Protein AF-A0A353GJB9-F1 (afdb_monomer_lite)

Secondary structure (DSSP, 8-state):
-PPPTT------------EEEEE-TTS-EEEEEEEE-----BT--SHHHHHHHHHHHHHHHHHHHHTT-EEEEE--TT-EEEE--SS--EEE-TTEEEEEBTT-EEEESSSS-SEEE-----S-EE--EEEEEEETTEEEEEEE-TT----TT-EEEEE--TTSTT-EEEEEEEEETTEEEEEEE--S---PPPPTT-EEEE-EES-EEESB-EEE----S---SSS-GGG-SEEEEEEES-EEEEEEEE--SSEEEEEEEEES-EEEEEEEE-SSEEEEEEEEEEEEEEEEEEEE-SSEEEEEES--TTS-GGGTTTS--EEEEEEEEEEE--SS-EEEEE--TT-EEEEEEEEEEEEEEE-S-SEEEE-TT-SSPEEEEEEEEEEEEEEE--SS---SEEE--SS-EEEEEEEEEEEEESS--SS-SEEE-TTEEEEEEEEEEEEEEEESS-SEEE-TT-EEEEEEEEEEEEEE-TTSSEEEEEEESSEEEEEEEEEEEEE--SSS-EEEEEE--TT-EEEEEEEEEEEESS-B----SS----EEEESEEESS-EEEE-SSS-------S-EEE-STT-EEEEE-SSEEE-----S-B-SS-EE-----S-EEEEEE-TT-PPPS-GGG-----S--------TT---------SS----EEE-

Foldseek 3Di:
DDDDDPPDDDPDPPFPFDFDWDQDPVGDTDRFGEGEQPDQDFPDLPPVNQDVNLVSQLVSQVVQVVVVAHEYEDDDALTEGEHACVPHAREHFANYEYAYAARYEYEYSDLFAHYEYPFCQDPKWWFPKWDWDDDPQKIKIKTFTAQDPDDQQFWKAKDDFPVLAPGFTFGWHDDDNGMTMGMDGDDDDDDDIGDGDIIMGTFGEQYHYYHQEEQEHPAPAADPDDADNGLEHYEYARYEEYEYENYEQYARNEESYEYERYEQYEAYQYEYHYQAEYYEYQDDYEQAEEYNYEYEYNAEPYEYEQDDPNDDVVSRSPHAEYENHEYEDYYYADQHYARYYEAEDAHEYERAEYYQYEYEAHAAAHYYYEHPQHAHEYEYAEHYAYAYEEAHNHPDQHENHEHYDNYAYEYEEAEAENAYHPEEHAHEPYEDEANYEYAYYEHEYEYPYAYLEEHYEYYANYEYAEYEYEPYEHEHDQPRAEYEPYEFQAEYNEYEYEQEEDDYDPHNHAYADYEYPDPGEYEEYEYENYEYCEEHEDYEDDYAYEYEYEAYEYQYAYEYEYADEEYEYEYDYEYHDPDLHHEYEYDYAAYEYEYEDERYPDPRHEYEYDDHAEYEYEYDYPPPDDADDPPPDDQDDDDDDDDPDDDDDRHHDYHDDYDYDHPDDDD

pLDDT: mean 76.73, std 20.89, range [24.72, 98.69]

Radius of gyration: 32.41 Å; chains: 1; bounding box: 98×50×97 Å

Sequence (667 aa):
MPYMKDGSPFLFDDATADIVGIKDSDGSEHSLFTQKVFGLVPDSTALGAAQRNYSAIQSALGVCVGMGGGRVVVDAPGQTITVDVSGSPLLIGSDTEFVVTRGTRLRPNSGNTLLSNVHNASTVHAVSGIVISVDGIVATLTATCVGHPFVVGNAVLVKHEASGVYNGVWRVFAVTSSSFSWRMPISAVSPTPAGDGVTAALADVNVAVTGGGSLDYDYPVNVPSSDLLPSMLTIFNKVGNLTMQNVRMLHAPKFACMYANCVSPRFKDIFLDTWSDGLHCDAPCWDVQIDGVTGMTGDDFLAITCNDAAIPSDAGASGDGVFGYSVRNLDIWSDKARLGCYLDNGRTISGVVYRDILLRNHETTAFHFDTGTTSTASAISDILIDGVKGRICNTSSQNLITVGGSGVMSIGSLVVRNIQPTNSVAGMLLLFSSGTTTNYAEVSYQYAVAATQSAIMIGSGSKVNRLSVRGFRHSADTTSGSLFGVLCSGTVGRIVFDDGVFLGTSGTGSIAGVYVPGAGSVGDVYFHNVEFGLRAHGVNNGVSVKVTFDNCTLNGGLAFVSSSIGLSATVIGGFVVSSVQGVLNLYGTSQTYAVRVSGMDANGATVMASYGTSSTYNWSNPDGQAPVDGSKITPMSGALFYNSNSSYASGVGLYCKGASTVTRLSA

Structure (mmCIF, N/CA/C/O backbone):
data_AF-A0A353GJB9-F1
#
_entry.id   AF-A0A353GJB9-F1
#
loop_
_atom_site.group_PDB
_atom_site.id
_atom_site.type_symbol
_atom_site.label_atom_id
_atom_site.label_alt_id
_atom_site.label_comp_id
_atom_site.label_asym_id
_atom_site.label_entity_id
_atom_site.label_seq_id
_atom_site.pdbx_PDB_ins_code
_atom_site.Cartn_x
_atom_site.Cartn_y
_atom_site.Cartn_z
_atom_site.occupancy
_atom_site.B_iso_or_equiv
_atom_site.auth_seq_id
_atom_site.auth_comp_id
_atom_site.auth_asym_id
_atom_site.auth_atom_id
_atom_site.pdbx_PDB_model_num
ATOM 1 N N . MET A 1 1 ? -52.949 -3.660 19.704 1.00 31.55 1 MET A N 1
ATOM 2 C CA . MET A 1 1 ? -51.923 -3.485 20.753 1.00 31.55 1 MET A CA 1
ATOM 3 C C . MET A 1 1 ? -52.368 -4.283 21.968 1.00 31.55 1 MET A C 1
ATOM 5 O O . MET A 1 1 ? -53.481 -4.020 22.416 1.00 31.55 1 MET A O 1
ATOM 9 N N . PRO A 1 2 ? -51.621 -5.284 22.460 1.00 33.31 2 PRO A N 1
ATOM 10 C CA . PRO A 1 2 ? -51.991 -5.949 23.699 1.00 33.31 2 PRO A CA 1
ATOM 11 C C . PRO A 1 2 ? -51.372 -5.208 24.896 1.00 33.31 2 PRO A C 1
ATOM 13 O O . PRO A 1 2 ? -50.179 -4.926 24.904 1.00 33.31 2 PRO A O 1
ATOM 16 N N . TYR A 1 3 ? -52.200 -4.897 25.892 1.00 27.25 3 TYR A N 1
ATOM 17 C CA . TYR A 1 3 ? -51.786 -4.498 27.240 1.00 27.25 3 TYR A CA 1
ATOM 18 C C . TYR A 1 3 ? -51.716 -5.748 28.133 1.00 27.25 3 TYR A C 1
ATOM 20 O O . TYR A 1 3 ? -52.533 -6.659 27.975 1.00 27.25 3 TYR A O 1
ATOM 28 N N . MET A 1 4 ? -50.789 -5.781 29.098 1.00 36.16 4 MET A N 1
ATOM 29 C CA . MET A 1 4 ? -50.894 -6.696 30.240 1.00 36.16 4 MET A CA 1
ATOM 30 C C . MET A 1 4 ? -51.937 -6.199 31.251 1.00 36.16 4 MET A C 1
ATOM 32 O O . MET A 1 4 ? -52.320 -5.032 31.283 1.00 36.16 4 MET A O 1
ATOM 36 N N . LYS A 1 5 ? -52.428 -7.146 32.051 1.00 34.59 5 LYS A N 1
ATOM 37 C CA . LYS A 1 5 ? -53.674 -7.095 32.828 1.00 34.59 5 LYS A CA 1
ATOM 38 C C . LYS A 1 5 ? -53.627 -6.216 34.093 1.00 34.59 5 LYS A C 1
ATOM 40 O O . LYS A 1 5 ? -54.640 -6.149 34.781 1.00 34.59 5 LYS A O 1
ATOM 45 N N . ASP A 1 6 ? -52.506 -5.569 34.420 1.00 53.25 6 ASP A N 1
ATOM 46 C CA . ASP A 1 6 ? -52.313 -4.892 35.717 1.00 53.25 6 ASP A CA 1
ATOM 47 C C . ASP A 1 6 ? -52.108 -3.367 35.667 1.00 53.25 6 ASP A C 1
ATOM 49 O O . ASP A 1 6 ? -52.017 -2.737 36.717 1.00 53.25 6 ASP A O 1
ATOM 53 N N . GLY A 1 7 ? -52.107 -2.744 34.485 1.00 39.28 7 GLY A N 1
ATOM 54 C CA . GLY A 1 7 ? -52.099 -1.280 34.369 1.00 39.28 7 GLY A CA 1
ATOM 55 C C . GLY A 1 7 ? -50.828 -0.587 34.875 1.00 39.28 7 GLY A C 1
ATOM 56 O O . GLY A 1 7 ? -50.844 0.630 35.067 1.00 39.28 7 GLY A O 1
ATOM 57 N N . SER A 1 8 ? -49.731 -1.320 35.077 1.00 38.00 8 SER A N 1
ATOM 58 C CA . SER A 1 8 ? -48.436 -0.714 35.385 1.00 38.00 8 SER A CA 1
ATOM 59 C C . SER A 1 8 ? -47.832 -0.034 34.136 1.00 38.00 8 SER A C 1
ATOM 61 O O . SER A 1 8 ? -47.869 -0.605 33.041 1.00 38.00 8 SER A O 1
ATOM 63 N N . PRO A 1 9 ? -47.319 1.210 34.240 1.00 27.50 9 PRO A N 1
ATOM 64 C CA . PRO A 1 9 ? -46.673 1.884 33.120 1.00 27.50 9 PRO A CA 1
ATOM 65 C C . PRO A 1 9 ? -45.346 1.197 32.784 1.00 27.50 9 PRO A C 1
ATOM 67 O O . PRO A 1 9 ? -44.486 1.015 33.644 1.00 27.50 9 PRO A O 1
ATOM 70 N N . PHE A 1 10 ? -45.187 0.843 31.510 1.00 30.47 10 PHE A N 1
ATOM 71 C CA . PHE A 1 10 ? -43.924 0.395 30.933 1.00 30.47 10 PHE A CA 1
ATOM 72 C C . PHE A 1 10 ? -42.913 1.550 31.040 1.00 30.47 10 PHE A C 1
ATOM 74 O O . PHE A 1 10 ? -43.048 2.563 30.352 1.00 30.47 10 PHE A O 1
ATOM 81 N N . LEU A 1 11 ? -41.926 1.428 31.928 1.00 27.70 11 LEU A N 1
ATOM 82 C CA . LEU A 1 11 ? -40.703 2.224 31.850 1.00 27.70 11 LEU A CA 1
ATOM 83 C C . LEU A 1 11 ? -39.914 1.682 30.655 1.00 27.70 11 LEU A C 1
ATOM 85 O O . LEU A 1 11 ? -39.324 0.609 30.737 1.00 27.70 11 LEU A O 1
ATOM 89 N N . PHE A 1 12 ? -39.977 2.386 29.526 1.00 27.31 12 PHE A N 1
ATOM 90 C CA . PHE A 1 12 ? -39.108 2.121 28.386 1.00 27.31 12 PHE A CA 1
ATOM 91 C C . PHE A 1 12 ? -37.679 2.540 28.750 1.00 27.31 12 PHE A C 1
ATOM 93 O O . PHE A 1 12 ? -37.399 3.726 28.910 1.00 27.31 12 PHE A O 1
ATOM 100 N N . ASP A 1 13 ? -36.801 1.552 28.899 1.00 32.06 13 ASP A N 1
ATOM 101 C CA . ASP A 1 13 ? -35.371 1.701 28.645 1.00 32.06 13 ASP A CA 1
ATOM 102 C C . ASP A 1 13 ? -35.197 1.523 27.126 1.00 32.06 13 ASP A C 1
ATOM 104 O O . ASP A 1 13 ? -35.449 0.447 26.580 1.00 32.06 13 ASP A O 1
ATOM 108 N N . ASP A 1 14 ? -34.942 2.622 26.418 1.00 33.47 14 ASP A N 1
ATOM 109 C CA . ASP A 1 14 ? -35.120 2.769 24.965 1.00 33.47 14 ASP A CA 1
ATOM 110 C C . ASP A 1 14 ? -33.906 2.227 24.174 1.00 33.47 14 ASP A C 1
ATOM 112 O O . ASP A 1 14 ? -33.304 2.905 23.342 1.00 33.47 14 ASP A O 1
ATOM 116 N N . ALA A 1 15 ? -33.516 0.981 24.458 1.00 36.28 15 ALA A N 1
ATOM 117 C CA . ALA A 1 15 ? -32.478 0.238 23.744 1.00 36.28 15 ALA A CA 1
ATOM 118 C C . ALA A 1 15 ? -33.088 -1.027 23.118 1.00 36.28 15 ALA A C 1
ATOM 120 O O . ALA A 1 15 ? -32.938 -2.145 23.611 1.00 36.28 15 ALA A O 1
ATOM 121 N N . THR A 1 16 ? -33.809 -0.875 22.004 1.00 38.84 16 THR A N 1
ATOM 122 C CA . THR A 1 16 ? -34.194 -2.030 21.181 1.00 38.84 16 THR A CA 1
ATOM 123 C C . THR A 1 16 ? -32.949 -2.562 20.472 1.00 38.84 16 THR A C 1
ATOM 125 O O . THR A 1 16 ? -32.523 -2.016 19.453 1.00 38.84 16 THR A O 1
ATOM 128 N N . ALA A 1 17 ? -32.337 -3.602 21.037 1.00 39.56 17 ALA A N 1
ATOM 129 C CA . ALA A 1 17 ? -31.286 -4.360 20.376 1.00 39.56 17 ALA A CA 1
ATOM 130 C C . ALA A 1 17 ? -31.914 -5.260 19.303 1.00 39.56 17 ALA A C 1
ATOM 132 O O . ALA A 1 17 ? -32.559 -6.258 19.622 1.00 39.56 17 ALA A O 1
ATOM 133 N N . ASP A 1 18 ? -31.728 -4.907 18.034 1.00 43.50 18 ASP A N 1
ATOM 134 C CA . ASP A 1 18 ? -32.043 -5.805 16.925 1.00 43.50 18 ASP A CA 1
ATOM 135 C C . ASP A 1 18 ? -30.896 -6.806 16.738 1.00 43.50 18 ASP A C 1
ATOM 137 O O . ASP A 1 18 ? -29.720 -6.438 16.656 1.00 43.50 18 ASP A O 1
ATOM 141 N N . ILE A 1 19 ? -31.243 -8.090 16.661 1.00 39.81 19 ILE A N 1
ATOM 142 C CA . ILE A 1 19 ? -30.302 -9.153 16.317 1.00 39.81 19 ILE A CA 1
ATOM 143 C C . ILE A 1 19 ? -30.257 -9.259 14.793 1.00 39.81 19 ILE A C 1
ATOM 145 O O . ILE A 1 19 ? -31.214 -9.720 14.170 1.00 39.81 19 ILE A O 1
ATOM 149 N N . VAL A 1 20 ? -29.141 -8.852 14.191 1.00 44.00 20 VAL A N 1
ATOM 150 C CA . VAL A 1 20 ? -28.886 -9.032 12.756 1.00 44.00 20 VAL A CA 1
ATOM 151 C C . VAL A 1 20 ? -27.754 -10.045 12.604 1.00 44.00 20 VAL A C 1
ATOM 153 O O . VAL A 1 20 ? -26.677 -9.860 13.166 1.00 44.00 20 VAL A O 1
ATOM 156 N N . GLY A 1 21 ? -28.006 -11.136 11.879 1.00 33.00 21 GLY A N 1
ATOM 157 C CA . GLY A 1 21 ? -26.986 -12.142 11.585 1.00 33.00 21 GLY A CA 1
ATOM 158 C C . GLY A 1 21 ? -25.992 -11.628 10.544 1.00 33.00 21 GLY A C 1
ATOM 159 O O . GLY A 1 21 ? -26.407 -11.194 9.467 1.00 33.00 21 GLY A O 1
ATOM 160 N N . ILE A 1 22 ? -24.696 -11.691 10.847 1.00 46.97 22 ILE A N 1
ATOM 161 C CA . ILE A 1 22 ? -23.623 -11.548 9.852 1.00 46.97 22 ILE A CA 1
ATOM 162 C C . ILE A 1 22 ? -22.957 -12.912 9.675 1.00 46.97 22 ILE A C 1
ATOM 164 O O . ILE A 1 22 ? -22.785 -13.650 10.644 1.00 46.97 22 ILE A O 1
ATOM 168 N N . LYS A 1 23 ? -22.624 -13.248 8.423 1.00 39.91 23 LYS A N 1
ATOM 169 C CA . LYS A 1 23 ? -21.821 -14.424 8.088 1.00 39.91 23 LYS A CA 1
ATOM 170 C C . LYS A 1 23 ? -20.344 -14.078 8.120 1.00 39.91 23 LYS A C 1
ATOM 172 O O . LYS A 1 23 ? -19.920 -13.184 7.385 1.00 39.91 23 LYS A O 1
ATOM 177 N N . ASP A 1 24 ? -19.578 -14.830 8.891 1.00 44.91 24 ASP A N 1
ATOM 178 C CA . ASP A 1 24 ? -18.125 -14.812 8.817 1.00 44.91 24 ASP A CA 1
ATOM 179 C C . ASP A 1 24 ? -17.639 -15.351 7.468 1.00 44.91 24 ASP A C 1
ATOM 181 O O . ASP A 1 24 ? -18.375 -15.971 6.692 1.00 44.91 24 ASP A O 1
ATOM 185 N N . SER A 1 25 ? -16.355 -15.132 7.179 1.00 37.34 25 SER A N 1
ATOM 186 C CA . SER A 1 25 ? -15.712 -15.634 5.957 1.00 37.34 25 SER A CA 1
ATOM 187 C C . SER A 1 25 ? -15.738 -17.164 5.816 1.00 37.34 25 SER A C 1
ATOM 189 O O . SER A 1 25 ? -15.553 -17.672 4.711 1.00 37.34 25 SER A O 1
ATOM 191 N N . ASP A 1 26 ? -15.986 -17.894 6.907 1.00 43.59 26 ASP A N 1
ATOM 192 C CA . ASP A 1 26 ? -16.172 -19.349 6.921 1.00 43.59 26 ASP A CA 1
ATOM 193 C C . ASP A 1 26 ? -17.648 -19.785 6.799 1.00 43.59 26 ASP A C 1
ATOM 195 O O . ASP A 1 26 ? -17.942 -20.979 6.715 1.00 43.59 26 ASP A O 1
ATOM 199 N N . GLY A 1 27 ? -18.578 -18.827 6.737 1.00 39.69 27 GLY A N 1
ATOM 200 C CA . GLY A 1 27 ? -20.013 -19.055 6.602 1.00 39.69 27 GLY A CA 1
ATOM 201 C C . GLY A 1 27 ? -20.781 -19.214 7.917 1.00 39.69 27 GLY A C 1
ATOM 202 O O . GLY A 1 27 ? -21.991 -19.448 7.846 1.00 39.69 27 GLY A O 1
ATOM 203 N N . SER A 1 28 ? -20.141 -19.085 9.082 1.00 48.72 28 SER A N 1
ATOM 204 C CA . SER A 1 28 ? -20.830 -19.110 10.379 1.00 48.72 28 SER A CA 1
ATOM 205 C C . SER A 1 28 ? -21.649 -17.828 10.609 1.00 48.72 28 SER A C 1
ATOM 207 O O . SER A 1 28 ? -21.194 -16.731 10.308 1.00 48.72 28 SER A O 1
ATOM 209 N N . GLU A 1 29 ? -22.901 -17.961 11.069 1.00 44.94 29 GLU A N 1
ATOM 210 C CA . GLU A 1 29 ? -23.774 -16.821 11.392 1.00 44.94 29 GLU A CA 1
ATOM 211 C C . GLU A 1 29 ? -23.645 -16.465 12.873 1.00 44.94 29 GLU A C 1
ATOM 213 O O . GLU A 1 29 ? -24.047 -17.241 13.743 1.00 44.94 29 GLU A O 1
ATOM 218 N N . HIS A 1 30 ? -23.141 -15.267 13.157 1.00 55.12 30 HIS A N 1
ATOM 219 C CA . HIS A 1 30 ? -23.147 -14.698 14.498 1.00 55.12 30 HIS A CA 1
ATOM 220 C C . HIS A 1 30 ? -24.267 -13.658 14.605 1.00 55.12 30 HIS A C 1
ATOM 222 O O . HIS A 1 30 ? -24.361 -12.718 13.813 1.00 55.12 30 HIS A O 1
ATOM 228 N N . SER A 1 31 ? -25.149 -13.833 15.592 1.00 55.38 31 SER A N 1
ATOM 229 C CA . SER A 1 31 ? -26.102 -12.808 16.015 1.00 55.38 31 SER A CA 1
ATOM 230 C C . SER A 1 31 ? -25.327 -11.667 16.667 1.00 55.38 31 SER A C 1
ATOM 232 O O . SER A 1 31 ? -24.970 -11.773 17.842 1.00 55.38 31 SER A O 1
ATOM 234 N N . LEU A 1 32 ? -25.049 -10.592 15.931 1.00 65.62 32 LEU A N 1
ATOM 235 C CA . LEU A 1 32 ? -24.442 -9.419 16.545 1.00 65.62 32 LEU A CA 1
ATOM 236 C C . LEU A 1 32 ? -25.514 -8.659 17.318 1.00 65.62 32 LEU A C 1
ATOM 238 O O . LEU A 1 32 ? -26.558 -8.272 16.789 1.00 65.62 32 LEU A O 1
ATOM 242 N N . PHE A 1 33 ? -25.233 -8.456 18.596 1.00 84.62 33 PHE A N 1
ATOM 243 C CA . PHE A 1 33 ? -25.948 -7.507 19.425 1.00 84.62 33 PHE A CA 1
ATOM 244 C C . PHE A 1 33 ? -25.792 -6.106 18.821 1.00 84.62 33 PHE A C 1
ATOM 246 O O . PHE A 1 33 ? -24.671 -5.618 18.696 1.00 84.62 33 PHE A O 1
ATOM 253 N N . THR A 1 34 ? -26.896 -5.467 18.420 1.00 90.38 34 THR A N 1
ATOM 254 C CA . THR A 1 34 ? -26.859 -4.117 17.836 1.00 90.38 34 THR A CA 1
ATOM 255 C C . THR A 1 34 ? -27.226 -3.058 18.871 1.00 90.38 34 THR A C 1
ATOM 257 O O . THR A 1 34 ? -28.242 -3.166 19.552 1.00 90.38 34 THR A O 1
ATOM 260 N N . GLN A 1 35 ? -26.430 -1.997 18.946 1.00 92.62 35 GLN A N 1
ATOM 261 C CA . GLN A 1 35 ? -26.653 -0.791 19.733 1.00 92.62 35 GLN A CA 1
ATOM 262 C C . GLN A 1 35 ? -26.815 0.408 18.809 1.00 92.62 35 GLN A C 1
ATOM 264 O O . GLN A 1 35 ? -25.850 0.909 18.230 1.00 92.62 35 GLN A O 1
ATOM 269 N N . LYS A 1 36 ? -28.048 0.894 18.673 1.00 93.69 36 LYS A N 1
ATOM 270 C CA . LYS A 1 36 ? -28.313 2.149 17.972 1.00 93.69 36 LYS A CA 1
ATOM 271 C C . LYS A 1 36 ? -28.099 3.321 18.928 1.00 93.69 36 LYS A C 1
ATOM 273 O O . LYS A 1 36 ? -28.632 3.323 20.033 1.00 93.69 36 LYS A O 1
ATOM 278 N N . VAL A 1 37 ? -27.323 4.317 18.507 1.00 93.06 37 VAL A N 1
ATOM 279 C CA . VAL A 1 37 ? -27.066 5.511 19.321 1.00 93.06 37 VAL A CA 1
ATOM 280 C C . VAL A 1 37 ? -28.182 6.529 19.091 1.00 93.06 37 VAL A C 1
ATOM 282 O O . VAL A 1 37 ? -28.332 7.059 17.990 1.00 93.06 37 VAL A O 1
ATOM 285 N N . PHE A 1 38 ? -28.961 6.815 20.132 1.00 89.94 38 PHE A N 1
ATOM 286 C CA . PHE A 1 38 ? -30.055 7.789 20.099 1.00 89.94 38 PHE A CA 1
ATOM 287 C C . PHE A 1 38 ? -29.670 9.114 20.769 1.00 89.94 38 PHE A C 1
ATOM 289 O O . PHE A 1 38 ? -28.671 9.210 21.478 1.00 89.94 38 PHE A O 1
ATOM 296 N N . GLY A 1 39 ? -30.481 10.155 20.548 1.00 89.62 39 GLY A N 1
ATOM 297 C CA . GLY A 1 39 ? -30.339 11.441 21.244 1.00 89.62 39 GLY A CA 1
ATOM 298 C C . GLY A 1 39 ? -29.133 12.289 20.821 1.00 89.62 39 GLY A C 1
ATOM 299 O O . GLY A 1 39 ? -28.766 13.220 21.538 1.00 89.62 39 GLY A O 1
ATOM 300 N N . LEU A 1 40 ? -28.521 11.986 19.671 1.00 93.69 40 LEU A N 1
ATOM 301 C CA . LEU A 1 40 ? -27.412 12.768 19.126 1.00 93.69 40 LEU A CA 1
ATOM 302 C C . LEU A 1 40 ? -27.867 14.187 18.772 1.00 93.69 40 LEU A C 1
ATOM 304 O O . LEU A 1 40 ? -28.934 14.385 18.191 1.00 93.69 40 LEU A O 1
ATOM 308 N N . VAL A 1 41 ? -27.039 15.175 19.105 1.00 94.56 41 VAL A N 1
ATOM 309 C CA . VAL A 1 41 ? -27.296 16.596 18.844 1.00 94.56 41 VAL A CA 1
ATOM 310 C C . VAL A 1 41 ? -26.516 17.031 17.598 1.00 94.56 41 VAL A C 1
ATOM 312 O O . VAL A 1 41 ? -25.281 17.061 17.655 1.00 94.56 41 VAL A O 1
ATOM 315 N N . PRO A 1 42 ? -27.193 17.379 16.488 1.00 92.50 42 PRO A N 1
ATOM 316 C CA . PRO A 1 42 ? -26.526 17.795 15.260 1.00 92.50 42 PRO A CA 1
ATOM 317 C C . PRO A 1 42 ? -25.861 19.170 15.335 1.00 92.50 42 PRO A C 1
ATOM 319 O O . PRO A 1 42 ? -26.322 20.048 16.062 1.00 92.50 42 PRO A O 1
ATOM 322 N N . ASP A 1 43 ? -24.800 19.329 14.542 1.00 78.56 43 ASP A N 1
ATOM 323 C CA . ASP A 1 43 ? -24.097 20.564 14.156 1.00 78.56 43 ASP A CA 1
ATOM 324 C C . ASP A 1 43 ? -23.871 21.581 15.282 1.00 78.56 43 ASP A C 1
ATOM 326 O O . ASP A 1 43 ? -23.855 22.798 15.104 1.00 78.56 43 ASP A O 1
ATOM 330 N N . SER A 1 44 ? -23.694 21.071 16.495 1.00 73.75 44 SER A N 1
ATOM 331 C CA . SER A 1 44 ? -23.424 21.907 17.643 1.00 73.75 44 SER A CA 1
ATOM 332 C C . SER A 1 44 ? -21.919 21.989 17.836 1.00 73.75 44 SER A C 1
ATOM 334 O O . SER A 1 44 ? -21.263 21.003 18.169 1.00 73.75 44 SER A O 1
ATOM 336 N N . THR A 1 45 ? -21.366 23.182 17.633 1.00 75.56 45 THR A N 1
ATOM 337 C CA . THR A 1 45 ? -20.008 23.524 18.079 1.00 75.56 45 THR A CA 1
ATOM 338 C C . THR A 1 45 ? -19.959 23.782 19.587 1.00 75.56 45 THR A C 1
ATOM 340 O O . THR A 1 45 ? -18.882 23.953 20.155 1.00 75.56 45 THR A O 1
ATOM 343 N N . ALA A 1 46 ? -21.114 23.788 20.269 1.00 86.94 46 ALA A N 1
ATOM 344 C CA . ALA A 1 46 ? -21.164 23.921 21.714 1.00 86.94 46 ALA A CA 1
ATOM 345 C C . ALA A 1 46 ? -20.566 22.670 22.370 1.00 86.94 46 ALA A C 1
ATOM 347 O O . ALA A 1 46 ? -21.079 21.560 22.209 1.00 86.94 46 ALA A O 1
ATOM 348 N N . LEU A 1 47 ? -19.519 22.874 23.172 1.00 88.44 47 LEU A N 1
ATOM 349 C CA . LEU A 1 47 ? -18.768 21.812 23.847 1.00 88.44 47 LEU A CA 1
ATOM 350 C C . LEU A 1 47 ? -19.677 20.797 24.561 1.00 88.44 47 LEU A C 1
ATOM 352 O O . LEU A 1 47 ? -19.514 19.594 24.395 1.00 88.44 47 LEU A O 1
ATOM 356 N N . GLY A 1 48 ? -20.702 21.273 25.277 1.00 92.25 48 GLY A N 1
ATOM 357 C CA . GLY A 1 48 ? -21.618 20.397 26.012 1.00 92.25 48 GLY A CA 1
ATOM 358 C C . GLY A 1 48 ? -22.446 19.451 25.130 1.00 92.25 48 GLY A C 1
ATOM 359 O O . GLY A 1 48 ? -22.836 18.383 25.591 1.00 92.25 48 GLY A O 1
ATOM 360 N N . ALA A 1 49 ? -22.731 19.803 23.874 1.00 93.88 49 ALA A N 1
ATOM 361 C CA . ALA A 1 49 ? -23.402 18.898 22.939 1.00 93.88 49 ALA A CA 1
ATOM 362 C C . ALA A 1 49 ? -22.430 17.853 22.375 1.00 93.88 49 ALA A C 1
ATOM 364 O O . ALA A 1 49 ? -22.765 16.670 22.345 1.00 93.88 49 ALA A O 1
ATOM 365 N N . ALA A 1 50 ? -21.214 18.273 22.016 1.00 93.75 50 ALA A N 1
ATOM 366 C CA . ALA A 1 50 ? -20.160 17.374 21.556 1.00 93.75 50 ALA A CA 1
ATOM 367 C C . ALA A 1 50 ? -19.777 16.331 22.627 1.00 93.75 50 ALA A C 1
ATOM 369 O O . ALA A 1 50 ? -19.619 15.152 22.311 1.00 93.75 50 ALA A O 1
ATOM 370 N N . GLN A 1 51 ? -19.725 16.740 23.899 1.00 95.50 51 GLN A N 1
ATOM 371 C CA . GLN A 1 51 ? -19.510 15.852 25.049 1.00 95.50 51 GLN A CA 1
ATOM 372 C C . GLN A 1 51 ? -20.622 14.819 25.204 1.00 95.50 51 GLN A C 1
ATOM 374 O O . GLN A 1 51 ? -20.340 13.638 25.379 1.00 95.50 51 GLN A O 1
ATOM 379 N N . ARG A 1 52 ? -21.890 15.235 25.085 1.00 95.88 52 ARG A N 1
ATOM 380 C CA . ARG A 1 52 ? -23.022 14.297 25.129 1.00 95.88 52 ARG A CA 1
ATOM 381 C C . ARG A 1 52 ? -22.966 13.279 23.994 1.00 95.88 52 ARG A C 1
ATOM 383 O O . ARG A 1 52 ? -23.165 12.096 24.250 1.00 95.88 52 ARG A O 1
ATOM 390 N N . ASN A 1 53 ? -22.666 13.722 22.772 1.00 96.94 53 ASN A N 1
ATOM 391 C CA . ASN A 1 53 ? -22.517 12.827 21.624 1.00 96.94 53 ASN A CA 1
ATOM 392 C C . ASN A 1 53 ? -21.379 11.820 21.854 1.00 96.94 53 ASN A C 1
ATOM 394 O O . ASN A 1 53 ? -21.585 10.625 21.654 1.00 96.94 53 ASN A O 1
ATOM 398 N N . TYR A 1 54 ? -20.215 12.284 22.328 1.00 96.81 54 TYR A N 1
ATOM 399 C CA . TYR A 1 54 ? -19.093 11.412 22.685 1.00 96.81 54 TYR A CA 1
ATOM 400 C C . TYR A 1 54 ? -19.508 10.371 23.730 1.00 96.81 54 TYR A C 1
ATOM 402 O O . TYR A 1 54 ? -19.360 9.177 23.490 1.00 96.81 54 TYR A O 1
ATOM 410 N N . SER A 1 55 ? -20.089 10.796 24.857 1.00 96.81 55 SER A N 1
ATOM 411 C CA . SER A 1 55 ? -20.498 9.879 25.926 1.00 96.81 55 SER A CA 1
ATOM 412 C C . SER A 1 55 ? -21.526 8.850 25.454 1.00 96.81 55 SER A C 1
ATOM 414 O O . SER A 1 55 ? -21.414 7.685 25.826 1.00 96.81 55 SER A O 1
ATOM 416 N N . ALA A 1 56 ? -22.497 9.246 24.626 1.00 96.94 56 ALA A N 1
ATOM 417 C CA . ALA A 1 56 ? -23.507 8.334 24.090 1.00 96.94 56 ALA A CA 1
ATOM 418 C C . ALA A 1 56 ? -22.884 7.267 23.176 1.00 96.94 56 ALA A C 1
ATOM 420 O O . ALA A 1 56 ? -23.124 6.074 23.363 1.00 96.94 56 ALA A O 1
ATOM 421 N N . ILE A 1 57 ? -22.035 7.682 22.230 1.00 98.00 57 ILE A N 1
ATOM 422 C CA . ILE A 1 57 ? -21.368 6.762 21.300 1.00 98.00 57 ILE A CA 1
ATOM 423 C C . ILE A 1 57 ? -20.379 5.859 22.050 1.00 98.00 57 ILE A C 1
ATOM 425 O O . ILE A 1 57 ? -20.398 4.642 21.869 1.00 98.00 57 ILE A O 1
ATOM 429 N N . GLN A 1 58 ? -19.551 6.426 22.931 1.00 97.69 58 GLN A N 1
ATOM 430 C CA . GLN A 1 58 ? -18.563 5.666 23.695 1.00 97.69 58 GLN A CA 1
ATOM 431 C C . GLN A 1 58 ? -19.215 4.663 24.652 1.00 97.69 58 GLN A C 1
ATOM 433 O O . GLN A 1 58 ? -18.680 3.572 24.843 1.00 97.69 58 GLN A O 1
ATOM 438 N N . SER A 1 59 ? -20.373 4.997 25.230 1.00 96.56 59 SER A N 1
ATOM 439 C CA . SER A 1 59 ? -21.125 4.056 26.067 1.00 96.56 59 SER A CA 1
ATOM 440 C C . SER A 1 59 ? -21.632 2.875 25.244 1.00 96.56 59 SER A C 1
ATOM 442 O O . SER A 1 59 ? -21.443 1.736 25.656 1.00 96.56 59 SER A O 1
ATOM 444 N N . ALA A 1 60 ? -22.194 3.117 24.055 1.00 96.56 60 ALA A N 1
ATOM 445 C CA . ALA A 1 60 ? -22.640 2.046 23.160 1.00 96.56 60 ALA A CA 1
ATOM 446 C C . ALA A 1 60 ? -21.483 1.121 22.732 1.00 96.56 60 ALA A C 1
ATOM 448 O O . ALA A 1 60 ? -21.633 -0.103 22.739 1.00 96.56 60 ALA A O 1
ATOM 449 N N . LEU A 1 61 ? -20.312 1.697 22.427 1.00 96.25 61 LEU A N 1
ATOM 450 C CA . LEU A 1 61 ? -19.083 0.937 22.167 1.00 96.25 61 LEU A CA 1
ATOM 451 C C . LEU A 1 61 ? -18.668 0.117 23.396 1.00 96.25 61 LEU A C 1
ATOM 453 O O . LEU A 1 61 ? -18.412 -1.077 23.275 1.00 96.25 61 LEU A O 1
ATOM 457 N N . GLY A 1 62 ? -18.672 0.724 24.585 1.00 94.12 62 GLY A N 1
ATOM 458 C CA . GLY A 1 62 ? -18.333 0.054 25.841 1.00 94.12 62 GLY A CA 1
ATOM 459 C C . GLY A 1 62 ? -19.247 -1.129 26.175 1.00 94.12 62 GLY A C 1
ATOM 460 O O . GLY A 1 62 ? -18.755 -2.150 26.650 1.00 94.12 62 GLY A O 1
ATOM 461 N N . VAL A 1 63 ? -20.550 -1.033 25.882 1.00 92.50 63 VAL A N 1
ATOM 462 C CA . VAL A 1 63 ? -21.489 -2.156 26.051 1.00 92.50 63 VAL A CA 1
ATOM 463 C C . VAL A 1 63 ? -21.126 -3.310 25.117 1.00 92.50 63 VAL A C 1
ATOM 465 O O . VAL A 1 63 ? -21.019 -4.439 25.588 1.00 92.50 63 VAL A O 1
ATOM 468 N N . CYS A 1 64 ? -20.881 -3.044 23.828 1.00 92.44 64 CYS A N 1
ATOM 469 C CA . CYS A 1 64 ? -20.483 -4.093 22.880 1.00 92.44 64 CYS A CA 1
ATOM 470 C C . CYS A 1 64 ? -19.186 -4.778 23.335 1.00 92.44 64 CYS A C 1
ATOM 472 O O . CYS A 1 64 ? -19.138 -6.000 23.435 1.00 92.44 64 CYS A O 1
ATOM 474 N N . VAL A 1 65 ? -18.170 -4.007 23.734 1.00 89.44 65 VAL A N 1
ATOM 475 C CA . VAL A 1 65 ? -16.910 -4.566 24.256 1.00 89.44 65 VAL A CA 1
ATOM 476 C C . VAL A 1 65 ? -17.140 -5.408 25.516 1.00 89.44 65 VAL A C 1
ATOM 478 O O . VAL A 1 65 ? -16.618 -6.515 25.620 1.00 89.44 65 VAL A O 1
ATOM 481 N N . GLY A 1 66 ? -17.958 -4.931 26.459 1.00 88.00 66 GLY A N 1
ATOM 482 C CA . GLY A 1 66 ? -18.290 -5.665 27.685 1.00 88.00 66 GLY A CA 1
ATOM 483 C C . GLY A 1 66 ? -19.081 -6.957 27.448 1.00 88.00 66 GLY A C 1
ATOM 484 O O . GLY A 1 66 ? -19.020 -7.869 28.271 1.00 88.00 66 GLY A O 1
ATOM 485 N N . MET A 1 67 ? -19.792 -7.053 26.323 1.00 89.00 67 MET A N 1
ATOM 486 C CA . MET A 1 67 ? -20.539 -8.243 25.904 1.00 89.00 67 MET A CA 1
ATOM 487 C C . MET A 1 67 ? -19.725 -9.203 25.024 1.00 89.00 67 MET A C 1
ATOM 489 O O . MET A 1 67 ? -20.247 -10.245 24.632 1.00 89.00 67 MET A O 1
ATOM 493 N N . GLY A 1 68 ? -18.456 -8.888 24.745 1.00 87.88 68 GLY A N 1
ATOM 494 C CA . GLY A 1 68 ? -17.599 -9.694 23.873 1.00 87.88 68 GLY A CA 1
ATOM 495 C C . GLY A 1 68 ? -17.843 -9.466 22.380 1.00 87.88 68 GLY A C 1
ATOM 496 O O . GLY A 1 68 ? -17.566 -10.358 21.587 1.00 87.88 68 GLY A O 1
ATOM 497 N N . GLY A 1 69 ? -18.391 -8.310 22.004 1.00 91.81 69 GLY A N 1
ATOM 498 C CA . GLY A 1 69 ? -18.615 -7.898 20.622 1.00 91.81 69 GLY A CA 1
ATOM 499 C C . GLY A 1 69 ? -20.000 -7.300 20.375 1.00 91.81 69 GLY A C 1
ATOM 500 O O . GLY A 1 69 ? -20.876 -7.281 21.244 1.00 91.81 69 GLY A O 1
ATOM 501 N N . GLY A 1 70 ? -20.214 -6.792 19.164 1.00 94.06 70 GLY A N 1
ATOM 502 C CA . GLY A 1 70 ? -21.496 -6.229 18.748 1.00 94.06 70 GLY A CA 1
ATOM 503 C C . GLY A 1 70 ? -21.384 -5.202 17.631 1.00 94.06 70 GLY A C 1
ATOM 504 O O . GLY A 1 70 ? -20.338 -4.999 17.024 1.00 94.06 70 GLY A O 1
ATOM 505 N N . ARG A 1 71 ? -22.494 -4.535 17.347 1.00 95.94 71 ARG A N 1
ATOM 506 C CA . ARG A 1 71 ? -22.607 -3.538 16.288 1.00 95.94 71 ARG A CA 1
ATOM 507 C C . ARG A 1 71 ? -23.103 -2.228 16.866 1.00 95.94 71 ARG A C 1
ATOM 509 O O . ARG A 1 71 ? -24.215 -2.176 17.373 1.00 95.94 71 ARG A O 1
ATOM 516 N N . VAL A 1 72 ? -22.342 -1.151 16.737 1.00 97.38 72 VAL A N 1
ATOM 517 C CA . VAL A 1 72 ? -22.775 0.195 17.137 1.00 97.38 72 VAL A CA 1
ATOM 518 C C . VAL A 1 72 ? -23.167 0.990 15.904 1.00 97.38 72 VAL A C 1
ATOM 520 O O . VAL A 1 72 ? -22.361 1.144 14.993 1.00 97.38 72 VAL A O 1
ATOM 523 N N . VAL A 1 73 ? -24.389 1.523 15.871 1.00 97.88 73 VAL A N 1
ATOM 524 C CA . VAL A 1 73 ? -24.923 2.265 14.722 1.00 97.88 73 VAL A CA 1
ATOM 525 C C . VAL A 1 73 ? -25.160 3.728 15.082 1.00 97.88 73 VAL A C 1
ATOM 527 O O . VAL A 1 73 ? -26.023 4.051 15.901 1.00 97.88 73 VAL A O 1
ATOM 530 N N . VAL A 1 74 ? -24.424 4.615 14.415 1.00 97.62 74 VAL A N 1
ATOM 531 C CA . VAL A 1 74 ? -24.614 6.068 14.423 1.00 97.62 74 VAL A CA 1
ATOM 532 C C . VAL A 1 74 ? -25.407 6.449 13.174 1.00 97.62 74 VAL A C 1
ATOM 534 O O . VAL A 1 74 ? -24.876 6.468 12.061 1.00 97.62 74 VAL A O 1
ATOM 537 N N . ASP A 1 75 ? -26.694 6.733 13.373 1.00 96.38 75 ASP A N 1
ATOM 538 C CA . ASP A 1 75 ? -27.670 6.982 12.309 1.00 96.38 75 ASP A CA 1
ATOM 539 C C . ASP A 1 75 ? -28.314 8.361 12.469 1.00 96.38 75 ASP A C 1
ATOM 541 O O . ASP A 1 75 ? -29.245 8.555 13.251 1.00 96.38 75 ASP A O 1
ATOM 545 N N . ALA A 1 76 ? -27.779 9.333 11.735 1.00 95.19 76 ALA A N 1
ATOM 546 C CA . ALA A 1 76 ? -28.304 10.692 11.648 1.00 95.19 76 ALA A CA 1
ATOM 547 C C . ALA A 1 76 ? -28.172 11.209 10.201 1.00 95.19 76 ALA A C 1
ATOM 549 O O . ALA A 1 76 ? -27.238 11.956 9.887 1.00 95.19 76 ALA A O 1
ATOM 550 N N . PRO A 1 77 ? -29.011 10.745 9.259 1.00 94.38 77 PRO A N 1
ATOM 551 C CA . PRO A 1 77 ? -28.847 11.056 7.843 1.00 94.38 77 PRO A CA 1
ATOM 552 C C . PRO A 1 77 ? -29.024 12.553 7.563 1.00 94.38 77 PRO A C 1
ATOM 554 O O . PRO A 1 77 ? -29.955 13.189 8.055 1.00 94.38 77 PRO A O 1
ATOM 557 N N . GLY A 1 78 ? -28.127 13.122 6.758 1.00 94.12 78 GLY A N 1
ATOM 558 C CA . GLY A 1 78 ? -28.106 14.548 6.427 1.00 94.12 78 GLY A CA 1
ATOM 559 C C . GLY A 1 78 ? -27.574 15.447 7.546 1.00 94.12 78 GLY A C 1
ATOM 560 O O . GLY A 1 78 ? -27.617 16.665 7.399 1.00 94.12 78 GLY A O 1
ATOM 561 N N . GLN A 1 79 ? -27.089 14.871 8.649 1.00 96.44 79 GLN A N 1
ATOM 562 C CA . GLN A 1 79 ? -26.605 15.608 9.813 1.00 96.44 79 GLN A CA 1
ATOM 563 C C . GLN A 1 79 ? -25.093 15.438 9.994 1.00 96.44 79 GLN A C 1
ATOM 565 O O . GLN A 1 79 ? -24.531 14.367 9.741 1.00 96.44 79 GLN A O 1
ATOM 570 N N . THR A 1 80 ? -24.458 16.490 10.513 1.00 96.44 80 THR A N 1
ATOM 571 C CA . THR A 1 80 ? -23.103 16.432 11.071 1.00 96.44 80 THR A CA 1
ATOM 572 C C . THR A 1 80 ? -23.201 16.263 12.579 1.00 96.44 80 THR A C 1
ATOM 574 O O . THR A 1 80 ? -23.817 17.078 13.258 1.00 96.44 80 THR A O 1
ATOM 577 N N . ILE A 1 81 ? -22.589 15.219 13.119 1.00 97.00 81 ILE A N 1
ATOM 578 C CA . ILE A 1 81 ? -22.497 14.940 14.547 1.00 97.00 81 ILE A CA 1
ATOM 579 C C . ILE A 1 81 ? -21.084 15.297 14.998 1.00 97.00 81 ILE A C 1
ATOM 581 O O . ILE A 1 81 ? -20.116 14.631 14.636 1.00 97.00 81 ILE A O 1
ATOM 585 N N . THR A 1 82 ? -20.968 16.363 15.786 1.00 96.06 82 THR A N 1
ATOM 586 C CA . THR A 1 82 ? -19.701 16.737 16.421 1.00 96.06 82 THR A CA 1
ATOM 587 C C . THR A 1 82 ? -19.511 15.919 17.705 1.00 96.06 82 THR A C 1
ATOM 589 O O . THR A 1 82 ? -20.453 15.823 18.494 1.00 96.06 82 THR A O 1
ATOM 592 N N . VAL A 1 83 ? -18.321 15.368 17.952 1.00 95.19 83 VAL A N 1
ATOM 593 C CA . VAL A 1 83 ? -17.962 14.623 19.176 1.00 95.19 83 VAL A CA 1
ATOM 594 C C . VAL A 1 83 ? -16.770 15.250 19.892 1.00 95.19 83 VAL A C 1
ATOM 596 O O . VAL A 1 83 ? -15.833 15.712 19.247 1.00 95.19 83 VAL A O 1
ATOM 599 N N . ASP A 1 84 ? -16.807 15.284 21.226 1.00 94.00 84 ASP A N 1
ATOM 600 C CA . ASP A 1 84 ? -15.698 15.798 22.037 1.00 94.00 84 ASP A CA 1
ATOM 601 C C . ASP A 1 84 ? -14.612 14.750 22.264 1.00 94.00 84 ASP A C 1
ATOM 603 O O . ASP A 1 84 ? -14.723 13.936 23.174 1.00 94.00 84 ASP A O 1
ATOM 607 N N . VAL A 1 85 ? -13.561 14.793 21.445 1.00 90.56 85 VAL A N 1
ATOM 608 C CA . VAL A 1 85 ? -12.396 13.892 21.539 1.00 90.56 85 VAL A CA 1
ATOM 609 C C . VAL A 1 85 ? -11.174 14.585 22.150 1.00 90.56 85 VAL A C 1
ATOM 611 O O . VAL A 1 85 ? -10.043 14.110 22.032 1.00 90.56 85 VAL A O 1
ATOM 614 N N . SER A 1 86 ? -11.375 15.721 22.827 1.00 88.50 86 SER A N 1
ATOM 615 C CA . SER A 1 86 ? -10.286 16.474 23.462 1.00 88.50 86 SER A CA 1
ATOM 616 C C . SER A 1 86 ? -9.536 15.664 24.532 1.00 88.50 86 SER A C 1
ATOM 618 O O . SER A 1 86 ? -8.335 15.861 24.713 1.00 88.50 86 SER A O 1
ATOM 620 N N . GLY A 1 87 ? -10.220 14.730 25.206 1.00 87.00 87 GLY A N 1
ATOM 621 C CA . GLY A 1 87 ? -9.632 13.845 26.218 1.00 87.00 87 GLY A CA 1
ATOM 622 C C . GLY A 1 87 ? -9.213 12.458 25.715 1.00 87.00 87 GLY A C 1
ATOM 623 O O . GLY A 1 87 ? -8.272 11.880 26.254 1.00 87.00 87 GLY A O 1
ATOM 624 N N . SER A 1 88 ? -9.908 11.900 24.720 1.00 90.75 88 SER A N 1
ATOM 625 C CA . SER A 1 88 ? -9.636 10.567 24.160 1.00 90.75 88 SER A CA 1
ATOM 626 C C . SER A 1 88 ? -10.387 10.383 22.832 1.00 90.75 88 SER A C 1
ATOM 628 O O . SER A 1 88 ? -11.484 10.935 22.702 1.00 90.75 88 SER A O 1
ATOM 630 N N . PRO A 1 89 ? -9.851 9.627 21.853 1.00 94.00 89 PRO A N 1
ATOM 631 C CA . PRO A 1 89 ? -10.637 9.193 20.698 1.00 94.00 89 PRO A CA 1
ATOM 632 C C . PRO A 1 89 ? -11.808 8.304 21.136 1.00 94.00 89 PRO A C 1
ATOM 634 O O . PRO A 1 89 ? -11.796 7.736 22.228 1.00 94.00 89 PRO A O 1
ATOM 637 N N . LEU A 1 90 ? -12.797 8.115 20.260 1.00 96.44 90 LEU A N 1
ATOM 638 C CA . LEU A 1 90 ? -13.748 7.017 20.434 1.00 96.44 90 LEU A CA 1
ATOM 639 C C . LEU A 1 90 ? -12.982 5.690 20.377 1.00 96.44 90 LEU A C 1
ATOM 641 O O . LEU A 1 90 ? -12.180 5.482 19.468 1.00 96.44 90 LEU A O 1
ATOM 645 N N . LEU A 1 91 ? -13.225 4.803 21.337 1.00 96.06 91 LEU A N 1
ATOM 646 C CA . LEU A 1 91 ? -12.521 3.534 21.478 1.00 96.06 91 LEU A CA 1
ATOM 647 C C . LEU A 1 91 ? -13.420 2.357 21.089 1.00 96.06 91 LEU A C 1
ATOM 649 O O . LEU A 1 91 ? -14.430 2.105 21.752 1.00 96.06 91 LEU A O 1
ATOM 653 N N . ILE A 1 92 ? -13.030 1.626 20.042 1.00 95.94 92 ILE A N 1
ATOM 654 C CA . ILE A 1 92 ? -13.679 0.393 19.565 1.00 95.94 92 ILE A CA 1
ATOM 655 C C . ILE A 1 92 ? -12.867 -0.844 19.976 1.00 95.94 92 ILE A C 1
ATOM 657 O O . ILE A 1 92 ? -11.657 -0.864 19.805 1.00 95.94 92 ILE A O 1
ATOM 661 N N . GLY A 1 93 ? -13.487 -1.872 20.550 1.00 93.88 93 GLY A N 1
ATOM 662 C CA . GLY A 1 93 ? -12.767 -3.090 20.948 1.00 93.88 93 GLY A CA 1
ATOM 663 C C . GLY A 1 93 ? -12.934 -4.240 19.961 1.00 93.88 93 GLY A C 1
ATOM 664 O O . GLY A 1 93 ? -13.516 -4.082 18.887 1.00 93.88 93 GLY A O 1
ATOM 665 N N . SER A 1 94 ? -12.432 -5.406 20.363 1.00 93.12 94 SER A N 1
ATOM 666 C CA . SER A 1 94 ? -12.584 -6.656 19.616 1.00 93.12 94 SER A CA 1
ATOM 667 C C . SER A 1 94 ? -14.045 -6.997 19.298 1.00 93.12 94 SER A C 1
ATOM 669 O O . SER A 1 94 ? -14.963 -6.598 20.022 1.00 93.12 94 SER A O 1
ATOM 671 N N . ASP A 1 95 ? -14.240 -7.724 18.198 1.00 93.31 95 ASP A N 1
ATOM 672 C CA . ASP A 1 95 ? -15.520 -8.261 17.722 1.00 93.31 95 ASP A CA 1
ATOM 673 C C . ASP A 1 95 ? -16.619 -7.193 17.592 1.00 93.31 95 ASP A C 1
ATOM 675 O O . ASP A 1 95 ? -17.813 -7.468 17.728 1.00 93.31 95 ASP A O 1
ATOM 679 N N . THR A 1 96 ? -16.210 -5.943 17.348 1.00 95.50 96 THR A N 1
ATOM 680 C CA . THR A 1 96 ? -17.102 -4.786 17.287 1.00 95.50 96 THR A CA 1
ATOM 681 C C . THR A 1 96 ? -17.087 -4.146 15.901 1.00 95.50 96 THR A C 1
ATOM 683 O O . THR A 1 96 ? -16.034 -3.800 15.363 1.00 95.50 96 THR A O 1
ATOM 686 N N . GLU A 1 97 ? -18.278 -3.917 15.348 1.00 97.75 97 GLU A N 1
ATOM 687 C CA . GLU A 1 97 ? -18.496 -3.123 14.138 1.00 97.75 97 GLU A CA 1
ATOM 688 C C . GLU A 1 97 ? -19.041 -1.735 14.506 1.00 97.75 97 GLU A C 1
ATOM 690 O O . GLU A 1 97 ? -20.108 -1.611 15.109 1.00 97.75 97 GLU A O 1
ATOM 695 N N . PHE A 1 98 ? -18.344 -0.675 14.103 1.00 98.25 98 PHE A N 1
ATOM 696 C CA . PHE A 1 98 ? -18.802 0.706 14.213 1.00 98.25 98 PHE A CA 1
ATOM 697 C C . PHE A 1 98 ? -19.350 1.205 12.875 1.00 98.25 98 PHE A C 1
ATOM 699 O O . PHE A 1 98 ? -18.632 1.336 11.884 1.00 98.25 98 PHE A O 1
ATOM 706 N N . VAL A 1 99 ? -20.644 1.499 12.845 1.00 98.38 99 VAL A N 1
ATOM 707 C CA . VAL A 1 99 ? -21.385 1.832 11.632 1.00 98.38 99 VAL A CA 1
ATOM 708 C C . VAL A 1 99 ? -21.786 3.295 11.655 1.00 98.38 99 VAL A C 1
ATOM 710 O O . VAL A 1 99 ? -22.627 3.701 12.454 1.00 98.38 99 VAL A O 1
ATOM 713 N N . VAL A 1 100 ? -21.247 4.079 10.725 1.00 98.12 100 VAL A N 1
ATOM 714 C CA . VAL A 1 100 ? -21.720 5.439 10.447 1.00 98.12 100 VAL A CA 1
ATOM 715 C C . VAL A 1 100 ? -22.550 5.380 9.177 1.00 98.12 100 VAL A C 1
ATOM 717 O O . VAL A 1 100 ? -22.028 5.111 8.094 1.00 98.12 100 VAL A O 1
ATOM 720 N N . THR A 1 101 ? -23.860 5.583 9.294 1.00 97.62 101 THR A N 1
ATOM 721 C CA . THR A 1 101 ? -24.770 5.362 8.164 1.00 97.62 101 THR A CA 1
ATOM 722 C C . THR A 1 101 ? -24.600 6.398 7.057 1.00 97.62 101 THR A C 1
ATOM 724 O O . THR A 1 101 ? -24.191 7.538 7.291 1.00 97.62 101 THR A O 1
ATOM 727 N N . ARG A 1 102 ? -24.969 6.026 5.828 1.00 96.38 102 ARG A N 1
ATOM 728 C CA . ARG A 1 102 ? -24.953 6.923 4.669 1.00 96.38 102 ARG A CA 1
ATOM 729 C C . ARG A 1 102 ? -25.675 8.240 4.956 1.00 96.38 102 ARG A C 1
ATOM 731 O O . ARG A 1 102 ? -26.829 8.267 5.365 1.00 96.38 102 ARG A O 1
ATOM 738 N N . GLY A 1 103 ? -24.993 9.340 4.646 1.00 96.06 103 GLY A N 1
ATOM 739 C CA . GLY A 1 103 ? -25.500 10.694 4.861 1.00 96.06 103 GLY A CA 1
ATOM 740 C C . GLY A 1 103 ? -25.233 11.240 6.263 1.00 96.06 103 GLY A C 1
ATOM 741 O O . GLY A 1 103 ? -25.412 12.436 6.459 1.00 96.06 103 GLY A O 1
ATOM 742 N N . THR A 1 104 ? -24.781 10.420 7.211 1.00 97.62 104 THR A N 1
ATOM 743 C CA . THR A 1 104 ? -24.269 10.885 8.504 1.00 97.62 104 THR A CA 1
ATOM 744 C C . THR A 1 104 ? -22.803 11.264 8.380 1.00 97.62 104 THR A C 1
ATOM 746 O O . THR A 1 104 ? -22.013 10.529 7.783 1.00 97.62 104 THR A O 1
ATOM 749 N N . ARG A 1 105 ? -22.434 12.406 8.959 1.00 97.50 105 ARG A N 1
ATOM 750 C CA . ARG A 1 105 ? -21.046 12.854 9.079 1.00 97.50 105 ARG A CA 1
ATOM 751 C C . ARG A 1 105 ? -20.661 12.920 10.549 1.00 97.50 105 ARG A C 1
ATOM 753 O O . ARG A 1 105 ? -21.338 13.593 11.312 1.00 97.50 105 ARG A O 1
ATOM 760 N N . LEU A 1 106 ? -19.585 12.252 10.940 1.00 97.00 106 LEU A N 1
ATOM 761 C CA . LEU A 1 106 ? -19.027 12.309 12.288 1.00 97.00 106 LEU A CA 1
ATOM 762 C C . LEU A 1 106 ? -17.754 13.159 12.271 1.00 97.00 106 LEU A C 1
ATOM 764 O O . LEU A 1 106 ? -16.889 12.928 11.426 1.00 97.00 106 LEU A O 1
ATOM 768 N N . ARG A 1 107 ? -17.653 14.128 13.185 1.00 94.62 107 ARG A N 1
ATOM 769 C CA . ARG A 1 107 ? -16.558 15.107 13.231 1.00 94.62 107 ARG A CA 1
ATOM 770 C C . ARG A 1 107 ? -16.024 15.306 14.653 1.00 94.62 107 ARG A C 1
ATOM 772 O O . ARG A 1 107 ? -16.842 15.453 15.562 1.00 94.62 107 ARG A O 1
ATOM 779 N N . PRO A 1 108 ? -14.703 15.380 14.880 1.00 92.88 108 PRO A N 1
ATOM 780 C CA . PRO A 1 108 ? -14.157 15.765 16.177 1.00 92.88 108 PRO A CA 1
ATOM 781 C C . PRO A 1 108 ? -14.343 17.276 16.435 1.00 92.88 108 PRO A C 1
ATOM 783 O O . PRO A 1 108 ? -14.241 18.094 15.529 1.00 92.88 108 PRO A O 1
ATOM 786 N N . ASN A 1 109 ? -14.629 17.688 17.672 1.00 88.88 109 ASN A N 1
ATOM 787 C CA . ASN A 1 109 ? -14.713 19.113 18.049 1.00 88.88 109 ASN A CA 1
ATOM 788 C C . ASN A 1 109 ? -13.337 19.786 18.227 1.00 88.88 109 ASN A C 1
ATOM 790 O O . ASN A 1 109 ? -13.266 20.998 18.432 1.00 88.88 109 ASN A O 1
ATOM 794 N N . SER A 1 110 ? -12.269 18.993 18.232 1.00 81.62 110 SER A N 1
ATOM 795 C CA . SER A 1 110 ? -10.893 19.389 18.497 1.00 81.62 110 SER A CA 1
ATOM 796 C C . SER A 1 110 ? -9.974 18.725 17.479 1.00 81.62 110 SER A C 1
ATOM 798 O O . SER A 1 110 ? -10.352 17.745 16.845 1.00 81.62 110 SER A O 1
ATOM 800 N N . GLY A 1 111 ? -8.740 19.214 17.356 1.00 79.94 111 GLY A N 1
ATOM 801 C CA . GLY A 1 111 ? -7.720 18.608 16.498 1.00 79.94 111 GLY A CA 1
ATOM 802 C C . GLY A 1 111 ? -7.132 17.313 17.068 1.00 79.94 111 GLY A C 1
ATOM 803 O O . GLY A 1 111 ? -5.913 17.222 17.161 1.00 79.94 111 GLY A O 1
ATOM 804 N N . ASN A 1 112 ? -7.988 16.371 17.470 1.00 87.94 112 ASN A N 1
ATOM 805 C CA . ASN A 1 112 ? -7.612 15.056 17.977 1.00 87.94 112 ASN A CA 1
ATOM 806 C C . ASN A 1 112 ? -8.212 13.933 17.121 1.00 87.94 112 ASN A C 1
ATOM 808 O O . ASN A 1 112 ? -9.199 14.130 16.409 1.00 87.94 112 ASN A O 1
ATOM 812 N N . THR A 1 113 ? -7.647 12.732 17.261 1.00 91.50 113 THR A N 1
ATOM 813 C CA . THR A 1 113 ? -8.116 11.528 16.579 1.00 91.50 113 THR A CA 1
ATOM 814 C C . THR A 1 113 ? -9.561 11.222 16.917 1.00 91.50 113 THR A C 1
ATOM 816 O O . THR A 1 113 ? -9.968 11.266 18.076 1.00 91.50 113 THR A O 1
ATOM 819 N N . LEU A 1 114 ? -10.338 10.888 15.887 1.00 95.06 114 LEU A N 1
ATOM 820 C CA . LEU A 1 114 ? -11.762 10.634 16.037 1.00 95.06 114 LEU A CA 1
ATOM 821 C C . LEU A 1 114 ? -12.031 9.234 16.594 1.00 95.06 114 LEU A C 1
ATOM 823 O O . LEU A 1 114 ? -12.842 9.082 17.505 1.00 95.06 114 LEU A O 1
ATOM 827 N N . LEU A 1 115 ? -11.369 8.219 16.035 1.00 96.25 115 LEU A N 1
ATOM 828 C CA . LEU A 1 115 ? -11.620 6.809 16.333 1.00 96.25 115 LEU A CA 1
ATOM 829 C C . LEU A 1 115 ? -10.306 6.031 16.442 1.00 96.25 115 LEU A C 1
ATOM 831 O O . LEU A 1 115 ? -9.432 6.157 15.583 1.00 96.25 115 LEU A O 1
ATOM 835 N N . SER A 1 116 ? -10.197 5.199 17.473 1.00 94.69 116 SER A N 1
ATOM 836 C CA . SER A 1 116 ? -9.094 4.264 17.673 1.00 94.69 116 SER A CA 1
ATOM 837 C C . SER A 1 116 ? -9.591 2.938 18.231 1.00 94.69 116 SER A C 1
ATOM 839 O O . SER A 1 116 ? -10.643 2.897 18.866 1.00 94.69 116 SER A O 1
ATOM 841 N N . ASN A 1 117 ? -8.847 1.845 18.051 1.00 93.88 117 ASN A N 1
ATOM 842 C CA . ASN A 1 117 ? -9.151 0.632 18.805 1.00 93.88 117 ASN A CA 1
ATOM 843 C C . ASN A 1 117 ? -8.729 0.747 20.281 1.00 93.88 117 ASN A C 1
ATOM 845 O O . ASN A 1 117 ? -7.790 1.473 20.623 1.00 93.88 117 ASN A O 1
ATOM 849 N N . VAL A 1 118 ? -9.424 0.013 21.151 1.00 83.44 118 VAL A N 1
ATOM 850 C CA . VAL A 1 118 ? -9.097 -0.194 22.565 1.00 83.44 118 VAL A CA 1
ATOM 851 C C . VAL A 1 118 ? -7.848 -1.067 22.601 1.00 83.44 118 VAL A C 1
ATOM 853 O O . VAL A 1 118 ? -7.995 -2.238 22.860 1.00 83.44 118 VAL A O 1
ATOM 856 N N . HIS A 1 119 ? -6.656 -0.537 22.298 1.00 72.94 119 HIS A N 1
ATOM 857 C CA . HIS A 1 119 ? -5.383 -1.265 22.134 1.00 72.94 119 HIS A CA 1
ATOM 858 C C . HIS A 1 119 ? -5.179 -2.442 23.107 1.00 72.94 119 HIS A C 1
ATOM 860 O O . HIS A 1 119 ? -4.430 -2.302 24.079 1.00 72.94 119 HIS A O 1
ATOM 866 N N . ASN A 1 120 ? -5.808 -3.594 22.863 1.00 60.34 120 ASN A N 1
ATOM 867 C CA . ASN A 1 120 ? -6.062 -4.567 23.922 1.00 60.34 120 ASN A CA 1
ATOM 868 C C . ASN A 1 120 ? -4.847 -5.464 24.117 1.00 60.34 120 ASN A C 1
ATOM 870 O O . ASN A 1 120 ? -4.929 -6.674 23.979 1.00 60.34 120 ASN A O 1
ATOM 874 N N . ALA A 1 121 ? -3.700 -4.870 24.439 1.00 57.91 121 ALA A N 1
ATOM 875 C CA . ALA A 1 121 ? -2.588 -5.572 25.037 1.00 57.91 121 ALA A CA 1
ATOM 876 C C . ALA A 1 121 ? -2.975 -5.825 26.495 1.00 57.91 121 ALA A C 1
ATOM 878 O O . ALA A 1 121 ? -2.664 -5.038 27.389 1.00 57.91 121 ALA A O 1
ATOM 879 N N . SER A 1 122 ? -3.731 -6.906 26.672 1.00 60.91 122 SER A N 1
ATOM 880 C CA . SER A 1 122 ? -4.122 -7.531 27.932 1.00 60.91 122 SER A CA 1
ATOM 881 C C . SER A 1 122 ? -2.929 -7.764 28.875 1.00 60.91 122 SER A C 1
ATOM 883 O O . SER A 1 122 ? -1.807 -7.317 28.644 1.00 60.91 122 SER A O 1
ATOM 885 N N . THR A 1 123 ? -3.139 -8.558 29.929 1.00 83.56 123 THR A N 1
ATOM 886 C CA . THR A 1 123 ? -2.049 -9.166 30.704 1.00 83.56 123 THR A CA 1
ATOM 887 C C . THR A 1 123 ? -0.912 -9.627 29.785 1.00 83.56 123 THR A C 1
ATOM 889 O O . THR A 1 123 ? -1.132 -10.384 28.839 1.00 83.56 123 THR A O 1
ATOM 892 N N . VAL A 1 124 ? 0.289 -9.108 30.044 1.00 89.81 124 VAL A N 1
ATOM 893 C CA . VAL A 1 124 ? 1.498 -9.399 29.274 1.00 89.81 124 VAL A CA 1
ATOM 894 C C . VAL A 1 124 ? 2.129 -10.670 29.829 1.00 89.81 124 VAL A C 1
ATOM 896 O O . VAL A 1 124 ? 2.373 -10.775 31.031 1.00 89.81 124 VAL A O 1
ATOM 899 N N . HIS A 1 125 ? 2.416 -11.627 28.953 1.00 92.31 125 HIS A N 1
ATOM 900 C CA . HIS A 1 125 ? 3.024 -12.905 29.298 1.00 92.31 125 HIS A CA 1
ATOM 901 C C . HIS A 1 125 ? 4.465 -12.968 28.798 1.00 92.31 125 HIS A C 1
ATOM 903 O O . HIS A 1 125 ? 4.760 -12.581 27.668 1.00 92.31 125 HIS A O 1
ATOM 909 N N . ALA A 1 126 ? 5.367 -13.479 29.633 1.00 92.44 126 ALA A N 1
ATOM 910 C CA . ALA A 1 126 ? 6.748 -13.710 29.232 1.00 92.44 126 ALA A CA 1
ATOM 911 C C . ALA A 1 126 ? 6.837 -14.894 28.258 1.00 92.44 126 ALA A C 1
ATOM 913 O O . ALA A 1 126 ? 6.212 -15.940 28.469 1.00 92.44 126 ALA A O 1
ATOM 914 N N . VAL A 1 127 ? 7.641 -14.734 27.212 1.00 91.12 127 VAL A N 1
ATOM 915 C CA . VAL A 1 127 ? 8.000 -15.791 26.265 1.00 91.12 127 VAL A CA 1
ATOM 916 C C . VAL A 1 127 ? 9.446 -16.190 26.542 1.00 91.12 127 VAL A C 1
ATOM 918 O O . VAL A 1 127 ? 10.346 -15.363 26.437 1.00 91.12 127 VAL A O 1
ATOM 921 N N . SER A 1 128 ? 9.678 -17.449 26.916 1.00 89.88 128 SER A N 1
ATOM 922 C CA . SER A 1 128 ? 11.011 -17.952 27.289 1.00 89.88 128 SER A CA 1
ATOM 923 C C . SER A 1 128 ? 11.801 -18.548 26.122 1.00 89.88 128 SER A C 1
ATOM 925 O O . SER A 1 128 ? 12.961 -18.914 26.283 1.00 89.88 128 SER A O 1
ATOM 927 N N . GLY A 1 129 ? 11.184 -18.674 24.948 1.00 87.00 129 GLY A N 1
ATOM 928 C CA . GLY A 1 129 ? 11.857 -19.130 23.739 1.00 87.00 129 GLY A CA 1
ATOM 929 C C . GLY A 1 129 ? 10.903 -19.240 22.560 1.00 87.00 129 GLY A C 1
ATOM 930 O O . GLY A 1 129 ? 9.705 -19.438 22.749 1.00 87.00 129 GLY A O 1
ATOM 931 N N . ILE A 1 130 ? 11.443 -19.134 21.347 1.00 88.06 130 ILE A N 1
ATOM 932 C CA . ILE A 1 130 ? 10.718 -19.359 20.094 1.00 88.06 130 ILE A CA 1
ATOM 933 C C . ILE A 1 130 ? 11.483 -20.414 19.296 1.00 88.06 130 ILE A C 1
ATOM 935 O O . ILE A 1 130 ? 12.662 -20.238 18.989 1.00 88.06 130 ILE A O 1
ATOM 939 N N . VAL A 1 131 ? 10.816 -21.522 18.979 1.00 88.50 131 VAL A N 1
ATOM 940 C CA . VAL A 1 131 ? 11.341 -22.589 18.118 1.00 88.50 131 VAL A CA 1
ATOM 941 C C . VAL A 1 131 ? 10.769 -22.420 16.719 1.00 88.50 131 VAL A C 1
ATOM 943 O O . VAL A 1 131 ? 9.574 -22.174 16.570 1.00 88.50 131 VAL A O 1
ATOM 946 N N . ILE A 1 132 ? 11.613 -22.581 15.699 1.00 85.81 132 ILE A N 1
ATOM 947 C CA . ILE A 1 132 ? 11.249 -22.356 14.298 1.00 85.81 132 ILE A CA 1
ATOM 948 C C . ILE A 1 132 ? 11.410 -23.649 13.508 1.00 85.81 132 ILE A C 1
ATOM 950 O O . ILE A 1 132 ? 12.441 -24.317 13.584 1.00 85.81 132 ILE A O 1
ATOM 954 N N . SER A 1 133 ? 10.394 -23.979 12.719 1.00 87.25 133 SER A N 1
ATOM 955 C CA . SER A 1 133 ? 10.426 -25.039 11.717 1.00 87.25 133 SER A CA 1
ATOM 956 C C . SER A 1 133 ? 10.044 -24.447 10.367 1.00 87.25 133 SER A C 1
ATOM 958 O O . SER A 1 133 ? 9.016 -23.786 10.249 1.00 87.25 133 SER A O 1
ATOM 960 N N . VAL A 1 134 ? 10.887 -24.650 9.359 1.00 84.50 134 VAL A N 1
ATOM 961 C CA . VAL A 1 134 ? 10.695 -24.100 8.014 1.00 84.50 134 VAL A CA 1
ATOM 962 C C . VAL A 1 134 ? 10.188 -25.190 7.080 1.00 84.50 134 VAL A C 1
ATOM 964 O O . VAL A 1 134 ? 10.824 -26.236 6.966 1.00 84.50 134 VAL A O 1
ATOM 967 N N . ASP A 1 135 ? 9.086 -24.916 6.385 1.00 80.12 135 ASP A N 1
ATOM 968 C CA . ASP A 1 135 ? 8.547 -25.749 5.310 1.00 80.12 135 ASP A CA 1
ATOM 969 C C . ASP A 1 135 ? 8.345 -24.897 4.046 1.00 80.12 135 ASP A C 1
ATOM 971 O O . ASP A 1 135 ? 7.423 -24.081 3.937 1.00 80.12 135 ASP A O 1
ATOM 975 N N . GLY A 1 136 ? 9.273 -25.032 3.097 1.00 80.88 136 GLY A N 1
ATOM 976 C CA . GLY A 1 136 ? 9.301 -24.216 1.885 1.00 80.88 136 GLY A CA 1
ATOM 977 C C . GLY A 1 136 ? 9.457 -22.722 2.191 1.00 80.88 136 GLY A C 1
ATOM 978 O O . GLY A 1 136 ? 10.492 -22.291 2.693 1.00 80.88 136 GLY A O 1
ATOM 979 N N . ILE A 1 137 ? 8.434 -21.932 1.852 1.00 74.50 137 ILE A N 1
ATOM 980 C CA . ILE A 1 137 ? 8.408 -20.465 2.022 1.00 74.50 137 ILE A CA 1
ATOM 981 C C . ILE A 1 137 ? 7.692 -20.010 3.303 1.00 74.50 137 ILE A C 1
ATOM 983 O O . ILE A 1 137 ? 7.530 -18.811 3.530 1.00 74.50 137 ILE A O 1
ATOM 987 N N . VAL A 1 138 ? 7.238 -20.950 4.136 1.00 80.88 138 VAL A N 1
ATOM 988 C CA . VAL A 1 138 ? 6.508 -20.667 5.375 1.00 80.88 138 VAL A CA 1
ATOM 989 C C . VAL A 1 138 ? 7.302 -21.210 6.556 1.00 80.88 138 VAL A C 1
ATOM 991 O O . VAL A 1 138 ? 7.693 -22.376 6.567 1.00 80.88 138 VAL A O 1
ATOM 994 N N . ALA A 1 139 ? 7.508 -20.389 7.584 1.00 84.94 139 ALA A N 1
ATOM 995 C CA . ALA A 1 139 ? 7.938 -20.878 8.885 1.00 84.94 139 ALA A CA 1
ATOM 996 C C . ALA A 1 139 ? 6.750 -21.054 9.821 1.00 84.94 139 ALA A C 1
ATOM 998 O O . ALA A 1 139 ? 5.845 -20.222 9.894 1.00 84.94 139 ALA A O 1
ATOM 999 N N . THR A 1 140 ? 6.798 -22.146 10.568 1.00 90.75 140 THR A N 1
ATOM 1000 C CA . THR A 1 140 ? 6.023 -22.365 11.779 1.00 90.75 140 THR A CA 1
ATOM 1001 C C . THR A 1 140 ? 6.881 -21.970 12.971 1.00 90.75 140 THR A C 1
ATOM 1003 O O . THR A 1 140 ? 7.988 -22.484 13.139 1.00 90.75 140 THR A O 1
ATOM 1006 N N . LEU A 1 141 ? 6.357 -21.077 13.803 1.00 91.00 141 LEU A N 1
ATOM 1007 C CA . LEU A 1 141 ? 6.997 -20.607 15.021 1.00 91.00 141 LEU A CA 1
ATOM 1008 C C . LEU A 1 141 ? 6.189 -21.104 16.207 1.00 91.00 141 LEU A C 1
ATOM 1010 O O . LEU A 1 141 ? 4.963 -21.044 16.176 1.00 91.00 141 LEU A O 1
ATOM 1014 N N . THR A 1 142 ? 6.873 -21.583 17.239 1.00 93.81 142 THR A N 1
ATOM 1015 C CA . THR A 1 142 ? 6.270 -22.043 18.492 1.00 93.81 142 THR A CA 1
ATOM 1016 C C . THR A 1 142 ? 6.942 -21.327 19.649 1.00 93.81 142 THR A C 1
ATOM 1018 O O . THR A 1 142 ? 8.114 -21.579 19.934 1.00 93.81 142 THR A O 1
ATOM 1021 N N . ALA A 1 143 ? 6.205 -20.444 20.315 1.00 93.00 143 ALA A N 1
ATOM 1022 C CA . ALA A 1 143 ? 6.665 -19.747 21.506 1.00 93.00 143 ALA A CA 1
ATOM 1023 C C . ALA A 1 143 ? 6.369 -20.568 22.762 1.00 93.00 143 ALA A C 1
ATOM 1025 O O . ALA A 1 143 ? 5.236 -21.005 22.964 1.00 93.00 143 ALA A O 1
ATOM 1026 N N . THR A 1 144 ? 7.359 -20.719 23.638 1.00 94.56 144 THR A N 1
ATOM 1027 C CA . THR A 1 144 ? 7.172 -21.214 25.005 1.00 94.56 144 THR A CA 1
ATOM 1028 C C . THR A 1 144 ? 6.714 -20.058 25.882 1.00 94.56 144 THR A C 1
ATOM 1030 O O . THR A 1 144 ? 7.446 -19.090 26.084 1.00 94.56 144 THR A O 1
ATOM 1033 N N . CYS A 1 145 ? 5.501 -20.148 26.409 1.00 94.00 145 CYS A N 1
ATOM 1034 C CA . CYS A 1 145 ? 4.867 -19.101 27.194 1.00 94.00 145 CYS A CA 1
ATOM 1035 C C . CYS A 1 145 ? 3.958 -19.766 28.241 1.00 94.00 145 CYS A C 1
ATOM 1037 O O . CYS A 1 145 ? 2.855 -20.221 27.958 1.00 94.00 145 CYS A O 1
ATOM 1039 N N . VAL A 1 146 ? 4.474 -19.942 29.457 1.00 94.31 146 VAL A N 1
ATOM 1040 C CA . VAL A 1 146 ? 3.800 -20.742 30.491 1.00 94.31 146 VAL A CA 1
ATOM 1041 C C . VAL A 1 146 ? 2.623 -19.971 31.087 1.00 94.31 146 VAL A C 1
ATOM 1043 O O . VAL A 1 146 ? 2.782 -18.829 31.511 1.00 94.31 146 VAL A O 1
ATOM 1046 N N . GLY A 1 147 ? 1.453 -20.616 31.169 1.00 92.69 147 GLY A N 1
ATOM 1047 C CA . GLY A 1 147 ? 0.281 -20.052 31.847 1.00 92.69 147 GLY A CA 1
ATOM 1048 C C . GLY A 1 147 ? -0.430 -18.940 31.072 1.00 92.69 147 GLY A C 1
ATOM 1049 O O . GLY A 1 147 ? -1.137 -18.137 31.679 1.00 92.69 147 GLY A O 1
ATOM 1050 N N . HIS A 1 148 ? -0.245 -18.864 29.751 1.00 94.44 148 HIS A N 1
ATOM 1051 C CA . HIS A 1 148 ? -1.014 -17.939 28.921 1.00 94.44 148 HIS A CA 1
ATOM 1052 C C . HIS A 1 148 ? -2.497 -18.358 28.819 1.00 94.44 148 HIS A C 1
ATOM 1054 O O . HIS A 1 148 ? -2.806 -19.552 28.859 1.00 94.44 148 HIS A O 1
ATOM 1060 N N . PRO A 1 149 ? -3.426 -17.413 28.588 1.00 93.31 149 PRO A N 1
ATOM 1061 C CA . PRO A 1 149 ? -4.841 -17.706 28.359 1.00 93.31 149 PRO A CA 1
ATOM 1062 C C . PRO A 1 149 ? -5.175 -17.978 26.884 1.00 93.31 149 PRO A C 1
ATOM 1064 O O . PRO A 1 149 ? -6.344 -18.139 26.549 1.00 93.31 149 PRO A O 1
ATOM 1067 N N . PHE A 1 150 ? -4.179 -17.967 25.991 1.00 94.94 150 PHE A N 1
ATOM 1068 C CA . PHE A 1 150 ? -4.409 -18.008 24.548 1.00 94.94 150 PHE A CA 1
ATOM 1069 C C . PHE A 1 150 ? -5.101 -19.296 24.102 1.00 94.94 150 PHE A C 1
ATOM 1071 O O . PHE A 1 150 ? -4.872 -20.367 24.663 1.00 94.94 150 PHE A O 1
ATOM 1078 N N . VAL A 1 151 ? -5.903 -19.188 23.046 1.00 94.38 151 VAL A N 1
ATOM 1079 C CA . VAL A 1 151 ? -6.565 -20.302 22.359 1.00 94.38 151 VAL A CA 1
ATOM 1080 C C . VAL A 1 151 ? -6.348 -20.207 20.846 1.00 94.38 151 VAL A C 1
ATOM 1082 O O . VAL A 1 151 ? -5.966 -19.162 20.314 1.00 94.38 151 VAL A O 1
ATOM 1085 N N . VAL A 1 152 ? -6.573 -21.314 20.133 1.00 94.31 152 VAL A N 1
ATOM 1086 C CA . VAL A 1 152 ? -6.513 -21.338 18.661 1.00 94.31 152 VAL A CA 1
ATOM 1087 C C . VAL A 1 152 ? -7.510 -20.328 18.087 1.00 94.31 152 VAL A C 1
ATOM 1089 O O . VAL A 1 152 ? -8.643 -20.244 18.550 1.00 94.31 152 VAL A O 1
ATOM 1092 N N . GLY A 1 153 ? -7.081 -19.564 17.082 1.00 88.06 153 GLY A N 1
ATOM 1093 C CA . GLY A 1 153 ? -7.867 -18.504 16.448 1.00 88.06 153 GLY A CA 1
ATOM 1094 C C . GLY A 1 153 ? -7.614 -17.106 17.015 1.00 88.06 153 GLY A C 1
ATOM 1095 O O . GLY A 1 153 ? -7.877 -16.130 16.313 1.00 88.06 153 GLY A O 1
ATOM 1096 N N . ASN A 1 154 ? -7.044 -16.984 18.223 1.00 90.56 154 ASN A N 1
ATOM 1097 C CA . ASN A 1 154 ? -6.648 -15.680 18.760 1.00 90.56 154 ASN A CA 1
ATOM 1098 C C . ASN A 1 154 ? -5.628 -14.979 17.852 1.00 90.56 154 ASN A C 1
ATOM 1100 O O . ASN A 1 154 ? -4.808 -15.622 17.189 1.00 90.56 154 ASN A O 1
ATOM 1104 N N . ALA A 1 155 ? -5.651 -13.647 17.887 1.00 91.69 155 ALA A N 1
ATOM 1105 C CA . ALA A 1 155 ? -4.533 -12.829 17.454 1.00 91.69 155 ALA A CA 1
ATOM 1106 C C . ALA A 1 155 ? -3.676 -12.475 18.678 1.00 91.69 155 ALA A C 1
ATOM 1108 O O . ALA A 1 155 ? -4.192 -11.997 19.689 1.00 91.69 155 ALA A O 1
ATOM 1109 N N . VAL A 1 156 ? -2.377 -12.744 18.597 1.00 92.25 156 VAL A N 1
ATOM 1110 C CA . VAL A 1 156 ? -1.413 -12.505 19.675 1.00 92.25 156 VAL A CA 1
ATOM 1111 C C . VAL A 1 156 ? -0.352 -11.540 19.177 1.00 92.25 156 VAL A C 1
ATOM 1113 O O . VAL A 1 156 ? 0.267 -11.764 18.138 1.00 92.25 156 VAL A O 1
ATOM 1116 N N . LEU A 1 157 ? -0.146 -10.469 19.931 1.00 91.25 157 LEU A N 1
ATOM 1117 C CA . LEU A 1 157 ? 0.947 -9.530 19.754 1.00 91.25 157 LEU A CA 1
ATOM 1118 C C . LEU A 1 157 ? 2.213 -10.101 20.395 1.00 91.25 157 LEU A C 1
ATOM 1120 O O . LEU A 1 157 ? 2.240 -10.287 21.610 1.00 91.25 157 LEU A O 1
ATOM 1124 N N . VAL A 1 158 ? 3.259 -10.318 19.603 1.00 89.50 158 VAL A N 1
ATOM 1125 C CA . VAL A 1 158 ? 4.611 -10.667 20.067 1.00 89.50 158 VAL A CA 1
ATOM 1126 C C . VAL A 1 158 ? 5.498 -9.424 19.984 1.00 89.50 158 VAL A C 1
ATOM 1128 O O . VAL A 1 158 ? 5.449 -8.694 18.991 1.00 89.50 158 VAL A O 1
ATOM 1131 N N . LYS A 1 159 ? 6.276 -9.144 21.036 1.00 85.75 159 LYS A N 1
ATOM 1132 C CA . LYS A 1 159 ? 7.111 -7.937 21.146 1.00 85.75 159 LYS A CA 1
ATOM 1133 C C . LYS A 1 159 ? 8.462 -8.189 21.804 1.00 85.75 159 LYS A C 1
ATOM 1135 O O . LYS A 1 159 ? 8.647 -9.164 22.530 1.00 85.75 159 LYS A O 1
ATOM 1140 N N . HIS A 1 160 ? 9.356 -7.218 21.599 1.00 81.50 160 HIS A N 1
ATOM 1141 C CA . HIS A 1 160 ? 10.707 -7.139 22.165 1.00 81.50 160 HIS A CA 1
ATOM 1142 C C . HIS A 1 160 ? 11.623 -8.288 21.763 1.00 81.50 160 HIS A C 1
ATOM 1144 O O . HIS A 1 160 ? 12.636 -8.531 22.417 1.00 81.50 160 HIS A O 1
ATOM 1150 N N . GLU A 1 161 ? 11.302 -8.982 20.676 1.00 80.31 161 GLU A N 1
ATOM 1151 C CA . GLU A 1 161 ? 12.283 -9.869 20.096 1.00 80.31 161 GLU A CA 1
ATOM 1152 C C . GLU A 1 161 ? 13.382 -9.046 19.418 1.00 80.31 161 GLU A C 1
ATOM 1154 O O . GLU A 1 161 ? 13.110 -8.091 18.686 1.00 80.31 161 GLU A O 1
ATOM 1159 N N . ALA A 1 162 ? 14.628 -9.379 19.763 1.00 74.50 162 ALA A N 1
ATOM 1160 C CA . ALA A 1 162 ? 15.799 -8.548 19.514 1.00 74.50 162 ALA A CA 1
ATOM 1161 C C . ALA A 1 162 ? 16.152 -8.425 18.029 1.00 74.50 162 ALA A C 1
ATOM 1163 O O . ALA A 1 162 ? 16.669 -7.388 17.616 1.00 74.50 162 ALA A O 1
ATOM 1164 N N . SER A 1 163 ? 15.885 -9.458 17.225 1.00 70.50 163 SER A N 1
ATOM 1165 C CA . SER A 1 163 ? 16.091 -9.383 15.778 1.00 70.50 163 SER A CA 1
ATOM 1166 C C . SER A 1 163 ? 15.044 -8.509 15.085 1.00 70.50 163 SER A C 1
ATOM 1168 O O . SER A 1 163 ? 15.267 -8.044 13.969 1.00 70.50 163 SER A O 1
ATOM 1170 N N . GLY A 1 164 ? 13.907 -8.276 15.739 1.00 74.38 164 GLY A N 1
ATOM 1171 C CA . GLY A 1 164 ? 12.748 -7.638 15.143 1.00 74.38 164 GLY A CA 1
ATOM 1172 C C . GLY A 1 164 ? 11.811 -8.643 14.485 1.00 74.38 164 GLY A C 1
ATOM 1173 O O . GLY A 1 164 ? 10.614 -8.419 14.603 1.00 74.38 164 GLY A O 1
ATOM 1174 N N . VAL A 1 165 ? 12.359 -9.738 13.922 1.00 73.81 165 VAL A N 1
ATOM 1175 C CA . VAL A 1 165 ? 11.794 -10.640 12.881 1.00 73.81 165 VAL A CA 1
ATOM 1176 C C . VAL A 1 165 ? 10.481 -11.335 13.261 1.00 73.81 165 VAL A C 1
ATOM 1178 O O . VAL A 1 165 ? 9.769 -11.867 12.404 1.00 73.81 165 VAL A O 1
ATOM 1181 N N . TYR A 1 166 ? 10.148 -11.362 14.547 1.00 79.00 166 TYR A N 1
ATOM 1182 C CA . TYR A 1 166 ? 8.929 -12.005 15.038 1.00 79.00 166 TYR A CA 1
ATOM 1183 C C . TYR A 1 166 ? 7.980 -11.027 15.729 1.00 79.00 166 TYR A C 1
ATOM 1185 O O . TYR A 1 166 ? 6.957 -11.449 16.276 1.00 79.00 166 TYR A O 1
ATOM 1193 N N . ASN A 1 167 ? 8.303 -9.734 15.730 1.00 82.12 167 ASN A N 1
ATOM 1194 C CA . ASN A 1 167 ? 7.467 -8.722 16.352 1.00 82.12 167 ASN A CA 1
ATOM 1195 C C . ASN A 1 167 ? 6.244 -8.441 15.470 1.00 82.12 167 ASN A C 1
ATOM 1197 O O . ASN A 1 167 ? 6.335 -8.359 14.248 1.00 82.12 167 ASN A O 1
ATOM 1201 N N . GLY A 1 168 ? 5.084 -8.285 16.100 1.00 85.88 168 GLY A N 1
ATOM 1202 C CA . GLY A 1 168 ? 3.827 -8.000 15.411 1.00 85.88 168 GLY A CA 1
ATOM 1203 C C . GLY A 1 168 ? 2.668 -8.846 15.917 1.00 85.88 168 GLY A C 1
ATOM 1204 O O . GLY A 1 168 ? 2.786 -9.566 16.909 1.00 85.88 168 GLY A O 1
ATOM 1205 N N . VAL A 1 169 ? 1.521 -8.722 15.250 1.00 90.06 169 VAL A N 1
ATOM 1206 C CA . VAL A 1 169 ? 0.318 -9.499 15.568 1.00 90.06 169 VAL A CA 1
ATOM 1207 C C . VAL A 1 169 ? 0.226 -10.724 14.674 1.00 90.06 169 VAL A C 1
ATOM 1209 O O . VAL A 1 169 ? 0.331 -10.632 13.453 1.00 90.06 169 VAL A O 1
ATOM 1212 N N . TRP A 1 170 ? -0.043 -11.867 15.295 1.00 90.69 170 TRP A N 1
ATOM 1213 C CA . TRP A 1 170 ? -0.034 -13.168 14.645 1.00 90.69 170 TRP A CA 1
ATOM 1214 C C . TRP A 1 170 ? -1.270 -13.978 14.983 1.00 90.69 170 TRP A C 1
ATOM 1216 O O . TRP A 1 170 ? -1.725 -13.992 16.125 1.00 90.69 170 TRP A O 1
ATOM 1226 N N . ARG A 1 171 ? -1.782 -14.720 14.001 1.00 91.31 171 ARG A N 1
ATOM 1227 C CA . ARG A 1 171 ? -2.866 -15.675 14.232 1.00 91.31 171 ARG A CA 1
ATOM 1228 C C . ARG A 1 171 ? -2.330 -16.983 14.791 1.00 91.31 171 ARG A C 1
ATOM 1230 O O . ARG A 1 171 ? -1.504 -17.649 14.162 1.00 91.31 171 ARG A O 1
ATOM 1237 N N . VAL A 1 172 ? -2.857 -17.369 15.945 1.00 93.69 172 VAL A N 1
ATOM 1238 C CA . VAL A 1 172 ? -2.514 -18.619 16.617 1.00 93.69 172 VAL A CA 1
ATOM 1239 C C . VAL A 1 172 ? -3.257 -19.781 15.966 1.00 93.69 172 VAL A C 1
ATOM 1241 O O . VAL A 1 172 ? -4.486 -19.770 15.891 1.00 93.69 172 VAL A O 1
ATOM 1244 N N . PHE A 1 173 ? -2.529 -20.810 15.526 1.00 95.62 173 PHE A N 1
ATOM 1245 C CA . PHE A 1 173 ? -3.125 -22.014 14.925 1.00 95.62 173 PHE A CA 1
ATOM 1246 C C . PHE A 1 173 ? -2.958 -23.280 15.779 1.00 95.62 173 PHE A C 1
ATOM 1248 O O . PHE A 1 173 ? -3.654 -24.265 15.543 1.00 95.62 173 PHE A O 1
ATOM 1255 N N . ALA A 1 174 ? -2.056 -23.276 16.764 1.00 97.12 174 ALA A N 1
ATOM 1256 C CA . ALA A 1 174 ? -1.878 -24.381 17.703 1.00 97.12 174 ALA A CA 1
ATOM 1257 C C . ALA A 1 174 ? -1.542 -23.853 19.100 1.00 97.12 174 ALA A C 1
ATOM 1259 O O . ALA A 1 174 ? -0.846 -22.846 19.229 1.00 97.12 174 ALA A O 1
ATOM 1260 N N . VAL A 1 175 ? -2.043 -24.532 20.135 1.00 97.69 175 VAL A N 1
ATOM 1261 C CA . VAL A 1 175 ? -1.889 -24.131 21.538 1.00 97.69 175 VAL A CA 1
ATOM 1262 C C . VAL A 1 175 ? -1.718 -25.352 22.441 1.00 97.69 175 VAL A C 1
ATOM 1264 O O . VAL A 1 175 ? -2.379 -26.372 22.254 1.00 97.69 175 VAL A O 1
ATOM 1267 N N . THR A 1 176 ? -0.862 -25.224 23.452 1.00 97.19 176 THR A N 1
ATOM 1268 C CA . THR A 1 176 ? -0.789 -26.090 24.635 1.00 97.19 176 THR A CA 1
ATOM 1269 C C . THR A 1 176 ? -0.905 -25.234 25.901 1.00 97.19 176 THR A C 1
ATOM 1271 O O . THR A 1 176 ? -0.990 -24.014 25.825 1.00 97.19 176 THR A O 1
ATOM 1274 N N . SER A 1 177 ? -0.862 -25.835 27.091 1.00 94.62 177 SER A N 1
ATOM 1275 C CA . SER A 1 177 ? -0.846 -25.079 28.355 1.00 94.62 177 SER A CA 1
ATOM 1276 C C . SER A 1 177 ? 0.395 -24.193 28.554 1.00 94.62 177 SER A C 1
ATOM 1278 O O . SER A 1 177 ? 0.434 -23.386 29.484 1.00 94.62 177 SER A O 1
ATOM 1280 N N . SER A 1 178 ? 1.443 -24.388 27.750 1.00 96.50 178 SER A N 1
ATOM 1281 C CA . SER A 1 178 ? 2.730 -23.703 27.901 1.00 96.50 178 SER A CA 1
ATOM 1282 C C . SER A 1 178 ? 3.305 -23.169 26.596 1.00 96.50 178 SER A C 1
ATOM 1284 O O . SER A 1 178 ? 4.471 -22.770 26.569 1.00 96.50 178 SER A O 1
ATOM 1286 N N . SER A 1 179 ? 2.553 -23.219 25.501 1.00 96.88 179 SER A N 1
ATOM 1287 C CA . SER A 1 179 ? 3.049 -22.774 24.207 1.00 96.88 179 SER A CA 1
ATOM 1288 C C . SER A 1 179 ? 1.931 -22.431 23.243 1.00 96.88 179 SER A C 1
ATOM 1290 O O . SER A 1 179 ? 0.871 -23.054 23.256 1.00 96.88 179 SER A O 1
ATOM 1292 N N . PHE A 1 180 ? 2.232 -21.547 22.303 1.00 97.25 180 PHE A N 1
ATOM 1293 C CA . PHE A 1 180 ? 1.372 -21.264 21.162 1.00 97.25 180 PHE A CA 1
ATOM 1294 C C . PHE A 1 180 ? 2.205 -21.188 19.884 1.00 97.25 180 PHE A C 1
ATOM 1296 O O . PHE A 1 180 ? 3.406 -20.912 19.934 1.00 97.25 180 PHE A O 1
ATOM 1303 N N . SER A 1 181 ? 1.565 -21.432 18.742 1.00 95.94 181 SER A N 1
ATOM 1304 C CA . SER A 1 181 ? 2.227 -21.425 17.440 1.00 95.94 181 SER A CA 1
ATOM 1305 C C . SER A 1 181 ? 1.498 -20.572 16.413 1.00 95.94 181 SER A C 1
ATOM 1307 O O . SER A 1 181 ? 0.265 -20.561 16.356 1.00 95.94 181 SER A O 1
ATOM 1309 N N . TRP A 1 182 ? 2.275 -19.915 15.556 1.00 92.75 182 TRP A N 1
ATOM 1310 C CA . TRP A 1 182 ? 1.806 -19.132 14.413 1.00 92.75 182 TRP A CA 1
ATOM 1311 C C . TRP A 1 182 ? 2.646 -19.429 13.167 1.00 92.75 182 TRP A C 1
ATOM 1313 O O . TRP A 1 182 ? 3.668 -20.120 13.226 1.00 92.75 182 TRP A O 1
ATOM 1323 N N . ARG A 1 183 ? 2.179 -18.942 12.016 1.00 87.75 183 ARG A N 1
ATOM 1324 C CA . ARG A 1 183 ? 2.888 -19.059 10.739 1.00 87.75 183 ARG A CA 1
ATOM 1325 C C . ARG A 1 183 ? 3.286 -17.686 10.229 1.00 87.75 183 ARG A C 1
ATOM 1327 O O . ARG A 1 183 ? 2.504 -16.746 10.346 1.00 87.75 183 ARG A O 1
ATOM 1334 N N . MET A 1 184 ? 4.454 -17.612 9.605 1.00 81.06 184 MET A N 1
ATOM 1335 C CA . MET A 1 184 ? 4.928 -16.425 8.898 1.00 81.06 184 MET A CA 1
ATOM 1336 C C . MET A 1 184 ? 5.541 -16.840 7.550 1.00 81.06 184 MET A C 1
ATOM 1338 O O . MET A 1 184 ? 6.275 -17.832 7.507 1.00 81.06 184 MET A O 1
ATOM 1342 N N . PRO A 1 185 ? 5.283 -16.140 6.431 1.00 73.19 185 PRO A N 1
ATOM 1343 C CA . PRO A 1 185 ? 6.194 -16.175 5.294 1.00 73.19 185 PRO A CA 1
ATOM 1344 C C . PRO A 1 185 ? 7.605 -15.768 5.730 1.00 73.19 185 PRO A C 1
ATOM 1346 O O . PRO A 1 185 ? 7.775 -14.771 6.428 1.00 73.19 185 PRO A O 1
ATOM 1349 N N . ILE A 1 186 ? 8.616 -16.543 5.333 1.00 67.50 186 ILE A N 1
ATOM 1350 C CA . ILE A 1 186 ? 10.011 -16.230 5.660 1.00 67.50 186 ILE A CA 1
ATOM 1351 C C . ILE A 1 186 ? 10.795 -15.743 4.449 1.00 67.50 186 ILE A C 1
ATOM 1353 O O . ILE A 1 186 ? 10.821 -16.371 3.393 1.00 67.50 186 ILE A O 1
ATOM 1357 N N . SER A 1 187 ? 11.530 -14.656 4.663 1.00 54.12 187 SER A N 1
ATOM 1358 C CA . SER A 1 187 ? 12.664 -14.245 3.842 1.00 54.12 187 SER A CA 1
ATOM 1359 C C . SER A 1 187 ? 13.950 -14.649 4.570 1.00 54.12 187 SER A C 1
ATOM 1361 O O . SER A 1 187 ? 14.497 -13.858 5.323 1.00 54.12 187 SER A O 1
ATOM 1363 N N . ALA A 1 188 ? 14.395 -15.896 4.387 1.00 41.28 188 ALA A N 1
ATOM 1364 C CA . ALA A 1 188 ? 15.760 -16.394 4.633 1.00 41.28 188 ALA A CA 1
ATOM 1365 C C . ALA A 1 188 ? 16.560 -15.836 5.843 1.00 41.28 188 ALA A C 1
ATOM 1367 O O . ALA A 1 188 ? 17.771 -15.643 5.727 1.00 41.28 188 ALA A O 1
ATOM 1368 N N . VAL A 1 189 ? 15.944 -15.612 7.010 1.00 50.38 189 VAL A N 1
ATOM 1369 C CA . VAL A 1 189 ? 16.695 -15.283 8.234 1.00 50.38 189 VAL A CA 1
ATOM 1370 C C . VAL A 1 189 ? 16.933 -16.565 9.023 1.00 50.38 189 VAL A C 1
ATOM 1372 O O . VAL A 1 189 ? 16.005 -17.334 9.274 1.00 50.38 189 VAL A O 1
ATOM 1375 N N . SER A 1 190 ? 18.191 -16.822 9.385 1.00 47.28 190 SER A N 1
ATOM 1376 C CA . SER A 1 190 ? 18.529 -17.932 10.275 1.00 47.28 190 SER A CA 1
ATOM 1377 C C . SER A 1 190 ? 17.837 -17.712 11.627 1.00 47.28 190 SER A C 1
ATOM 1379 O O . SER A 1 190 ? 17.951 -16.609 12.167 1.00 47.28 190 SER A O 1
ATOM 1381 N N . PRO A 1 191 ? 17.159 -18.725 12.200 1.00 51.56 191 PRO A N 1
ATOM 1382 C CA . PRO A 1 191 ? 16.544 -18.621 13.518 1.00 51.56 191 PRO A CA 1
ATOM 1383 C C . PRO A 1 191 ? 17.583 -18.168 14.542 1.00 51.56 191 PRO A C 1
ATOM 1385 O O . PRO A 1 191 ? 18.524 -18.908 14.831 1.00 51.56 191 PRO A O 1
ATOM 1388 N N . THR A 1 192 ? 17.436 -16.966 15.090 1.00 56.53 192 THR A N 1
ATOM 1389 C CA . THR A 1 192 ? 18.114 -16.622 16.343 1.00 56.53 192 THR A CA 1
ATOM 1390 C C . THR A 1 192 ? 17.124 -16.925 17.462 1.00 56.53 192 THR A C 1
ATOM 1392 O O . THR A 1 192 ? 15.987 -16.455 17.381 1.00 56.53 192 THR A O 1
ATOM 1395 N N . PRO A 1 193 ? 17.483 -17.751 18.462 1.00 56.25 193 PRO A N 1
ATOM 1396 C CA . PRO A 1 193 ? 16.636 -17.953 19.627 1.00 56.25 193 PRO A CA 1
ATOM 1397 C C . PRO A 1 193 ? 16.280 -16.598 20.236 1.00 56.25 193 PRO A C 1
ATOM 1399 O O . PRO A 1 193 ? 17.156 -15.744 20.377 1.00 56.25 193 PRO A O 1
ATOM 1402 N N . ALA A 1 194 ? 15.006 -16.414 20.584 1.00 58.34 194 ALA A N 1
ATOM 1403 C CA . ALA A 1 194 ? 14.554 -15.247 21.328 1.00 58.34 194 ALA A CA 1
ATOM 1404 C C . ALA A 1 194 ? 15.477 -15.011 22.537 1.00 58.34 194 ALA A C 1
ATOM 1406 O O . ALA A 1 194 ? 15.688 -15.921 23.340 1.00 58.34 194 ALA A O 1
ATOM 1407 N N . GLY A 1 195 ? 16.054 -13.811 22.632 1.00 58.91 195 GLY A N 1
ATOM 1408 C CA . GLY A 1 195 ? 16.765 -13.374 23.832 1.00 58.91 195 GLY A CA 1
ATOM 1409 C C . GLY A 1 195 ? 15.806 -13.163 25.006 1.00 58.91 195 GLY A C 1
ATOM 1410 O O . GLY A 1 195 ? 14.584 -13.210 24.848 1.00 58.91 195 GLY A O 1
ATOM 1411 N N . ASP A 1 196 ? 16.354 -12.905 26.191 1.00 65.19 196 ASP A N 1
ATOM 1412 C CA . ASP A 1 196 ? 15.551 -12.546 27.359 1.00 65.19 196 ASP A CA 1
ATOM 1413 C C . ASP A 1 196 ? 14.691 -11.298 27.069 1.00 65.19 196 ASP A C 1
ATOM 1415 O O . ASP A 1 196 ? 15.165 -10.330 26.476 1.00 65.19 196 ASP A O 1
ATOM 1419 N N . GLY A 1 197 ? 13.428 -11.303 27.512 1.00 80.62 197 GLY A N 1
ATOM 1420 C CA . GLY A 1 197 ? 12.550 -10.124 27.468 1.00 80.62 197 GLY A CA 1
ATOM 1421 C C . GLY A 1 197 ? 11.456 -10.120 26.397 1.00 80.62 197 GLY A C 1
ATOM 1422 O O . GLY A 1 197 ? 10.683 -9.161 26.352 1.00 80.62 197 GLY A O 1
ATOM 1423 N N . VAL A 1 198 ? 11.332 -11.179 25.586 1.00 88.06 198 VAL A N 1
ATOM 1424 C CA . VAL A 1 198 ? 10.208 -11.324 24.646 1.00 88.06 198 VAL A CA 1
ATOM 1425 C C . VAL A 1 198 ? 8.891 -11.465 25.401 1.00 88.06 198 VAL A C 1
ATOM 1427 O O . VAL A 1 198 ? 8.785 -12.196 26.393 1.00 88.06 198 VAL A O 1
ATOM 1430 N N . THR A 1 199 ? 7.865 -10.771 24.919 1.00 90.88 199 THR A N 1
ATOM 1431 C CA . THR A 1 199 ? 6.530 -10.802 25.511 1.00 90.88 199 THR A CA 1
ATOM 1432 C C . THR A 1 199 ? 5.451 -11.136 24.494 1.00 90.88 199 THR A C 1
ATOM 1434 O O . THR A 1 199 ? 5.603 -10.906 23.294 1.00 90.88 199 THR A O 1
ATOM 1437 N N . ALA A 1 200 ? 4.349 -11.683 25.000 1.00 91.81 200 ALA A N 1
ATOM 1438 C CA . ALA A 1 200 ? 3.135 -11.951 24.252 1.00 91.81 200 ALA A CA 1
ATOM 1439 C C . ALA A 1 200 ? 1.915 -11.389 24.995 1.00 91.81 200 ALA A C 1
ATOM 1441 O O . ALA A 1 200 ? 1.812 -11.515 26.216 1.00 91.81 200 ALA A O 1
ATOM 1442 N N . ALA A 1 201 ? 0.976 -10.796 24.269 1.00 92.19 201 ALA A N 1
ATOM 1443 C CA . ALA A 1 201 ? -0.319 -10.364 24.793 1.00 92.19 201 ALA A CA 1
ATOM 1444 C C . ALA A 1 201 ? -1.404 -10.608 23.742 1.00 92.19 201 ALA A C 1
ATOM 1446 O O . ALA A 1 201 ? -1.091 -10.749 22.558 1.00 92.19 201 ALA A O 1
ATOM 1447 N N . LEU A 1 202 ? -2.675 -10.648 24.148 1.00 92.38 202 LEU A N 1
ATOM 1448 C CA . LEU A 1 202 ? -3.752 -10.618 23.162 1.00 92.38 202 LEU A CA 1
ATOM 1449 C C . LEU A 1 202 ? -3.669 -9.317 22.349 1.00 92.38 202 LEU A C 1
ATOM 1451 O O . LEU A 1 202 ? -3.116 -8.313 22.797 1.00 92.38 202 LEU A O 1
ATOM 1455 N N . ALA A 1 203 ? -4.141 -9.388 21.115 1.00 92.25 203 ALA A N 1
ATOM 1456 C CA . ALA A 1 203 ? -4.381 -8.247 20.247 1.00 92.25 203 ALA A CA 1
ATOM 1457 C C . ALA A 1 203 ? -5.895 -8.098 20.056 1.00 92.25 203 ALA A C 1
ATOM 1459 O O . ALA A 1 203 ? -6.638 -9.057 20.289 1.00 92.25 203 ALA A O 1
ATOM 1460 N N . ASP A 1 204 ? -6.353 -6.931 19.602 1.00 92.50 204 ASP A N 1
ATOM 1461 C CA . ASP A 1 204 ? -7.754 -6.820 19.203 1.00 92.50 204 ASP A CA 1
ATOM 1462 C C . ASP A 1 204 ? -8.032 -7.677 17.971 1.00 92.50 204 ASP A C 1
ATOM 1464 O O . ASP A 1 204 ? -7.151 -7.866 17.131 1.00 92.50 204 ASP A O 1
ATOM 1468 N N . VAL A 1 205 ? -9.257 -8.184 17.839 1.00 92.62 205 VAL A N 1
ATOM 1469 C CA . VAL A 1 205 ? -9.678 -8.968 16.673 1.00 92.62 205 VAL A CA 1
ATOM 1470 C C . VAL A 1 205 ? -10.991 -8.478 16.087 1.00 92.62 205 VAL A C 1
ATOM 1472 O O . VAL A 1 205 ? -11.835 -7.976 16.814 1.00 92.62 205 VAL A O 1
ATOM 1475 N N . ASN A 1 206 ? -11.176 -8.640 14.776 1.00 93.69 206 ASN A N 1
ATOM 1476 C CA . ASN A 1 206 ? -12.453 -8.414 14.084 1.00 93.69 206 ASN A CA 1
ATOM 1477 C C . ASN A 1 206 ? -13.046 -7.013 14.328 1.00 93.69 206 ASN A C 1
ATOM 1479 O O . ASN A 1 206 ? -14.247 -6.849 14.537 1.00 93.69 206 ASN A O 1
ATOM 1483 N N . VAL A 1 207 ? -12.189 -5.993 14.313 1.00 96.31 207 VAL A N 1
ATOM 1484 C CA . VAL A 1 207 ? -12.595 -4.590 14.443 1.00 96.31 207 VAL A CA 1
ATOM 1485 C C . VAL A 1 207 ? -13.068 -4.098 13.080 1.00 96.31 207 VAL A C 1
ATOM 1487 O O . VAL A 1 207 ? -12.319 -4.191 12.104 1.00 96.31 207 VAL A O 1
ATOM 1490 N N . ALA A 1 208 ? -14.281 -3.555 12.997 1.00 98.06 208 ALA A N 1
ATOM 1491 C CA . ALA A 1 208 ? -14.850 -3.107 11.730 1.00 98.06 208 ALA A CA 1
ATOM 1492 C C . ALA A 1 208 ? -15.387 -1.668 11.771 1.00 98.06 208 ALA A C 1
ATOM 1494 O O . ALA A 1 208 ? -15.974 -1.244 12.762 1.00 98.06 208 ALA A O 1
ATOM 1495 N N . VAL A 1 209 ? -15.229 -0.926 10.670 1.00 98.38 209 VAL A N 1
ATOM 1496 C CA . VAL A 1 209 ? -15.823 0.405 10.462 1.00 98.38 209 VAL A CA 1
ATOM 1497 C C . VAL A 1 209 ? -16.542 0.454 9.116 1.00 98.38 209 VAL A C 1
ATOM 1499 O O . VAL A 1 209 ? -15.911 0.282 8.069 1.00 98.38 209 VAL A O 1
ATOM 1502 N N . THR A 1 210 ? -17.861 0.676 9.124 1.00 98.25 210 THR A N 1
ATOM 1503 C CA . THR A 1 210 ? -18.698 0.579 7.912 1.00 98.25 210 THR A CA 1
ATOM 1504 C C . THR A 1 210 ? -19.830 1.621 7.850 1.00 98.25 210 THR A C 1
ATOM 1506 O O . THR A 1 210 ? -19.940 2.496 8.707 1.00 98.25 210 THR A O 1
ATOM 1509 N N . GLY A 1 211 ? -20.694 1.543 6.826 1.00 94.56 211 GLY A N 1
ATOM 1510 C CA . GLY A 1 211 ? -22.047 2.130 6.864 1.00 94.56 211 GLY A CA 1
ATOM 1511 C C . GLY A 1 211 ? -22.388 3.174 5.794 1.00 94.56 211 GLY A C 1
ATOM 1512 O O . GLY A 1 211 ? -23.557 3.527 5.629 1.00 94.56 211 GLY A O 1
ATOM 1513 N N . GLY A 1 212 ? -21.420 3.628 5.002 1.00 94.81 212 GLY A N 1
ATOM 1514 C CA . GLY A 1 212 ? -21.597 4.594 3.909 1.00 94.81 212 GLY A CA 1
ATOM 1515 C C . GLY A 1 212 ? -21.517 6.061 4.330 1.00 94.81 212 GLY A C 1
ATOM 1516 O O . GLY A 1 212 ? -21.673 6.941 3.477 1.00 94.81 212 GLY A O 1
ATOM 1517 N N . GLY A 1 213 ? -21.351 6.334 5.623 1.00 97.69 213 GLY A N 1
ATOM 1518 C CA . GLY A 1 213 ? -21.206 7.669 6.190 1.00 97.69 213 GLY A CA 1
ATOM 1519 C C . GLY A 1 213 ? -19.800 8.248 6.045 1.00 97.69 213 GLY A C 1
ATOM 1520 O O . GLY A 1 213 ? -18.907 7.652 5.435 1.00 97.69 213 GLY A O 1
ATOM 1521 N N . SER A 1 214 ? -19.623 9.445 6.600 1.00 98.31 214 SER A N 1
ATOM 1522 C CA . SER A 1 214 ? -18.365 10.191 6.571 1.00 98.31 214 SER A CA 1
ATOM 1523 C C . SER A 1 214 ? -17.740 10.289 7.956 1.00 98.31 214 SER A C 1
ATOM 1525 O O . SER A 1 214 ? -18.403 10.708 8.903 1.00 98.31 214 SER A O 1
ATOM 1527 N N . LEU A 1 215 ? -16.451 9.986 8.041 1.00 98.00 215 LEU A N 1
ATOM 1528 C CA . LEU A 1 215 ? -15.558 10.439 9.098 1.00 98.00 215 LEU A CA 1
ATOM 1529 C C . LEU A 1 215 ? -14.854 11.687 8.561 1.00 98.00 215 LEU A C 1
ATOM 1531 O O . LEU A 1 215 ? -14.186 11.618 7.532 1.00 98.00 215 LEU A O 1
ATOM 1535 N N . ASP A 1 216 ? -15.066 12.834 9.189 1.00 95.56 216 ASP A N 1
ATOM 1536 C CA . ASP A 1 216 ? -14.595 14.125 8.691 1.00 95.56 216 ASP A CA 1
ATOM 1537 C C . ASP A 1 216 ? -13.828 14.833 9.794 1.00 95.56 216 ASP A C 1
ATOM 1539 O O . ASP A 1 216 ? -14.400 15.134 10.836 1.00 95.56 216 ASP A O 1
ATOM 1543 N N . TYR A 1 217 ? -12.542 15.087 9.586 1.00 91.75 217 TYR A N 1
ATOM 1544 C CA . TYR A 1 217 ? -11.759 15.835 10.565 1.00 91.75 217 TYR A CA 1
ATOM 1545 C C . TYR A 1 217 ? -12.092 17.339 10.516 1.00 91.75 217 TYR A C 1
ATOM 1547 O O . TYR A 1 217 ? -11.949 18.025 11.523 1.00 91.75 217 TYR A O 1
ATOM 1555 N N . ASP A 1 218 ? -12.572 17.840 9.368 1.00 86.44 218 ASP A N 1
ATOM 1556 C CA . ASP A 1 218 ? -12.876 19.256 9.102 1.00 86.44 218 ASP A CA 1
ATOM 1557 C C . ASP A 1 218 ? -11.666 20.191 9.285 1.00 86.44 218 ASP A C 1
ATOM 1559 O O . ASP A 1 218 ? -11.788 21.329 9.742 1.00 86.44 218 ASP A O 1
ATOM 1563 N N . TYR A 1 219 ? -10.463 19.710 8.948 1.00 78.06 219 TYR A N 1
ATOM 1564 C CA . TYR A 1 219 ? -9.271 20.553 8.953 1.00 78.06 219 TYR A CA 1
ATOM 1565 C C . TYR A 1 219 ? -9.022 21.149 7.562 1.00 78.06 219 TYR A C 1
ATOM 1567 O O . TYR A 1 219 ? -8.987 20.409 6.581 1.00 78.06 219 TYR A O 1
ATOM 1575 N N . PRO A 1 220 ? -8.806 22.468 7.430 1.00 67.06 220 PRO A N 1
ATOM 1576 C CA . PRO A 1 220 ? -8.734 23.106 6.117 1.00 67.06 220 PRO A CA 1
ATOM 1577 C C . PRO A 1 220 ? -7.358 23.024 5.431 1.00 67.06 220 PRO A C 1
ATOM 1579 O O . PRO A 1 220 ? -7.216 23.564 4.336 1.00 67.06 220 PRO A O 1
ATOM 1582 N N . VAL A 1 221 ? -6.332 22.424 6.052 1.00 66.62 221 VAL A N 1
ATOM 1583 C CA . VAL A 1 221 ? -4.949 22.411 5.525 1.00 66.62 221 VAL A CA 1
ATOM 1584 C C . VAL A 1 221 ? -4.165 21.139 5.891 1.00 66.62 221 VAL A C 1
ATOM 1586 O O . VAL A 1 221 ? -4.517 20.412 6.810 1.00 66.62 221 VAL A O 1
ATOM 1589 N N . ASN A 1 222 ? -3.057 20.875 5.198 1.00 62.62 222 ASN A N 1
ATOM 1590 C CA . ASN A 1 222 ? -2.083 19.859 5.614 1.00 62.62 222 ASN A CA 1
ATOM 1591 C C . ASN A 1 222 ? -1.273 20.371 6.823 1.00 62.62 222 ASN A C 1
ATOM 1593 O O . ASN A 1 222 ? -0.869 21.538 6.828 1.00 62.62 222 ASN A O 1
ATOM 1597 N N . VAL A 1 223 ? -1.010 19.522 7.822 1.00 64.75 223 VAL A N 1
ATOM 1598 C CA . VAL A 1 223 ? -0.130 19.851 8.957 1.00 64.75 223 VAL A CA 1
ATOM 1599 C C . VAL A 1 223 ? 1.209 19.105 8.822 1.00 64.75 223 VAL A C 1
ATOM 1601 O O . VAL A 1 223 ? 1.259 17.885 9.004 1.00 64.75 223 VAL A O 1
ATOM 1604 N N . PRO A 1 224 ? 2.325 19.809 8.537 1.00 56.12 224 PRO A N 1
ATOM 1605 C CA . PRO A 1 224 ? 3.637 19.178 8.427 1.00 56.12 224 PRO A CA 1
ATOM 1606 C C . PRO A 1 224 ? 4.217 18.772 9.798 1.00 56.12 224 PRO A C 1
ATOM 1608 O O . PRO A 1 224 ? 4.358 19.593 10.697 1.00 56.12 224 PRO A O 1
ATOM 1611 N N . SER A 1 225 ? 4.548 17.481 9.909 1.00 52.88 225 SER A N 1
ATOM 1612 C CA . SER A 1 225 ? 5.575 16.790 10.726 1.00 52.88 225 SER A CA 1
ATOM 1613 C C . SER A 1 225 ? 6.008 17.282 12.127 1.00 52.88 225 SER A C 1
ATOM 1615 O O . SER A 1 225 ? 7.097 16.906 12.554 1.00 52.88 225 SER A O 1
ATOM 1617 N N . SER A 1 226 ? 5.227 18.050 12.888 1.00 45.12 226 SER A N 1
ATOM 1618 C CA . SER A 1 226 ? 5.503 18.261 14.322 1.00 45.12 226 SER A CA 1
ATOM 1619 C C . SER A 1 226 ? 4.531 17.458 15.192 1.00 45.12 226 SER A C 1
ATOM 1621 O O . SER A 1 226 ? 3.385 17.871 15.361 1.00 45.12 226 SER A O 1
ATOM 1623 N N . ASP A 1 227 ? 5.002 16.305 15.678 1.00 51.62 227 ASP A N 1
ATOM 1624 C CA . ASP A 1 227 ? 4.463 15.428 16.733 1.00 51.62 227 ASP A CA 1
ATOM 1625 C C . ASP A 1 227 ? 3.058 15.734 17.246 1.00 51.62 227 ASP A C 1
ATOM 1627 O O . ASP A 1 227 ? 2.919 16.420 18.252 1.00 51.62 227 ASP A O 1
ATOM 1631 N N . LEU A 1 228 ? 2.027 15.130 16.651 1.00 61.81 228 LEU A N 1
ATOM 1632 C CA . LEU A 1 228 ? 0.769 14.870 17.345 1.00 61.81 228 LEU A CA 1
ATOM 1633 C C . LEU A 1 228 ? 0.090 13.654 16.698 1.00 61.81 228 LEU A C 1
ATOM 1635 O O . LEU A 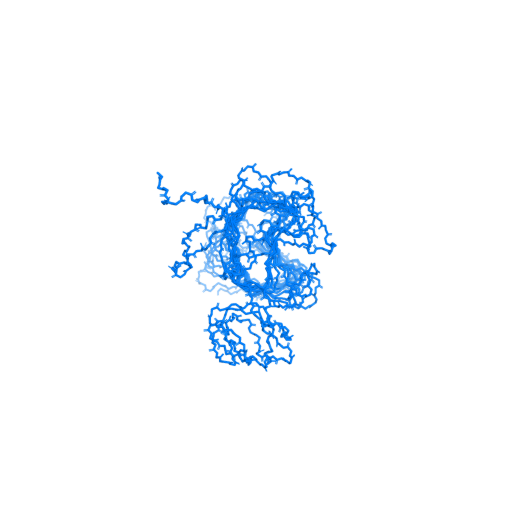1 228 ? -0.627 13.808 15.712 1.00 61.81 228 LEU A O 1
ATOM 1639 N N . LEU A 1 229 ? 0.242 12.460 17.289 1.00 62.41 229 LEU A N 1
ATOM 1640 C CA . LEU A 1 229 ? -0.746 11.368 17.187 1.00 62.41 229 LEU A CA 1
ATOM 1641 C C . LEU A 1 229 ? -2.196 11.877 17.013 1.00 62.41 229 LEU A C 1
ATOM 1643 O O . LEU A 1 229 ? -2.894 11.365 16.140 1.00 62.41 229 LEU A O 1
ATOM 1647 N N . PRO A 1 230 ? -2.650 12.904 17.773 1.00 70.88 230 PRO A N 1
ATOM 1648 C CA . PRO A 1 230 ? -3.993 13.445 17.603 1.00 70.88 230 PRO A CA 1
ATOM 1649 C C . PRO A 1 230 ? -4.344 13.998 16.206 1.00 70.88 230 PRO A C 1
ATOM 1651 O O . PRO A 1 230 ? -5.513 14.224 15.935 1.00 70.88 230 PRO A O 1
ATOM 1654 N N . SER A 1 231 ? -3.395 14.173 15.286 1.00 80.31 231 SER A N 1
ATOM 1655 C CA . SER A 1 231 ? -3.658 14.675 13.925 1.00 80.31 231 SER A CA 1
ATOM 1656 C C . SER A 1 231 ? -4.155 13.618 12.923 1.00 80.31 231 SER A C 1
ATOM 1658 O O . SER A 1 231 ? -4.471 13.940 11.775 1.00 80.31 231 SER A O 1
ATOM 1660 N N . MET A 1 232 ? -4.232 12.348 13.321 1.00 87.94 232 MET A N 1
ATOM 1661 C CA . MET A 1 232 ? -4.766 11.273 12.477 1.00 87.94 232 MET A CA 1
ATOM 1662 C C . MET A 1 232 ? -6.284 11.202 12.625 1.00 87.94 232 MET A C 1
ATOM 1664 O O . MET A 1 232 ? -6.783 11.308 13.741 1.00 87.94 232 MET A O 1
ATOM 1668 N N . LEU A 1 233 ? -7.031 10.973 11.543 1.00 93.81 233 LEU A N 1
ATOM 1669 C CA . LEU A 1 233 ? -8.488 10.831 11.632 1.00 93.81 233 LEU A CA 1
ATOM 1670 C C . LEU A 1 233 ? -8.878 9.511 12.317 1.00 93.81 233 LEU A C 1
ATOM 1672 O O . LEU A 1 233 ? -9.673 9.538 13.260 1.00 93.81 233 LEU A O 1
ATOM 1676 N N . THR A 1 234 ? -8.280 8.384 11.920 1.00 95.69 234 THR A N 1
ATOM 1677 C CA . THR A 1 234 ? -8.413 7.104 12.638 1.00 95.69 234 THR A CA 1
ATOM 1678 C C . THR A 1 234 ? -7.076 6.405 12.854 1.00 95.69 234 THR A C 1
ATOM 1680 O O . THR A 1 234 ? -6.193 6.482 11.997 1.00 95.69 234 THR A O 1
ATOM 1683 N N . ILE A 1 235 ? -6.959 5.667 13.961 1.00 93.19 235 ILE A N 1
ATOM 1684 C CA . ILE A 1 235 ? -5.765 4.891 14.326 1.00 93.19 235 ILE A CA 1
ATOM 1685 C C . ILE A 1 235 ? -6.159 3.456 14.670 1.00 93.19 235 ILE A C 1
ATOM 1687 O O . ILE A 1 235 ? -6.978 3.228 15.551 1.00 93.19 235 ILE A O 1
ATOM 1691 N N . PHE A 1 236 ? -5.532 2.472 14.037 1.00 93.81 236 PHE A N 1
ATOM 1692 C CA . PHE A 1 236 ? -5.721 1.067 14.390 1.00 93.81 236 PHE A CA 1
ATOM 1693 C C . PHE A 1 236 ? -4.380 0.400 14.636 1.00 93.81 236 PHE A C 1
ATOM 1695 O O . PHE A 1 236 ? -3.564 0.268 13.735 1.00 93.81 236 PHE A O 1
ATOM 1702 N N . ASN A 1 237 ? -4.130 -0.038 15.861 1.00 90.56 237 ASN A N 1
ATOM 1703 C CA . ASN A 1 237 ? -2.869 -0.674 16.202 1.00 90.56 237 ASN A CA 1
ATOM 1704 C C . ASN A 1 237 ? -3.083 -1.949 17.006 1.00 90.56 237 ASN A C 1
ATOM 1706 O O . ASN A 1 237 ? -3.849 -1.941 17.972 1.00 90.56 237 ASN A O 1
ATOM 1710 N N . LYS A 1 238 ? -2.335 -3.001 16.656 1.00 90.75 238 LYS A N 1
ATOM 1711 C CA . LYS A 1 238 ? -2.399 -4.332 17.278 1.00 90.75 238 LYS A CA 1
ATOM 1712 C C . LYS A 1 238 ? -3.759 -4.988 17.028 1.00 90.75 238 LYS A C 1
ATOM 1714 O O . LYS A 1 238 ? -4.464 -5.332 17.975 1.00 90.75 238 LYS A O 1
ATOM 1719 N N . VAL A 1 239 ? -4.132 -5.122 15.755 1.00 92.31 239 VAL A N 1
ATOM 1720 C CA . VAL A 1 239 ? -5.443 -5.645 15.342 1.00 92.31 239 VAL A CA 1
ATOM 1721 C C . VAL A 1 239 ? -5.282 -6.819 14.374 1.00 92.31 239 VAL A C 1
ATOM 1723 O O . VAL A 1 239 ? -4.680 -6.693 13.309 1.00 92.31 239 VAL A O 1
ATOM 1726 N N . GLY A 1 240 ? -5.857 -7.970 14.705 1.00 92.31 240 GLY A N 1
ATOM 1727 C CA . GLY A 1 240 ? -6.153 -9.020 13.736 1.00 92.31 240 GLY A CA 1
ATOM 1728 C C . GLY A 1 240 ? -7.499 -8.764 13.068 1.00 92.31 240 GLY A C 1
ATOM 1729 O O . GLY A 1 240 ? -8.479 -8.507 13.751 1.00 92.31 240 GLY A O 1
ATOM 1730 N N . ASN A 1 241 ? -7.589 -8.855 11.743 1.00 93.69 241 ASN A N 1
ATOM 1731 C CA . ASN A 1 241 ? -8.824 -8.593 10.993 1.00 93.69 241 ASN A CA 1
ATOM 1732 C C . ASN A 1 241 ? -9.417 -7.191 11.200 1.00 93.69 241 ASN A C 1
ATOM 1734 O O . ASN A 1 241 ? -10.581 -7.046 11.574 1.00 93.69 241 ASN A O 1
ATOM 1738 N N . LEU A 1 242 ? -8.648 -6.145 10.910 1.00 96.88 242 LEU A N 1
ATOM 1739 C CA . LEU A 1 242 ? -9.240 -4.821 10.726 1.00 96.88 242 LEU A CA 1
ATOM 1740 C C . LEU A 1 242 ? -10.044 -4.795 9.420 1.00 96.88 242 LEU A C 1
ATOM 1742 O O . LEU A 1 242 ? -9.495 -5.101 8.365 1.00 96.88 242 LEU A O 1
ATOM 1746 N N . THR A 1 243 ? -11.308 -4.386 9.462 1.00 98.44 243 THR A N 1
ATOM 1747 C CA . THR A 1 243 ? -12.115 -4.146 8.259 1.00 98.44 243 THR A CA 1
ATOM 1748 C C . THR A 1 243 ? -12.574 -2.699 8.208 1.00 98.44 243 THR A C 1
ATOM 1750 O O . THR A 1 243 ? -13.197 -2.195 9.135 1.00 98.44 243 THR A O 1
ATOM 1753 N N . MET A 1 244 ? -12.335 -2.025 7.093 1.00 98.44 244 MET A N 1
ATOM 1754 C CA . MET A 1 244 ? -12.932 -0.729 6.810 1.00 98.44 244 MET A CA 1
ATOM 1755 C C . MET A 1 244 ? -13.618 -0.814 5.455 1.00 98.44 244 MET A C 1
ATOM 1757 O O . MET A 1 244 ? -12.971 -1.134 4.456 1.00 98.44 244 MET A O 1
ATOM 1761 N N . GLN A 1 245 ? -14.929 -0.581 5.413 1.00 98.38 245 GLN A N 1
ATOM 1762 C CA . GLN A 1 245 ? -15.692 -0.788 4.187 1.00 98.38 245 GLN A CA 1
ATOM 1763 C C . GLN A 1 245 ? -16.780 0.252 3.965 1.00 98.38 245 GLN A C 1
ATOM 1765 O O . GLN A 1 245 ? -17.609 0.471 4.845 1.00 98.38 245 GLN A O 1
ATOM 1770 N N . ASN A 1 246 ? -16.871 0.786 2.741 1.00 98.00 246 ASN A N 1
ATOM 1771 C CA . ASN A 1 246 ? -17.930 1.718 2.351 1.00 98.00 246 ASN A CA 1
ATOM 1772 C C . ASN A 1 246 ? -17.970 2.900 3.328 1.00 98.00 246 ASN A C 1
ATOM 1774 O O . ASN A 1 246 ? -18.972 3.135 3.993 1.00 98.00 246 ASN A O 1
ATOM 1778 N N . VAL A 1 247 ? -16.855 3.613 3.467 1.00 97.75 247 VAL A N 1
ATOM 1779 C CA . VAL A 1 247 ? -16.761 4.813 4.310 1.00 97.75 247 VAL A CA 1
ATOM 1780 C C . VAL A 1 247 ? -16.055 5.928 3.562 1.00 97.75 247 VAL A C 1
ATOM 1782 O O . VAL A 1 247 ? -15.270 5.696 2.641 1.00 97.75 247 VAL A O 1
ATOM 1785 N N . ARG A 1 248 ? -16.356 7.162 3.956 1.00 98.56 248 ARG A N 1
ATOM 1786 C CA . ARG A 1 248 ? -15.727 8.362 3.408 1.00 98.56 248 ARG A CA 1
ATOM 1787 C C . ARG A 1 248 ? -14.848 8.980 4.483 1.00 98.56 248 ARG A C 1
ATOM 1789 O O . ARG A 1 248 ? -15.339 9.222 5.580 1.00 98.56 248 ARG A O 1
ATOM 1796 N N . MET A 1 249 ? -13.594 9.255 4.166 1.00 98.12 249 MET A N 1
ATOM 1797 C CA . MET A 1 249 ? -12.633 9.857 5.084 1.00 98.12 249 MET A CA 1
ATOM 1798 C C . MET A 1 249 ? -12.228 11.218 4.534 1.00 98.12 249 MET A C 1
ATOM 1800 O O . MET A 1 249 ? -11.652 11.301 3.449 1.00 98.12 249 MET A O 1
ATOM 1804 N N . LEU A 1 250 ? -12.602 12.275 5.246 1.00 96.25 250 LEU A N 1
ATOM 1805 C CA . LEU A 1 250 ? -12.562 13.642 4.744 1.00 96.25 250 LEU A CA 1
ATOM 1806 C C . LEU A 1 250 ? -11.667 14.525 5.617 1.00 96.25 250 LEU A C 1
ATOM 1808 O O . LEU A 1 250 ? -11.634 14.392 6.842 1.00 96.25 250 LEU A O 1
ATOM 1812 N N . HIS A 1 251 ? -10.966 15.436 4.954 1.00 93.31 251 HIS A N 1
ATOM 1813 C CA . HIS A 1 251 ? -10.202 16.555 5.493 1.00 93.31 251 HIS A CA 1
ATOM 1814 C C . HIS A 1 251 ? -9.222 16.196 6.614 1.00 93.31 251 HIS A C 1
ATOM 1816 O O . HIS A 1 251 ? -8.942 17.026 7.478 1.00 93.31 251 HIS A O 1
ATOM 1822 N N . ALA A 1 252 ? -8.688 14.971 6.613 1.00 91.25 252 ALA A N 1
ATOM 1823 C CA . ALA A 1 252 ? -7.668 14.578 7.576 1.00 91.25 252 ALA A CA 1
ATOM 1824 C C . ALA A 1 252 ? -6.406 15.445 7.378 1.00 91.25 252 ALA A C 1
ATOM 1826 O O . ALA A 1 252 ? -5.929 15.560 6.240 1.00 91.25 252 ALA A O 1
ATOM 1827 N N . PRO A 1 253 ? -5.859 16.053 8.448 1.00 86.44 253 PRO A N 1
ATOM 1828 C CA . PRO A 1 253 ? -4.692 16.925 8.335 1.00 86.44 253 PRO A CA 1
ATOM 1829 C C . PRO A 1 253 ? -3.379 16.154 8.186 1.00 86.44 253 PRO A C 1
ATOM 1831 O O . PRO A 1 253 ? -2.416 16.722 7.676 1.00 86.44 253 PRO A O 1
ATOM 1834 N N . LYS A 1 254 ? -3.346 14.886 8.626 1.00 87.25 254 LYS A N 1
ATOM 1835 C CA . LYS A 1 254 ? -2.200 13.979 8.502 1.00 87.25 254 LYS A CA 1
ATOM 1836 C C . LYS A 1 254 ? -2.593 12.670 7.812 1.00 87.25 254 LYS A C 1
ATOM 1838 O O . LYS A 1 254 ? -2.524 12.578 6.598 1.00 87.25 254 LYS A O 1
ATOM 1843 N N . PHE A 1 255 ? -3.064 11.666 8.545 1.00 92.06 255 PHE A N 1
ATOM 1844 C CA . PHE A 1 255 ? -3.459 10.384 7.950 1.00 92.06 255 PHE A CA 1
ATOM 1845 C C . PHE A 1 255 ? -4.969 10.204 8.043 1.00 92.06 255 PHE A C 1
ATOM 1847 O O . PHE A 1 255 ? -5.548 10.410 9.115 1.00 92.06 255 PHE A O 1
ATOM 1854 N N . ALA A 1 256 ? -5.613 9.806 6.944 1.00 95.62 256 ALA A N 1
ATOM 1855 C CA . ALA A 1 256 ? -7.021 9.417 6.98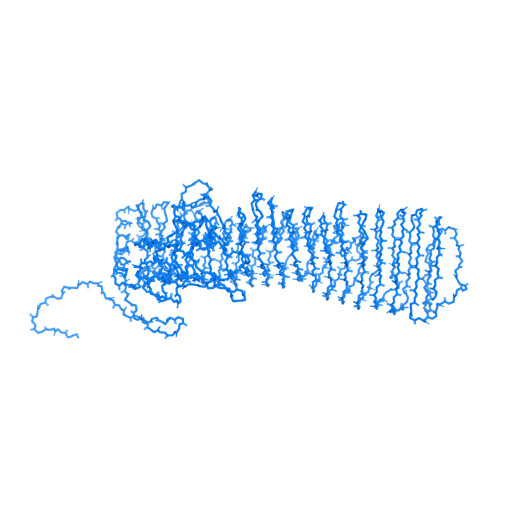2 1.00 95.62 256 ALA A CA 1
ATOM 1856 C C . ALA A 1 256 ? -7.185 8.196 7.896 1.00 95.62 256 ALA A C 1
ATOM 1858 O O . ALA A 1 256 ? -7.921 8.239 8.880 1.00 95.62 256 ALA A O 1
ATOM 1859 N N . CYS A 1 257 ? -6.423 7.140 7.617 1.00 96.25 257 CYS A N 1
ATOM 1860 C CA . CYS A 1 257 ? -6.342 5.957 8.459 1.00 96.25 257 CYS A CA 1
ATOM 1861 C C . CYS A 1 257 ? -4.889 5.547 8.629 1.00 96.25 257 CYS A C 1
ATOM 1863 O O . CYS A 1 257 ? -4.251 5.143 7.660 1.00 96.25 257 CYS A O 1
ATOM 1865 N N . MET A 1 258 ? -4.402 5.564 9.862 1.00 93.75 258 MET A N 1
ATOM 1866 C CA . MET A 1 258 ? -3.148 4.922 10.226 1.00 93.75 258 MET A CA 1
ATOM 1867 C C . MET A 1 258 ? -3.434 3.527 10.769 1.00 93.75 258 MET A C 1
ATOM 1869 O O . MET A 1 258 ? -4.323 3.361 11.609 1.00 93.75 258 MET A O 1
ATOM 1873 N N . TYR A 1 259 ? -2.704 2.525 10.291 1.00 93.62 259 TYR A N 1
ATOM 1874 C CA . TYR A 1 259 ? -2.765 1.184 10.851 1.00 93.62 259 TYR A CA 1
ATOM 1875 C C . TYR A 1 259 ? -1.379 0.572 11.021 1.00 93.62 259 TYR A C 1
ATOM 1877 O O . TYR A 1 259 ? -0.531 0.699 10.142 1.00 93.62 259 TYR A O 1
ATOM 1885 N N . ALA A 1 260 ? -1.170 -0.092 12.157 1.00 89.81 260 ALA A N 1
ATOM 1886 C CA . ALA A 1 260 ? 0.108 -0.684 12.538 1.00 89.81 260 ALA A CA 1
ATOM 1887 C C . ALA A 1 260 ? -0.072 -2.005 13.289 1.00 89.81 260 ALA A C 1
ATOM 1889 O O . ALA A 1 260 ? -1.113 -2.242 13.906 1.00 89.81 260 ALA A O 1
ATOM 1890 N N . ASN A 1 261 ? 0.934 -2.883 13.257 1.00 88.38 261 ASN A N 1
ATOM 1891 C CA . ASN A 1 261 ? 0.873 -4.209 13.894 1.00 88.38 261 ASN A CA 1
ATOM 1892 C C . ASN A 1 261 ? -0.428 -4.950 13.553 1.00 88.38 261 ASN A C 1
ATOM 1894 O O . ASN A 1 261 ? -1.119 -5.453 14.441 1.00 88.38 261 ASN A O 1
ATOM 1898 N N . CYS A 1 262 ? -0.810 -4.943 12.278 1.00 91.56 262 CYS A N 1
ATOM 1899 C CA . CYS A 1 262 ? -2.066 -5.531 11.831 1.00 91.56 262 CYS A CA 1
ATOM 1900 C C . CYS A 1 262 ? -1.829 -6.820 11.044 1.00 91.56 262 CYS A C 1
ATOM 1902 O O . CYS A 1 262 ? -0.930 -6.894 10.206 1.00 91.56 262 CYS A O 1
ATOM 1904 N N . VAL A 1 263 ? -2.682 -7.822 11.261 1.00 91.06 263 VAL A N 1
ATOM 1905 C CA . VAL A 1 263 ? -2.729 -9.035 10.429 1.00 91.06 263 VAL A CA 1
ATOM 1906 C C . VAL A 1 263 ? -4.076 -9.137 9.736 1.00 91.06 263 VAL A C 1
ATOM 1908 O O . VAL A 1 263 ? -5.128 -9.000 10.358 1.00 91.06 263 VAL A O 1
ATOM 1911 N N . SER A 1 264 ? -4.033 -9.380 8.433 1.00 93.31 264 SER A N 1
ATOM 1912 C CA . SER A 1 264 ? -5.189 -9.459 7.553 1.00 93.31 264 SER A CA 1
ATOM 1913 C C . SER A 1 264 ? -6.100 -8.213 7.553 1.00 93.31 264 SER A C 1
ATOM 1915 O O . SER A 1 264 ? -7.322 -8.378 7.573 1.00 93.31 264 SER A O 1
ATOM 1917 N N . PRO A 1 265 ? -5.586 -6.962 7.511 1.00 96.88 265 PRO A N 1
ATOM 1918 C CA . PRO A 1 265 ? -6.460 -5.806 7.349 1.00 96.88 265 PRO A CA 1
ATOM 1919 C C . PRO A 1 265 ? -7.096 -5.783 5.944 1.00 96.88 265 PRO A C 1
ATOM 1921 O O . PRO A 1 265 ? -6.489 -6.206 4.950 1.00 96.88 265 PRO A O 1
ATOM 1924 N N . ARG A 1 266 ? -8.344 -5.314 5.864 1.00 98.19 266 ARG A N 1
ATOM 1925 C CA . ARG A 1 266 ? -9.178 -5.248 4.658 1.00 98.19 266 ARG A CA 1
ATOM 1926 C C . ARG A 1 266 ? -9.775 -3.855 4.512 1.00 98.19 266 ARG A C 1
ATOM 1928 O O . ARG A 1 266 ? -10.570 -3.431 5.347 1.00 98.19 266 ARG A O 1
ATOM 1935 N N . PHE A 1 267 ? -9.445 -3.174 3.423 1.00 98.62 267 PHE A N 1
ATOM 1936 C CA . PHE A 1 267 ? -10.014 -1.874 3.075 1.00 98.62 267 PHE A CA 1
ATOM 1937 C C . PHE A 1 267 ? -10.785 -2.001 1.771 1.00 98.62 267 PHE A C 1
ATOM 1939 O O . PHE A 1 267 ? -10.223 -2.453 0.770 1.00 98.62 267 PHE A O 1
ATOM 1946 N N . LYS A 1 268 ? -12.065 -1.627 1.776 1.00 98.50 268 LYS A N 1
ATOM 1947 C CA . LYS A 1 268 ? -12.922 -1.801 0.607 1.00 98.50 268 LYS A CA 1
ATOM 1948 C C . LYS A 1 268 ? -13.874 -0.635 0.362 1.00 98.50 268 LYS A C 1
ATOM 1950 O O . LYS A 1 268 ? -14.542 -0.184 1.283 1.00 98.50 268 LYS A O 1
ATOM 1955 N N . ASP A 1 269 ? -14.010 -0.198 -0.887 1.00 98.19 269 ASP A N 1
ATOM 1956 C CA . ASP A 1 269 ? -14.984 0.833 -1.279 1.00 98.19 269 ASP A CA 1
ATOM 1957 C C . ASP A 1 269 ? -14.833 2.121 -0.436 1.00 98.19 269 ASP A C 1
ATOM 1959 O O . ASP A 1 269 ? -15.795 2.630 0.143 1.00 98.19 269 ASP A O 1
ATOM 1963 N N . ILE A 1 270 ? -13.600 2.617 -0.300 1.00 98.62 270 ILE A N 1
ATOM 1964 C CA . ILE A 1 270 ? -13.274 3.796 0.517 1.00 98.62 270 ILE A CA 1
ATOM 1965 C C . ILE A 1 270 ? -13.203 5.037 -0.369 1.00 98.62 270 ILE A C 1
ATOM 1967 O O . ILE A 1 270 ? -12.630 5.008 -1.459 1.00 98.62 270 ILE A O 1
ATOM 1971 N N . PHE A 1 271 ? -13.749 6.148 0.117 1.00 98.62 271 PHE A N 1
ATOM 1972 C CA . PHE A 1 271 ? -13.548 7.459 -0.493 1.00 98.62 271 PHE A CA 1
ATOM 1973 C C . PHE A 1 271 ? -12.611 8.307 0.368 1.00 98.62 271 PHE A C 1
ATOM 1975 O O . PHE A 1 271 ? -12.881 8.490 1.556 1.00 98.62 271 PHE A O 1
ATOM 1982 N N . LEU A 1 272 ? -11.556 8.846 -0.234 1.00 98.19 272 LEU A N 1
ATOM 1983 C CA . LEU A 1 272 ? -10.568 9.711 0.406 1.00 98.19 272 LEU A CA 1
ATOM 1984 C C . LEU A 1 272 ? -10.670 11.137 -0.143 1.00 98.19 272 LEU A C 1
ATOM 1986 O O . LEU A 1 272 ? -10.750 11.342 -1.351 1.00 98.19 272 LEU A O 1
ATOM 1990 N N . ASP A 1 273 ? -10.650 12.122 0.742 1.00 96.19 273 ASP A N 1
ATOM 1991 C CA . ASP A 1 273 ? -10.507 13.536 0.389 1.00 96.19 273 ASP A CA 1
ATOM 1992 C C . ASP A 1 273 ? -9.720 14.216 1.503 1.00 96.19 273 ASP A C 1
ATOM 1994 O O . ASP A 1 273 ? -10.303 14.711 2.463 1.00 96.19 273 ASP A O 1
ATOM 1998 N N . THR A 1 274 ? -8.393 14.105 1.469 1.00 93.44 274 THR A N 1
ATOM 1999 C CA . THR A 1 274 ? -7.520 14.533 2.573 1.00 93.44 274 THR A CA 1
ATOM 2000 C C . THR A 1 274 ? -6.386 15.431 2.099 1.00 93.44 274 THR A C 1
ATOM 2002 O O . THR A 1 274 ? -6.029 15.458 0.923 1.00 93.44 274 THR A O 1
ATOM 2005 N N . TRP A 1 275 ? -5.795 16.185 3.029 1.00 88.69 275 TRP A N 1
ATOM 2006 C CA . TRP A 1 275 ? -4.722 17.133 2.713 1.00 88.69 275 TRP A CA 1
ATOM 2007 C C . TRP A 1 275 ? -3.313 16.543 2.831 1.00 88.69 275 TRP A C 1
ATOM 2009 O O . TRP A 1 275 ? -2.356 17.167 2.378 1.00 88.69 275 TRP A O 1
ATOM 2019 N N . SER A 1 276 ? -3.181 15.362 3.430 1.00 90.62 276 SER A N 1
ATOM 2020 C CA . SER A 1 276 ? -1.930 14.601 3.535 1.00 90.62 276 SER A CA 1
ATOM 2021 C C . SER A 1 276 ? -2.196 13.181 3.052 1.00 90.62 276 SER A C 1
ATOM 2023 O O . SER A 1 276 ? -2.634 13.056 1.910 1.00 90.62 276 SER A O 1
ATOM 2025 N N . ASP A 1 277 ? -1.959 12.144 3.852 1.00 92.75 277 ASP A N 1
ATOM 2026 C CA . ASP A 1 277 ? -1.998 10.771 3.364 1.00 92.75 277 ASP A CA 1
ATOM 2027 C C . ASP A 1 277 ? -3.403 10.180 3.494 1.00 92.75 277 ASP A C 1
ATOM 2029 O O . ASP A 1 277 ? -4.212 10.569 4.348 1.00 92.75 277 ASP A O 1
ATOM 2033 N N . GLY A 1 278 ? -3.693 9.203 2.645 1.00 96.62 278 GLY A N 1
ATOM 2034 C CA . GLY A 1 278 ? -4.893 8.385 2.725 1.00 96.62 278 GLY A CA 1
ATOM 2035 C C . GLY A 1 278 ? -4.759 7.278 3.766 1.00 96.62 278 GLY A C 1
ATOM 2036 O O . GLY A 1 278 ? -4.883 7.505 4.973 1.00 96.62 278 GLY A O 1
ATOM 2037 N N . LEU A 1 279 ? -4.537 6.056 3.279 1.00 97.62 279 LEU A N 1
ATOM 2038 C CA . LEU A 1 279 ? -4.284 4.897 4.135 1.00 97.62 279 LEU A CA 1
ATOM 2039 C C . LEU A 1 279 ? -2.775 4.756 4.358 1.00 97.62 279 LEU A C 1
ATOM 2041 O O . LEU A 1 279 ? -2.021 4.534 3.410 1.00 97.62 279 LEU A O 1
ATOM 2045 N N . HIS A 1 280 ? -2.353 4.852 5.612 1.00 94.88 280 HIS A N 1
ATOM 2046 C CA . HIS A 1 280 ? -0.957 4.813 6.020 1.00 94.88 280 HIS A CA 1
ATOM 2047 C C . HIS A 1 280 ? -0.694 3.534 6.826 1.00 94.88 280 HIS A C 1
ATOM 2049 O O . HIS A 1 280 ? -1.206 3.359 7.933 1.00 94.88 280 HIS A O 1
ATOM 2055 N N . CYS A 1 281 ? 0.073 2.623 6.235 1.00 93.56 281 CYS A N 1
ATOM 2056 C CA . CYS A 1 281 ? 0.524 1.380 6.844 1.00 93.56 281 CYS A CA 1
ATOM 2057 C C . CYS A 1 281 ? 1.866 1.615 7.521 1.00 93.56 281 CYS A C 1
ATOM 2059 O O . CYS A 1 281 ? 2.853 1.836 6.825 1.00 93.56 281 CYS A O 1
ATOM 2061 N N . ASP A 1 282 ? 1.920 1.469 8.835 1.00 88.38 282 ASP A N 1
ATOM 2062 C CA . ASP A 1 282 ? 3.179 1.435 9.568 1.00 88.38 282 ASP A CA 1
ATOM 2063 C C . ASP A 1 282 ? 3.489 -0.007 9.987 1.00 88.38 282 ASP A C 1
ATOM 2065 O O . ASP A 1 282 ? 2.642 -0.740 10.510 1.00 88.38 282 ASP A O 1
ATOM 2069 N N . ALA A 1 283 ? 4.684 -0.470 9.645 1.00 85.38 283 ALA A N 1
ATOM 2070 C CA . ALA A 1 283 ? 5.078 -1.854 9.851 1.00 85.38 283 ALA A CA 1
ATOM 2071 C C . ALA A 1 283 ? 5.159 -2.204 11.357 1.00 85.38 283 ALA A C 1
ATOM 2073 O O . ALA A 1 283 ? 5.358 -1.327 12.198 1.00 85.38 283 ALA A O 1
ATOM 2074 N N . PRO A 1 284 ? 4.976 -3.481 11.737 1.00 85.12 284 PRO A N 1
ATOM 2075 C CA . PRO A 1 284 ? 4.768 -4.646 10.882 1.00 85.12 284 PRO A CA 1
ATOM 2076 C C . PRO A 1 284 ? 3.302 -4.825 10.482 1.00 85.12 284 PRO A C 1
ATOM 2078 O O . PRO A 1 284 ? 2.398 -4.686 11.304 1.00 85.12 284 PRO A O 1
ATOM 2081 N N . CYS A 1 285 ? 3.051 -5.216 9.232 1.00 89.25 285 CYS A N 1
ATOM 2082 C CA . CYS A 1 285 ? 1.710 -5.569 8.755 1.00 89.25 285 CYS A CA 1
ATOM 2083 C C . CYS A 1 285 ? 1.741 -6.778 7.812 1.00 89.25 285 CYS A C 1
ATOM 2085 O O . CYS A 1 285 ? 2.678 -6.955 7.033 1.00 89.25 285 CYS A O 1
ATOM 2087 N N . TRP A 1 286 ? 0.706 -7.615 7.876 1.00 88.50 286 TRP A N 1
ATOM 2088 C CA . TRP A 1 286 ? 0.677 -8.915 7.199 1.00 88.50 286 TRP A CA 1
ATOM 2089 C C . TRP A 1 286 ? -0.644 -9.125 6.467 1.00 88.50 286 TRP A C 1
ATOM 2091 O O . TRP A 1 286 ? -1.700 -8.850 7.030 1.00 88.50 286 TRP A O 1
ATOM 2101 N N . ASP A 1 287 ? -0.589 -9.659 5.243 1.00 90.56 287 ASP A N 1
ATOM 2102 C CA . ASP A 1 287 ? -1.751 -9.967 4.398 1.00 90.56 287 ASP A CA 1
ATOM 2103 C C . ASP A 1 287 ? -2.695 -8.758 4.262 1.00 90.56 287 ASP A C 1
ATOM 2105 O O . ASP A 1 287 ? -3.881 -8.824 4.564 1.00 90.56 287 ASP A O 1
ATOM 2109 N N . VAL A 1 288 ? -2.165 -7.610 3.851 1.00 95.62 288 VAL A N 1
ATOM 2110 C CA . VAL A 1 288 ? -2.943 -6.384 3.645 1.00 95.62 288 VAL A CA 1
ATOM 2111 C C . VAL A 1 288 ? -3.684 -6.459 2.313 1.00 95.62 288 VAL A C 1
ATOM 2113 O O . VAL A 1 288 ? -3.071 -6.711 1.273 1.00 95.62 288 VAL A O 1
ATOM 2116 N N . GLN A 1 289 ? -4.996 -6.199 2.319 1.00 98.19 289 GLN A N 1
ATOM 2117 C CA . GLN A 1 289 ? -5.789 -6.122 1.087 1.00 98.19 289 GLN A CA 1
ATOM 2118 C C . GLN A 1 289 ? -6.573 -4.813 1.004 1.00 98.19 289 GLN A C 1
ATOM 2120 O O . GLN A 1 289 ? -7.319 -4.459 1.918 1.00 98.19 289 GLN A O 1
ATOM 2125 N N . ILE A 1 290 ? -6.420 -4.122 -0.123 1.00 98.69 290 ILE A N 1
ATOM 2126 C CA . ILE A 1 290 ? -7.055 -2.839 -0.424 1.00 98.69 290 ILE A CA 1
ATOM 2127 C C . ILE A 1 290 ? -7.743 -2.950 -1.788 1.00 98.69 290 ILE A C 1
ATOM 2129 O O . ILE A 1 290 ? -7.113 -3.337 -2.774 1.00 98.69 290 ILE A O 1
ATOM 2133 N N . ASP A 1 291 ? -9.034 -2.632 -1.848 1.00 98.56 291 ASP A N 1
ATOM 2134 C CA . ASP A 1 291 ? -9.869 -2.819 -3.038 1.00 98.56 291 ASP A CA 1
ATOM 2135 C C . ASP A 1 291 ? -10.885 -1.683 -3.210 1.00 98.56 291 ASP A C 1
ATOM 2137 O O . ASP A 1 291 ? -11.725 -1.463 -2.343 1.00 98.56 291 ASP A O 1
ATOM 2141 N N . GLY A 1 292 ? -10.860 -0.969 -4.333 1.00 98.06 292 GLY A N 1
ATOM 2142 C CA . GLY A 1 292 ? -11.903 0.022 -4.617 1.00 98.06 292 GLY A CA 1
ATOM 2143 C C . GLY A 1 292 ? -11.747 1.307 -3.804 1.00 98.06 292 GLY A C 1
ATOM 2144 O O . GLY A 1 292 ? -12.720 1.795 -3.234 1.00 98.06 292 GLY A O 1
ATOM 2145 N N . VAL A 1 293 ? -10.533 1.855 -3.708 1.00 98.56 293 VAL A N 1
ATOM 2146 C CA . VAL A 1 293 ? -10.305 3.149 -3.041 1.00 98.56 293 VAL A CA 1
ATOM 2147 C C . VAL A 1 293 ? -10.251 4.265 -4.078 1.00 98.56 293 VAL A C 1
ATOM 2149 O O . VAL A 1 293 ? -9.551 4.167 -5.086 1.00 98.56 293 VAL A O 1
ATOM 2152 N N . THR A 1 294 ? -11.008 5.329 -3.834 1.00 98.44 294 THR A N 1
ATOM 2153 C CA . THR A 1 294 ? -11.194 6.436 -4.780 1.00 98.44 294 THR A CA 1
ATOM 2154 C C . THR A 1 294 ? -11.038 7.788 -4.095 1.00 98.44 294 THR A C 1
ATOM 2156 O O . THR A 1 294 ? -11.265 7.892 -2.890 1.00 98.44 294 THR A O 1
ATOM 2159 N N . GLY A 1 295 ? -10.683 8.828 -4.849 1.00 97.25 295 GLY A N 1
ATOM 2160 C CA . GLY A 1 295 ? -10.686 10.213 -4.370 1.00 97.25 295 GLY A CA 1
ATOM 2161 C C . GLY A 1 295 ? -9.321 10.893 -4.450 1.00 97.25 295 GLY A C 1
ATOM 2162 O O . GLY A 1 295 ? -8.540 10.593 -5.350 1.00 97.25 295 GLY A O 1
ATOM 2163 N N . MET A 1 296 ? -9.031 11.833 -3.550 1.00 95.44 296 MET A N 1
ATOM 2164 C CA . MET A 1 296 ? -7.815 12.653 -3.577 1.00 95.44 296 MET A CA 1
ATOM 2165 C C . MET A 1 296 ? -7.136 12.755 -2.211 1.00 95.44 296 MET A C 1
ATOM 2167 O O . MET A 1 296 ? -7.785 12.768 -1.169 1.00 95.44 296 MET A O 1
ATOM 2171 N N . THR A 1 297 ? -5.811 12.836 -2.241 1.00 94.69 297 THR A N 1
ATOM 2172 C CA . THR A 1 297 ? -4.954 13.054 -1.074 1.00 94.69 297 THR A CA 1
ATOM 2173 C C . THR A 1 297 ? -3.906 14.111 -1.422 1.00 94.69 297 THR A C 1
ATOM 2175 O O . THR A 1 297 ? -3.600 14.320 -2.604 1.00 94.69 297 THR A O 1
ATOM 2178 N N . GLY A 1 298 ? -3.385 14.821 -0.425 1.00 91.56 298 GLY A N 1
ATOM 2179 C CA . GLY A 1 298 ? -2.427 15.907 -0.651 1.00 91.56 298 GLY A CA 1
ATOM 2180 C C . GLY A 1 298 ? -0.958 15.477 -0.656 1.00 91.56 298 GLY A C 1
ATOM 2181 O O . GLY A 1 298 ? -0.132 16.249 -1.146 1.00 91.56 298 GLY A O 1
ATOM 2182 N N . ASP A 1 299 ? -0.645 14.275 -0.156 1.00 90.38 299 ASP A N 1
ATOM 2183 C CA . ASP A 1 299 ? 0.698 13.672 -0.204 1.00 90.38 299 ASP A CA 1
ATOM 2184 C C . ASP A 1 299 ? 0.646 12.230 -0.733 1.00 90.38 299 ASP A C 1
ATOM 2186 O O . ASP A 1 299 ? 0.573 12.050 -1.945 1.00 90.38 299 ASP A O 1
ATOM 2190 N N . ASP A 1 300 ? 0.590 11.198 0.112 1.00 94.19 300 ASP A N 1
ATOM 2191 C CA . ASP A 1 300 ? 0.499 9.809 -0.355 1.00 94.19 300 ASP A CA 1
ATOM 2192 C C . ASP A 1 300 ? -0.952 9.302 -0.380 1.00 94.19 300 ASP A C 1
ATOM 2194 O O . ASP A 1 300 ? -1.715 9.438 0.571 1.00 94.19 300 ASP A O 1
ATOM 2198 N N . PHE A 1 301 ? -1.397 8.699 -1.482 1.00 97.31 301 PHE A N 1
ATOM 2199 C CA . PHE A 1 301 ? -2.703 8.028 -1.524 1.00 97.31 301 PHE A CA 1
ATOM 2200 C C . PHE A 1 301 ? -2.715 6.810 -0.605 1.00 97.31 301 PHE A C 1
ATOM 2202 O O . PHE A 1 301 ? -3.629 6.633 0.202 1.00 97.31 301 PHE A O 1
ATOM 2209 N N . LEU A 1 302 ? -1.666 5.997 -0.735 1.00 97.19 302 LEU A N 1
ATOM 2210 C CA . LEU A 1 302 ? -1.345 4.871 0.127 1.00 97.19 302 LEU A CA 1
ATOM 2211 C C . LEU A 1 302 ? 0.142 4.950 0.459 1.00 97.19 302 LEU A C 1
ATOM 2213 O O . LEU A 1 302 ? 0.958 5.070 -0.456 1.00 97.19 302 LEU A O 1
ATOM 2217 N N . ALA A 1 303 ? 0.481 4.824 1.735 1.00 94.31 303 ALA A N 1
ATOM 2218 C CA . ALA A 1 303 ? 1.862 4.783 2.195 1.00 94.31 303 ALA A CA 1
ATOM 2219 C C . ALA A 1 303 ? 2.129 3.485 2.958 1.00 94.31 303 ALA A C 1
ATOM 2221 O O . ALA A 1 303 ? 1.291 3.022 3.734 1.00 94.31 303 ALA A O 1
ATOM 2222 N N . ILE A 1 304 ? 3.307 2.908 2.734 1.00 92.81 304 ILE A N 1
ATOM 2223 C CA . ILE A 1 304 ? 3.898 1.877 3.581 1.00 92.81 304 ILE A CA 1
ATOM 2224 C C . ILE A 1 304 ? 5.169 2.454 4.182 1.00 92.81 304 ILE A C 1
ATOM 2226 O O . ILE A 1 304 ? 6.069 2.826 3.435 1.00 92.81 304 ILE A O 1
ATOM 2230 N N . THR A 1 305 ? 5.261 2.495 5.502 1.00 88.25 305 THR A N 1
ATOM 2231 C CA . THR A 1 305 ? 6.438 2.943 6.248 1.00 88.25 305 THR A CA 1
ATOM 2232 C C . THR A 1 305 ? 6.904 1.827 7.182 1.00 88.25 305 THR A C 1
ATOM 2234 O O . THR A 1 305 ? 6.113 0.991 7.617 1.00 88.25 305 THR A O 1
ATOM 2237 N N . CYS A 1 306 ? 8.214 1.737 7.432 1.00 77.50 306 CYS A N 1
ATOM 2238 C CA . CYS A 1 306 ? 8.786 0.723 8.335 1.00 77.50 306 CYS A CA 1
ATOM 2239 C C . CYS A 1 306 ? 9.472 1.314 9.578 1.00 77.50 306 CYS A C 1
ATOM 2241 O O . CYS A 1 306 ? 10.246 0.593 10.218 1.00 77.50 306 CYS A O 1
ATOM 2243 N N . ASN A 1 307 ? 9.262 2.614 9.844 1.00 68.75 307 ASN A N 1
ATOM 2244 C CA . ASN A 1 307 ? 9.733 3.368 11.014 1.00 68.75 307 ASN A CA 1
ATOM 2245 C C . ASN A 1 307 ? 9.354 4.869 10.895 1.00 68.75 307 ASN A C 1
ATOM 2247 O O . ASN A 1 307 ? 10.248 5.716 10.801 1.00 68.75 307 ASN A O 1
ATOM 2251 N N . ASP A 1 308 ? 8.068 5.233 10.855 1.00 70.62 308 ASP A N 1
ATOM 2252 C CA . ASP A 1 308 ? 7.707 6.664 10.842 1.00 70.62 308 ASP A CA 1
ATOM 2253 C C . ASP A 1 308 ? 7.911 7.286 12.241 1.00 70.62 308 ASP A C 1
ATOM 2255 O O . ASP A 1 308 ? 7.321 6.864 13.238 1.00 70.62 308 ASP A O 1
ATOM 2259 N N . ALA A 1 309 ? 8.769 8.310 12.318 1.00 59.38 309 ALA A N 1
ATOM 2260 C CA . ALA A 1 309 ? 9.111 9.009 13.557 1.00 59.38 309 ALA A CA 1
ATOM 2261 C C . ALA A 1 309 ? 7.906 9.690 14.233 1.00 59.38 309 ALA A C 1
ATOM 2263 O O . ALA A 1 309 ? 7.972 9.983 15.425 1.00 59.38 309 ALA A O 1
ATOM 2264 N N . ALA A 1 310 ? 6.807 9.918 13.506 1.00 59.91 310 ALA A N 1
ATOM 2265 C CA . ALA A 1 310 ? 5.577 10.497 14.044 1.00 59.91 310 ALA A CA 1
ATOM 2266 C C . ALA A 1 310 ? 4.764 9.528 14.933 1.00 59.91 310 ALA A C 1
ATOM 2268 O O . ALA A 1 310 ? 3.694 9.895 15.432 1.00 59.91 310 ALA A O 1
ATOM 2269 N N . ILE A 1 311 ? 5.234 8.290 15.120 1.00 62.19 311 ILE A N 1
ATOM 2270 C CA . ILE A 1 311 ? 4.496 7.209 15.776 1.00 62.19 311 ILE A CA 1
ATOM 2271 C C . ILE A 1 311 ? 5.137 6.895 17.140 1.00 62.19 311 ILE A C 1
ATOM 2273 O O . ILE A 1 311 ? 6.354 6.736 17.232 1.00 62.19 311 ILE A O 1
ATOM 2277 N N . PRO A 1 312 ? 4.355 6.782 18.235 1.00 55.56 312 PRO A N 1
ATOM 2278 C CA . PRO A 1 312 ? 4.904 6.506 19.557 1.00 55.56 312 PRO A CA 1
ATOM 2279 C C . PRO A 1 312 ? 5.688 5.202 19.585 1.00 55.56 312 PRO A C 1
ATOM 2281 O O . PRO A 1 312 ? 5.246 4.188 19.045 1.00 55.56 312 PRO A O 1
ATOM 2284 N N . SER A 1 313 ? 6.776 5.186 20.351 1.00 55.25 313 SER A N 1
ATOM 2285 C CA . SER A 1 313 ? 7.578 3.989 20.635 1.00 55.25 313 SER A CA 1
ATOM 2286 C C . SER A 1 313 ? 6.739 2.782 21.086 1.00 55.25 313 SER A C 1
ATOM 2288 O O . SER A 1 313 ? 7.031 1.641 20.727 1.00 55.25 313 SER A O 1
ATOM 2290 N N . ASP A 1 314 ? 5.648 3.026 21.818 1.00 49.47 314 ASP A N 1
ATOM 2291 C CA . ASP A 1 314 ? 4.748 1.993 22.355 1.00 49.47 314 ASP A CA 1
ATOM 2292 C C . ASP A 1 314 ? 3.841 1.360 21.293 1.00 49.47 314 ASP A C 1
ATOM 2294 O O . ASP A 1 314 ? 3.281 0.262 21.498 1.00 49.47 314 ASP A O 1
ATOM 2298 N N . ALA A 1 315 ? 3.723 2.011 20.130 1.00 48.72 315 ALA A N 1
ATOM 2299 C CA . ALA A 1 315 ? 3.072 1.419 18.982 1.00 48.72 315 ALA A CA 1
ATOM 2300 C C . ALA A 1 315 ? 3.814 0.161 18.531 1.00 48.72 315 ALA A C 1
ATOM 2302 O O . ALA A 1 315 ? 3.158 -0.744 18.041 1.00 48.72 315 ALA A O 1
ATOM 2303 N N . GLY A 1 316 ? 5.111 0.017 18.828 1.00 49.28 316 GLY A N 1
ATOM 2304 C CA . GLY A 1 316 ? 5.904 -1.131 18.388 1.00 49.28 316 GLY A CA 1
ATOM 2305 C C . GLY A 1 316 ? 6.297 -1.062 16.911 1.00 49.28 316 GLY A C 1
ATOM 2306 O O . GLY A 1 316 ? 6.694 -2.083 16.368 1.00 49.28 316 GLY A O 1
ATOM 2307 N N . ALA A 1 317 ? 6.221 0.130 16.303 1.00 48.59 317 ALA A N 1
ATOM 2308 C CA . ALA A 1 317 ? 6.628 0.458 14.928 1.00 48.59 317 ALA A CA 1
ATOM 2309 C C . ALA A 1 317 ? 8.104 0.136 14.606 1.00 48.59 317 ALA A C 1
ATOM 2311 O O . ALA A 1 317 ? 8.564 0.205 13.473 1.00 48.59 317 ALA A O 1
ATOM 2312 N N . SER A 1 318 ? 8.886 -0.229 15.624 1.00 46.47 318 SER A N 1
ATOM 2313 C CA . SER A 1 318 ? 10.289 -0.612 15.512 1.00 46.47 318 SER A CA 1
ATOM 2314 C C . SER A 1 318 ? 10.493 -2.108 15.226 1.00 46.47 318 SER A C 1
ATOM 2316 O O . SER A 1 318 ? 11.590 -2.630 15.450 1.00 46.47 318 SER A O 1
ATOM 2318 N N . GLY A 1 319 ? 9.483 -2.808 14.707 1.00 55.91 319 GLY A N 1
ATOM 2319 C CA . GLY A 1 319 ? 9.558 -4.219 14.333 1.00 55.91 319 GLY A CA 1
ATOM 2320 C C . GLY A 1 319 ? 9.129 -4.456 12.889 1.00 55.91 319 GLY A C 1
ATOM 2321 O O . GLY A 1 319 ? 8.008 -4.155 12.526 1.00 55.91 319 GLY A O 1
ATOM 2322 N N . ASP A 1 320 ? 10.017 -5.060 12.106 1.00 65.25 320 ASP A N 1
ATOM 2323 C CA . ASP A 1 320 ? 9.731 -5.757 10.851 1.00 65.25 320 ASP A CA 1
ATOM 2324 C C . ASP A 1 320 ? 9.088 -5.051 9.667 1.00 65.25 320 ASP A C 1
ATOM 2326 O O . ASP A 1 320 ? 8.869 -3.851 9.620 1.00 65.25 320 ASP A O 1
ATOM 2330 N N . GLY A 1 321 ? 8.984 -5.857 8.618 1.00 76.25 321 GLY A N 1
ATOM 2331 C CA . GLY A 1 321 ? 8.490 -5.532 7.308 1.00 76.25 321 GLY A CA 1
ATOM 2332 C C . GLY A 1 321 ? 6.987 -5.594 7.131 1.00 76.25 321 GLY A C 1
ATOM 2333 O O . GLY A 1 321 ? 6.228 -5.941 8.034 1.00 76.25 321 GLY A O 1
ATOM 2334 N N . VAL A 1 322 ? 6.572 -5.345 5.893 1.00 86.06 322 VAL A N 1
ATOM 2335 C CA . VAL A 1 322 ? 5.209 -5.611 5.430 1.00 86.06 322 VAL A CA 1
ATOM 2336 C C . VAL A 1 322 ? 5.212 -6.817 4.499 1.00 86.06 322 VAL A C 1
ATOM 2338 O O . VAL A 1 322 ? 6.006 -6.874 3.562 1.00 86.06 322 VAL A O 1
ATOM 2341 N N . PHE A 1 323 ? 4.329 -7.786 4.738 1.00 87.25 323 PHE A N 1
ATOM 2342 C CA . PHE A 1 323 ? 4.301 -9.053 4.001 1.00 87.25 323 PHE A CA 1
ATOM 2343 C C . PHE A 1 323 ? 2.927 -9.308 3.391 1.00 87.25 323 PHE A C 1
ATOM 2345 O O . PHE A 1 323 ? 1.931 -9.381 4.103 1.00 87.25 323 PHE A O 1
ATOM 2352 N N . GLY A 1 324 ? 2.875 -9.497 2.074 1.00 88.12 324 GLY A N 1
ATOM 2353 C CA . GLY A 1 324 ? 1.638 -9.702 1.327 1.00 88.12 324 GLY A CA 1
ATOM 2354 C C . GLY A 1 324 ? 0.792 -8.435 1.297 1.00 88.12 324 GLY A C 1
ATOM 2355 O O . GLY A 1 324 ? -0.203 -8.344 2.005 1.00 88.12 324 GLY A O 1
ATOM 2356 N N . TYR A 1 325 ? 1.187 -7.460 0.480 1.00 94.38 325 TYR A N 1
ATOM 2357 C CA . TYR A 1 325 ? 0.489 -6.185 0.337 1.00 94.38 325 TYR A CA 1
ATOM 2358 C C . TYR A 1 325 ? -0.177 -6.109 -1.036 1.00 94.38 325 TYR A C 1
ATOM 2360 O O . TYR A 1 325 ? 0.495 -5.926 -2.050 1.00 94.38 325 TYR A O 1
ATOM 2368 N N . SER A 1 326 ? -1.497 -6.279 -1.084 1.00 97.06 326 SER A N 1
ATOM 2369 C CA . SER A 1 326 ? -2.261 -6.327 -2.332 1.00 97.06 326 SER A CA 1
ATOM 2370 C C . SER A 1 326 ? -3.238 -5.165 -2.437 1.00 97.06 326 SER A C 1
ATOM 2372 O O . SER A 1 326 ? -4.170 -5.039 -1.648 1.00 97.06 326 SER A O 1
ATOM 2374 N N . VAL A 1 327 ? -3.089 -4.381 -3.493 1.00 98.25 327 VAL A N 1
ATOM 2375 C CA . VAL A 1 327 ? -3.902 -3.210 -3.806 1.00 98.25 327 VAL A CA 1
ATOM 2376 C C . VAL A 1 327 ? -4.516 -3.378 -5.184 1.00 98.25 327 VAL A C 1
ATOM 2378 O O . VAL A 1 327 ? -3.818 -3.726 -6.142 1.00 98.25 327 VAL A O 1
ATOM 2381 N N . ARG A 1 328 ? -5.817 -3.116 -5.311 1.00 98.38 328 ARG A N 1
ATOM 2382 C CA . ARG A 1 328 ? -6.491 -3.127 -6.608 1.00 98.38 328 ARG A CA 1
ATOM 2383 C C . ARG A 1 328 ? -7.622 -2.114 -6.736 1.00 98.38 328 ARG A C 1
ATOM 2385 O O . ARG A 1 328 ? -8.165 -1.660 -5.731 1.00 98.38 328 ARG A O 1
ATOM 2392 N N . ASN A 1 329 ? -8.010 -1.836 -7.980 1.00 98.31 329 ASN A N 1
ATOM 2393 C CA . ASN A 1 329 ? -9.167 -1.009 -8.325 1.00 98.31 329 ASN A CA 1
ATOM 2394 C C . ASN A 1 329 ? -9.082 0.393 -7.702 1.00 98.31 329 ASN A C 1
ATOM 2396 O O . ASN A 1 329 ? -9.985 0.812 -6.979 1.00 98.31 329 ASN A O 1
ATOM 2400 N N . LEU A 1 330 ? -7.979 1.103 -7.944 1.00 98.31 330 LEU A N 1
ATOM 2401 C CA . LEU A 1 330 ? -7.816 2.471 -7.446 1.00 98.31 330 LEU A CA 1
ATOM 2402 C C . LEU A 1 330 ? -8.247 3.504 -8.487 1.00 98.31 330 LEU A C 1
ATOM 2404 O O . LEU A 1 330 ? -7.963 3.341 -9.672 1.00 98.31 330 LEU A O 1
ATOM 2408 N N . ASP A 1 331 ? -8.861 4.597 -8.035 1.00 97.62 331 ASP A N 1
ATOM 2409 C CA . ASP A 1 331 ? -9.157 5.775 -8.860 1.00 97.62 331 ASP A CA 1
ATOM 2410 C C . ASP A 1 331 ? -8.678 7.053 -8.155 1.00 97.62 331 ASP A C 1
ATOM 2412 O O . ASP A 1 331 ? -9.343 7.574 -7.257 1.00 97.62 331 ASP A O 1
ATOM 2416 N N . ILE A 1 332 ? -7.494 7.528 -8.546 1.00 96.56 332 ILE A N 1
ATOM 2417 C CA . ILE A 1 332 ? -6.739 8.582 -7.859 1.00 96.56 332 ILE A CA 1
ATOM 2418 C C . ILE A 1 332 ? -6.929 9.914 -8.588 1.00 96.56 332 ILE A C 1
ATOM 2420 O O . ILE A 1 332 ? -6.600 10.040 -9.768 1.00 96.56 332 ILE A O 1
ATOM 2424 N N . TRP A 1 333 ? -7.452 10.918 -7.887 1.00 94.31 333 TRP A N 1
ATOM 2425 C CA . TRP A 1 333 ? -7.853 12.227 -8.423 1.00 94.31 333 TRP A CA 1
ATOM 2426 C C . TRP A 1 333 ? -6.920 13.367 -8.010 1.00 94.31 333 TRP A C 1
ATOM 2428 O O . TRP A 1 333 ? -7.346 14.517 -7.933 1.00 94.31 333 TRP A O 1
ATOM 2438 N N . SER A 1 334 ? -5.663 1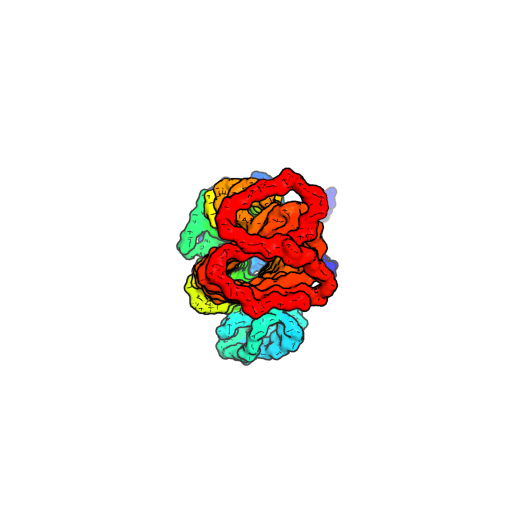3.053 -7.708 1.00 91.00 334 SER A N 1
ATOM 2439 C CA . SER A 1 334 ? -4.696 14.019 -7.193 1.00 91.00 334 SER A CA 1
ATOM 2440 C C . SER A 1 334 ? -3.435 14.071 -8.049 1.00 91.00 334 SER A C 1
ATOM 2442 O O . SER A 1 334 ? -2.931 13.058 -8.548 1.00 91.00 334 SER A O 1
ATOM 2444 N N . ASP A 1 335 ? -2.940 15.295 -8.202 1.00 88.50 335 ASP A N 1
ATOM 2445 C CA . ASP A 1 335 ? -1.692 15.632 -8.872 1.00 88.50 335 ASP A CA 1
ATOM 2446 C C . ASP A 1 335 ? -0.467 15.185 -8.066 1.00 88.50 335 ASP A C 1
ATOM 2448 O O . ASP A 1 335 ? 0.570 14.903 -8.663 1.00 88.50 335 ASP A O 1
ATOM 2452 N N . LYS A 1 336 ? -0.595 15.077 -6.738 1.00 88.12 336 LYS A N 1
ATOM 2453 C CA . LYS A 1 336 ? 0.500 14.795 -5.797 1.00 88.12 336 LYS A CA 1
ATOM 2454 C C . LYS A 1 336 ? 0.499 13.378 -5.231 1.00 88.12 336 LYS A C 1
ATOM 2456 O O . LYS A 1 336 ? 1.580 12.872 -4.939 1.00 88.12 336 LYS A O 1
ATOM 2461 N N . ALA A 1 337 ? -0.680 12.763 -5.158 1.00 92.12 337 ALA A N 1
ATOM 2462 C CA . ALA A 1 337 ? -0.976 11.469 -4.543 1.00 92.12 337 ALA A CA 1
ATOM 2463 C C . ALA A 1 337 ? -0.103 10.301 -5.023 1.00 92.12 337 ALA A C 1
ATOM 2465 O O . ALA A 1 337 ? -0.276 9.843 -6.151 1.00 92.12 337 ALA A O 1
ATOM 2466 N N . ARG A 1 338 ? 0.753 9.743 -4.161 1.00 94.88 338 ARG A N 1
ATOM 2467 C CA . ARG A 1 338 ? 1.590 8.576 -4.515 1.00 94.88 338 ARG A CA 1
ATOM 2468 C C . ARG A 1 338 ? 1.111 7.263 -3.904 1.00 94.88 338 ARG A C 1
ATOM 2470 O O . ARG A 1 338 ? 0.368 7.221 -2.929 1.00 94.88 338 ARG A O 1
ATOM 2477 N N . LEU A 1 339 ? 1.576 6.169 -4.487 1.00 96.75 339 LEU A N 1
ATOM 2478 C CA . LEU A 1 339 ? 1.592 4.833 -3.909 1.00 96.75 339 LEU A CA 1
ATOM 2479 C C . LEU A 1 339 ? 3.023 4.596 -3.419 1.00 96.75 339 LEU A C 1
ATOM 2481 O O . LEU A 1 339 ? 3.905 4.207 -4.192 1.00 96.75 339 LEU A O 1
ATOM 2485 N N . GLY A 1 340 ? 3.255 4.954 -2.158 1.00 94.31 340 GLY A N 1
ATOM 2486 C CA . GLY A 1 340 ? 4.573 5.034 -1.539 1.00 94.31 340 GLY A CA 1
ATOM 2487 C C . GLY A 1 340 ? 4.932 3.795 -0.722 1.00 94.31 340 GLY A C 1
ATOM 2488 O O . GLY A 1 340 ? 4.108 3.253 0.012 1.00 94.31 340 GLY A O 1
ATOM 2489 N N . CYS A 1 341 ? 6.182 3.360 -0.833 1.00 93.81 341 CYS A N 1
ATOM 2490 C CA . CYS A 1 341 ? 6.825 2.371 0.023 1.00 93.81 341 CYS A CA 1
ATOM 2491 C C . CYS A 1 341 ? 8.152 2.953 0.510 1.00 93.81 341 CYS A C 1
ATOM 2493 O O . CYS A 1 341 ? 9.102 3.050 -0.264 1.00 93.81 341 CYS A O 1
ATOM 2495 N N . TYR A 1 342 ? 8.214 3.309 1.784 1.00 90.88 342 TYR A N 1
ATOM 2496 C CA . TYR A 1 342 ? 9.346 3.952 2.431 1.00 90.88 342 TYR A CA 1
ATOM 2497 C C . TYR A 1 342 ? 9.921 2.998 3.477 1.00 90.88 342 TYR A C 1
ATOM 2499 O O . TYR A 1 342 ? 9.370 2.792 4.560 1.00 90.88 342 TYR A O 1
ATOM 2507 N N . LEU A 1 343 ? 11.016 2.344 3.110 1.00 86.31 343 LEU A N 1
ATOM 2508 C CA . LEU A 1 343 ? 11.760 1.466 3.998 1.00 86.31 343 LEU A CA 1
ATOM 2509 C C . LEU A 1 343 ? 12.819 2.288 4.727 1.00 86.31 343 LEU A C 1
ATOM 2511 O O . LEU A 1 343 ? 13.362 3.227 4.167 1.00 86.31 343 LEU A O 1
ATOM 2515 N N . ASP A 1 344 ? 13.174 1.883 5.937 1.00 78.81 344 ASP A N 1
ATOM 2516 C CA . ASP A 1 344 ? 14.305 2.451 6.667 1.00 78.81 344 ASP A CA 1
ATOM 2517 C C . ASP A 1 344 ? 15.060 1.333 7.385 1.00 78.81 344 ASP A C 1
ATOM 2519 O O . ASP A 1 344 ? 14.494 0.284 7.688 1.00 78.81 344 ASP A O 1
ATOM 2523 N N . ASN A 1 345 ? 16.337 1.561 7.702 1.00 75.75 345 ASN A N 1
ATOM 2524 C CA . ASN A 1 345 ? 17.097 0.775 8.683 1.00 75.75 345 ASN A CA 1
ATOM 2525 C C . ASN A 1 345 ? 17.164 -0.745 8.424 1.00 75.75 345 ASN A C 1
ATOM 2527 O O . ASN A 1 345 ? 17.196 -1.539 9.363 1.00 75.75 345 ASN A O 1
ATOM 2531 N N . GLY A 1 346 ? 17.237 -1.165 7.161 1.00 77.81 346 GLY A N 1
ATOM 2532 C CA . GLY A 1 346 ? 17.426 -2.575 6.805 1.00 77.81 346 GLY A CA 1
ATOM 2533 C C . GLY A 1 346 ? 16.167 -3.432 6.861 1.00 77.81 346 GLY A C 1
ATOM 2534 O O . GLY A 1 346 ? 16.247 -4.658 6.943 1.00 77.81 346 GLY A O 1
ATOM 2535 N N . ARG A 1 347 ? 14.996 -2.796 6.834 1.00 82.44 347 ARG A N 1
ATOM 2536 C CA . ARG A 1 347 ? 13.705 -3.484 6.829 1.00 82.44 347 ARG A CA 1
ATOM 2537 C C . ARG A 1 347 ? 13.438 -4.140 5.478 1.00 82.44 347 ARG A C 1
ATOM 2539 O O . ARG A 1 347 ? 14.039 -3.801 4.455 1.00 82.44 347 ARG A O 1
ATOM 2546 N N . THR A 1 348 ? 12.527 -5.108 5.486 1.00 83.31 348 THR A N 1
ATOM 2547 C CA . THR A 1 348 ? 12.153 -5.861 4.286 1.00 83.31 348 THR A CA 1
ATOM 2548 C C . THR A 1 348 ? 10.671 -5.693 3.987 1.00 83.31 348 THR A C 1
ATOM 2550 O O . THR A 1 348 ? 9.880 -5.549 4.898 1.00 83.31 348 THR A O 1
ATOM 2553 N N . ILE A 1 349 ? 10.262 -5.694 2.727 1.00 87.81 349 ILE A N 1
ATOM 2554 C CA . ILE A 1 349 ? 8.855 -5.792 2.328 1.00 87.81 349 ILE A CA 1
ATOM 2555 C C . ILE A 1 349 ? 8.735 -6.978 1.369 1.00 87.81 349 ILE A C 1
ATOM 2557 O O . ILE A 1 349 ? 9.648 -7.278 0.591 1.00 87.81 349 ILE A O 1
ATOM 2561 N N . SER A 1 350 ? 7.622 -7.701 1.418 1.00 87.94 350 SER A N 1
ATOM 2562 C CA . SER A 1 350 ? 7.390 -8.845 0.544 1.00 87.94 350 SER A CA 1
ATOM 2563 C C . SER A 1 350 ? 6.016 -8.853 -0.091 1.00 87.94 350 SER A C 1
ATOM 2565 O O . SER A 1 350 ? 5.019 -8.557 0.560 1.00 87.94 350 SER A O 1
ATOM 2567 N N . GLY A 1 351 ? 5.975 -9.234 -1.371 1.00 88.94 351 GLY A N 1
ATOM 2568 C CA . GLY A 1 351 ? 4.740 -9.439 -2.118 1.00 88.94 351 GLY A CA 1
ATOM 2569 C C . GLY A 1 351 ? 3.913 -8.168 -2.278 1.00 88.94 351 GLY A C 1
ATOM 2570 O O . GLY A 1 351 ? 2.741 -8.168 -1.905 1.00 88.94 351 GLY A O 1
ATOM 2571 N N . VAL A 1 352 ? 4.509 -7.101 -2.818 1.00 95.06 352 VAL A N 1
ATOM 2572 C CA . VAL A 1 352 ? 3.789 -5.860 -3.131 1.00 95.06 352 VAL A CA 1
ATOM 2573 C C . VAL A 1 352 ? 3.112 -5.998 -4.489 1.00 95.06 352 VAL A C 1
ATOM 2575 O O . VAL A 1 352 ? 3.761 -6.260 -5.501 1.00 95.06 352 VAL A O 1
ATOM 2578 N N . VAL A 1 353 ? 1.798 -5.815 -4.528 1.00 97.69 353 VAL A N 1
ATOM 2579 C CA . VAL A 1 353 ? 0.986 -5.966 -5.733 1.00 97.69 353 VAL A CA 1
ATOM 2580 C C . VAL A 1 353 ? 0.060 -4.766 -5.884 1.00 97.69 353 VAL A C 1
ATOM 2582 O O . VAL A 1 353 ? -0.779 -4.525 -5.025 1.00 97.69 353 VAL A O 1
ATOM 2585 N N . TYR A 1 354 ? 0.152 -4.075 -7.016 1.00 98.38 354 TYR A N 1
ATOM 2586 C CA . TYR A 1 354 ? -0.768 -3.026 -7.448 1.00 98.38 354 TYR A CA 1
ATOM 2587 C C . TYR A 1 354 ? -1.449 -3.448 -8.750 1.00 98.38 354 TYR A C 1
ATOM 2589 O O . TYR A 1 354 ? -0.766 -3.771 -9.726 1.00 98.38 354 TYR A O 1
ATOM 2597 N N . ARG A 1 355 ? -2.787 -3.447 -8.782 1.00 98.38 355 ARG A N 1
ATOM 2598 C CA . ARG A 1 355 ? -3.575 -3.779 -9.979 1.00 98.38 355 ARG A CA 1
ATOM 2599 C C . ARG A 1 355 ? -4.656 -2.758 -10.295 1.00 98.38 355 ARG A C 1
ATOM 2601 O O . ARG A 1 355 ? -5.265 -2.213 -9.385 1.00 98.38 355 ARG A O 1
ATOM 2608 N N . ASP A 1 356 ? -4.948 -2.567 -11.575 1.00 97.69 356 ASP A N 1
ATOM 2609 C CA . ASP A 1 356 ? -6.125 -1.817 -12.033 1.00 97.69 356 ASP A CA 1
ATOM 2610 C C . ASP A 1 356 ? -6.184 -0.404 -11.421 1.00 97.69 356 ASP A C 1
ATOM 2612 O O . ASP A 1 356 ? -7.097 -0.048 -10.673 1.00 97.69 356 ASP A O 1
ATOM 2616 N N . ILE A 1 357 ? -5.149 0.390 -11.708 1.00 97.62 357 ILE A N 1
ATOM 2617 C CA . ILE A 1 357 ? -4.948 1.735 -11.158 1.00 97.62 357 ILE A CA 1
ATOM 2618 C C . ILE A 1 357 ? -5.320 2.773 -12.214 1.00 97.62 357 ILE A C 1
ATOM 2620 O O . ILE A 1 357 ? -4.723 2.813 -13.293 1.00 97.62 357 ILE A O 1
ATOM 2624 N N . LEU A 1 358 ? -6.278 3.640 -11.900 1.00 96.38 358 LEU A N 1
ATOM 2625 C CA . LEU A 1 358 ? -6.653 4.789 -12.714 1.00 96.38 358 LEU A CA 1
ATOM 2626 C C . LEU A 1 358 ? -6.093 6.079 -12.102 1.00 96.38 358 LEU A C 1
ATOM 2628 O O . LEU A 1 358 ? -6.413 6.433 -10.972 1.00 96.38 358 LEU A O 1
ATOM 2632 N N . LEU A 1 359 ? -5.280 6.800 -12.873 1.00 94.25 359 LEU A N 1
ATOM 2633 C CA . LEU A 1 359 ? -4.691 8.088 -12.505 1.00 94.25 359 LEU A CA 1
ATOM 2634 C C . LEU A 1 359 ? -5.415 9.230 -13.234 1.00 94.25 359 LEU A C 1
ATOM 2636 O O . LEU A 1 359 ? -5.430 9.281 -14.470 1.00 94.25 359 LEU A O 1
ATOM 2640 N N . ARG A 1 360 ? -6.004 10.181 -12.504 1.00 92.00 360 ARG A N 1
ATOM 2641 C CA . ARG A 1 360 ? -6.677 11.355 -13.081 1.00 92.00 360 ARG A CA 1
ATOM 2642 C C . ARG A 1 360 ? -5.869 12.624 -12.826 1.00 92.00 360 ARG A C 1
ATOM 2644 O O . ARG A 1 360 ? -5.947 13.203 -11.753 1.00 92.00 360 ARG A O 1
ATOM 2651 N N . ASN A 1 361 ? -5.179 13.099 -13.864 1.00 84.44 361 ASN A N 1
ATOM 2652 C CA . ASN A 1 361 ? -4.355 14.316 -13.839 1.00 84.44 361 ASN A CA 1
ATOM 2653 C C . ASN A 1 361 ? -3.167 14.239 -12.865 1.00 84.44 361 ASN A C 1
ATOM 2655 O O . ASN A 1 361 ? -2.866 15.204 -12.177 1.00 84.44 361 ASN A O 1
ATOM 2659 N N . HIS A 1 362 ? -2.489 13.097 -12.816 1.00 85.31 362 HIS A N 1
ATOM 2660 C CA . HIS A 1 362 ? -1.388 12.886 -11.884 1.00 85.31 362 HIS A CA 1
ATOM 2661 C C . HIS A 1 362 ? -0.101 13.579 -12.364 1.00 85.31 362 HIS A C 1
ATOM 2663 O O . HIS A 1 362 ? 0.290 13.377 -13.515 1.00 85.31 362 HIS A O 1
ATOM 2669 N N . GLU A 1 363 ? 0.552 14.388 -11.528 1.00 85.69 363 GLU A N 1
ATOM 2670 C CA . GLU A 1 363 ? 1.715 15.207 -11.918 1.00 85.69 363 GLU A CA 1
ATOM 2671 C C . GLU A 1 363 ? 3.033 14.750 -11.276 1.00 85.69 363 GLU A C 1
ATOM 2673 O O . GLU A 1 363 ? 4.106 15.122 -11.755 1.00 85.69 363 GLU A O 1
ATOM 2678 N N . THR A 1 364 ? 2.973 13.942 -10.216 1.00 86.69 364 THR A N 1
ATOM 2679 C CA . THR A 1 364 ? 4.142 13.447 -9.480 1.00 86.69 364 THR A CA 1
ATOM 2680 C C . THR A 1 364 ? 4.492 11.999 -9.840 1.00 86.69 364 THR A C 1
ATOM 2682 O O . THR A 1 364 ? 4.030 11.440 -10.838 1.00 86.69 364 THR A O 1
ATOM 2685 N N . THR A 1 365 ? 5.409 11.412 -9.064 1.00 90.44 365 THR A N 1
ATOM 2686 C CA . THR A 1 365 ? 5.704 9.984 -9.141 1.00 90.44 365 THR A CA 1
ATOM 2687 C C . THR A 1 365 ? 4.559 9.183 -8.537 1.00 90.44 365 THR A C 1
ATOM 2689 O O . THR A 1 365 ? 4.315 9.289 -7.339 1.00 90.44 365 THR A O 1
ATOM 2692 N N . ALA A 1 366 ? 3.909 8.344 -9.349 1.00 93.31 366 ALA A N 1
ATOM 2693 C CA . ALA A 1 366 ? 2.756 7.564 -8.903 1.00 93.31 366 ALA A CA 1
ATOM 2694 C C . ALA A 1 366 ? 3.161 6.375 -8.033 1.00 93.31 366 ALA A C 1
ATOM 2696 O O . ALA A 1 366 ? 2.466 6.066 -7.076 1.00 93.31 366 ALA A O 1
ATOM 2697 N N . PHE A 1 367 ? 4.268 5.706 -8.358 1.00 96.31 367 PHE A N 1
ATOM 2698 C CA . PHE A 1 367 ? 4.790 4.578 -7.586 1.00 96.31 367 PHE A CA 1
ATOM 2699 C C . PHE A 1 367 ? 6.185 4.917 -7.092 1.00 96.31 367 PHE A C 1
ATOM 2701 O O . PHE A 1 367 ? 7.105 5.077 -7.901 1.00 96.31 367 PHE A O 1
ATOM 2708 N N . HIS A 1 368 ? 6.341 5.027 -5.778 1.00 95.75 368 HIS A N 1
ATOM 2709 C CA . HIS A 1 368 ? 7.593 5.458 -5.178 1.00 95.75 368 HIS A CA 1
ATOM 2710 C C . HIS A 1 368 ? 8.079 4.427 -4.168 1.00 95.75 368 HIS A C 1
ATOM 2712 O O . HIS A 1 368 ? 7.446 4.218 -3.141 1.00 95.75 368 HIS A O 1
ATOM 2718 N N . PHE A 1 369 ? 9.203 3.782 -4.467 1.00 95.31 369 PHE A N 1
ATOM 2719 C CA . PHE A 1 369 ? 9.856 2.841 -3.565 1.00 95.31 369 PHE A CA 1
ATOM 2720 C C . PHE A 1 369 ? 11.178 3.455 -3.117 1.00 95.31 369 PHE A C 1
ATOM 2722 O O . PHE A 1 369 ? 12.084 3.585 -3.935 1.00 95.31 369 PHE A O 1
ATOM 2729 N N . ASP A 1 370 ? 11.310 3.812 -1.845 1.00 92.00 370 ASP A N 1
ATOM 2730 C CA . ASP A 1 370 ? 12.475 4.505 -1.287 1.00 92.00 370 ASP A CA 1
ATOM 2731 C C . ASP A 1 370 ? 12.966 3.800 -0.007 1.00 92.00 370 ASP A C 1
ATOM 2733 O O . ASP A 1 370 ? 12.209 3.103 0.664 1.00 92.00 370 ASP A O 1
ATOM 2737 N N . THR A 1 371 ? 14.251 3.943 0.313 1.00 83.31 371 THR A N 1
ATOM 2738 C CA . THR A 1 371 ? 14.885 3.463 1.556 1.00 83.31 371 THR A CA 1
ATOM 2739 C C . THR A 1 371 ? 15.306 4.603 2.496 1.00 83.31 371 THR A C 1
ATOM 2741 O O . THR A 1 371 ? 16.136 4.401 3.390 1.00 83.31 371 THR A O 1
ATOM 2744 N N . GLY A 1 372 ? 14.876 5.832 2.196 1.00 78.44 372 GLY A N 1
ATOM 2745 C CA . GLY A 1 372 ? 15.299 7.027 2.911 1.00 78.44 372 GLY A CA 1
ATOM 2746 C C . GLY A 1 372 ? 16.805 7.284 2.783 1.00 78.44 372 GLY A C 1
ATOM 2747 O O . GLY A 1 372 ? 17.450 6.954 1.779 1.00 78.44 372 GLY A O 1
ATOM 2748 N N . THR A 1 373 ? 17.388 7.901 3.812 1.00 70.31 373 THR A N 1
ATOM 2749 C CA . THR A 1 373 ? 18.812 8.299 3.871 1.00 70.31 373 THR A CA 1
ATOM 2750 C C . THR A 1 373 ? 19.702 7.295 4.606 1.00 70.31 373 THR A C 1
ATOM 2752 O O . THR A 1 373 ? 20.878 7.568 4.857 1.00 70.31 373 THR A O 1
ATOM 2755 N N . THR A 1 374 ? 19.166 6.128 4.967 1.00 67.25 374 THR A N 1
ATOM 2756 C CA . THR A 1 374 ? 19.877 5.166 5.814 1.00 67.25 374 THR A CA 1
ATOM 2757 C C . THR A 1 374 ? 20.912 4.355 5.022 1.00 67.25 374 THR A C 1
ATOM 2759 O O . THR A 1 374 ? 20.722 4.015 3.853 1.00 67.25 374 THR A O 1
ATOM 2762 N N . SER A 1 375 ? 22.052 4.050 5.653 1.00 71.38 375 SER A N 1
ATOM 2763 C CA . SER A 1 375 ? 23.131 3.248 5.049 1.00 71.38 375 SER A CA 1
ATOM 2764 C C . SER A 1 375 ? 22.878 1.737 5.118 1.00 71.38 375 SER A C 1
ATOM 2766 O O . SER A 1 375 ? 23.579 0.966 4.459 1.00 71.38 375 SER A O 1
ATOM 2768 N N . THR A 1 376 ? 21.893 1.301 5.906 1.00 81.50 376 THR A N 1
ATOM 2769 C CA . THR A 1 376 ? 21.551 -0.113 6.068 1.00 81.50 376 THR A CA 1
ATOM 2770 C C . THR A 1 376 ? 20.686 -0.578 4.900 1.00 81.50 376 THR A C 1
ATOM 2772 O O . THR A 1 376 ? 19.628 -0.013 4.630 1.00 81.50 376 THR A O 1
ATOM 2775 N N . ALA A 1 377 ? 21.132 -1.633 4.217 1.00 82.44 377 ALA A N 1
ATOM 2776 C CA . ALA A 1 377 ? 20.465 -2.155 3.031 1.00 82.44 377 ALA A CA 1
ATOM 2777 C C . ALA A 1 377 ? 19.057 -2.677 3.343 1.00 82.44 377 ALA A C 1
ATOM 2779 O O . ALA A 1 377 ? 18.914 -3.644 4.088 1.00 82.44 377 ALA A O 1
ATOM 2780 N N . SER A 1 378 ? 18.040 -2.074 2.728 1.00 89.06 378 SER A N 1
ATOM 2781 C CA . SER A 1 378 ? 16.644 -2.521 2.819 1.00 89.06 378 SER A CA 1
ATOM 2782 C C . SER A 1 378 ? 16.262 -3.352 1.591 1.00 89.06 378 SER A C 1
ATOM 2784 O O . SER A 1 378 ? 16.941 -3.301 0.556 1.00 89.06 378 SER A O 1
ATOM 2786 N N . ALA A 1 379 ? 15.197 -4.150 1.681 1.00 90.38 379 ALA A N 1
ATOM 2787 C CA . ALA A 1 379 ? 14.832 -5.069 0.601 1.00 90.38 379 ALA A CA 1
ATOM 2788 C C . ALA A 1 379 ? 13.335 -5.101 0.292 1.00 90.38 379 ALA A C 1
ATOM 2790 O O . ALA A 1 379 ? 12.515 -5.113 1.200 1.00 90.38 379 ALA A O 1
ATOM 2791 N N . ILE A 1 380 ? 12.980 -5.225 -0.985 1.00 92.00 380 ILE A N 1
ATOM 2792 C CA . ILE A 1 380 ? 11.638 -5.624 -1.418 1.00 92.00 380 ILE A CA 1
ATOM 2793 C C . ILE A 1 380 ? 11.768 -6.906 -2.239 1.00 92.00 380 ILE A C 1
ATOM 2795 O O . ILE A 1 380 ? 12.417 -6.916 -3.279 1.00 92.00 380 ILE A O 1
ATOM 2799 N N . SER A 1 381 ? 11.190 -8.017 -1.786 1.00 91.06 381 SER A N 1
ATOM 2800 C CA . SER A 1 381 ? 11.356 -9.294 -2.510 1.00 91.06 381 SER A CA 1
ATOM 2801 C C . SER A 1 381 ? 10.698 -9.262 -3.885 1.00 91.06 381 SER A C 1
ATOM 2803 O O . SER A 1 381 ? 11.368 -9.540 -4.874 1.00 91.06 381 SER A O 1
ATOM 2805 N N . ASP A 1 382 ? 9.432 -8.855 -3.965 1.00 93.56 382 ASP A N 1
ATOM 2806 C CA . ASP A 1 382 ? 8.670 -8.861 -5.211 1.00 93.56 382 ASP A CA 1
ATOM 2807 C C . ASP A 1 382 ? 7.725 -7.661 -5.291 1.00 93.56 382 ASP A C 1
ATOM 2809 O O . ASP A 1 382 ? 7.013 -7.351 -4.331 1.00 93.56 382 ASP A O 1
ATOM 2813 N N . ILE A 1 383 ? 7.707 -7.023 -6.461 1.00 97.38 383 ILE A N 1
ATOM 2814 C CA . ILE A 1 383 ? 6.813 -5.928 -6.829 1.00 97.38 383 ILE A CA 1
ATOM 2815 C C . ILE A 1 383 ? 6.115 -6.299 -8.138 1.00 97.38 383 ILE A C 1
ATOM 2817 O O . ILE A 1 383 ? 6.769 -6.571 -9.146 1.00 97.38 383 ILE A O 1
ATOM 2821 N N . LEU A 1 384 ? 4.786 -6.254 -8.145 1.00 97.88 384 LEU A N 1
ATOM 2822 C CA . LEU A 1 384 ? 3.961 -6.340 -9.347 1.00 97.88 384 LEU A CA 1
ATOM 2823 C C . LEU A 1 384 ? 3.130 -5.065 -9.494 1.00 97.88 384 LEU A C 1
ATOM 2825 O O . LEU A 1 384 ? 2.335 -4.745 -8.618 1.00 97.88 384 LEU A O 1
ATOM 2829 N N . ILE A 1 385 ? 3.260 -4.388 -10.630 1.00 98.00 385 ILE A N 1
ATOM 2830 C CA . ILE A 1 385 ? 2.410 -3.273 -11.055 1.00 98.00 385 ILE A CA 1
ATOM 2831 C C . ILE A 1 385 ? 1.737 -3.687 -12.366 1.00 98.00 385 ILE A C 1
ATOM 2833 O O . ILE A 1 385 ? 2.412 -3.927 -13.368 1.00 98.00 385 ILE A O 1
ATOM 2837 N N . ASP A 1 386 ? 0.411 -3.801 -12.367 1.00 97.31 386 ASP A N 1
ATOM 2838 C CA . ASP A 1 386 ? -0.354 -4.351 -13.489 1.00 97.31 386 ASP A CA 1
ATOM 2839 C C . ASP A 1 386 ? -1.604 -3.519 -13.791 1.00 97.31 386 ASP A C 1
ATOM 2841 O O . ASP A 1 386 ? -2.465 -3.344 -12.939 1.00 97.31 386 ASP A O 1
ATOM 2845 N N . GLY A 1 387 ? -1.740 -3.021 -15.017 1.00 95.56 387 GLY A N 1
ATOM 2846 C CA . GLY A 1 387 ? -2.967 -2.344 -15.440 1.00 95.56 387 GLY A CA 1
ATOM 2847 C C . GLY A 1 387 ? -3.070 -0.921 -14.896 1.00 95.56 387 GLY A C 1
ATOM 2848 O O . GLY A 1 387 ? -4.026 -0.580 -14.206 1.00 95.56 387 GLY A O 1
ATOM 2849 N N . VAL A 1 388 ? -2.092 -0.076 -15.226 1.00 94.06 388 VAL A N 1
ATOM 2850 C CA . VA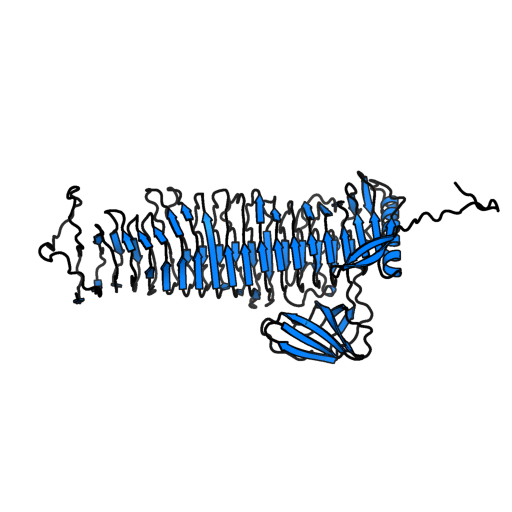L A 1 388 ? -2.115 1.355 -14.883 1.00 94.06 388 VAL A CA 1
ATOM 2851 C C . VAL A 1 388 ? -2.599 2.153 -16.085 1.00 94.06 388 VAL A C 1
ATOM 2853 O O . VAL A 1 388 ? -2.028 2.056 -17.174 1.00 94.06 388 VAL A O 1
ATOM 2856 N N . LYS A 1 389 ? -3.639 2.961 -15.893 1.00 92.44 389 LYS A N 1
ATOM 2857 C CA . LYS A 1 389 ? -4.254 3.792 -16.931 1.00 92.44 389 LYS A CA 1
ATOM 2858 C C . LYS A 1 389 ? -4.406 5.225 -16.454 1.00 92.44 389 LYS A C 1
ATOM 2860 O O . LYS A 1 389 ? -4.531 5.482 -15.262 1.00 92.44 389 LYS A O 1
ATOM 2865 N N . GLY A 1 390 ? -4.501 6.149 -17.401 1.00 85.81 390 GLY A N 1
ATOM 2866 C CA . GLY A 1 390 ? -4.987 7.501 -17.136 1.00 85.81 390 GLY A CA 1
ATOM 2867 C C . GLY A 1 390 ? -4.007 8.606 -17.498 1.00 85.81 390 GLY A C 1
ATOM 2868 O O . GLY A 1 390 ? -2.998 8.378 -18.169 1.00 85.81 390 GLY A O 1
ATOM 2869 N N . ARG A 1 391 ? -4.363 9.830 -17.108 1.00 81.50 391 ARG A N 1
ATOM 2870 C CA . ARG A 1 391 ? -3.662 11.044 -17.524 1.00 81.50 391 ARG A CA 1
ATOM 2871 C C . ARG A 1 391 ? -2.551 11.362 -16.533 1.00 81.50 391 ARG A C 1
ATOM 2873 O O . ARG A 1 391 ? -2.832 11.710 -15.389 1.00 81.50 391 ARG A O 1
ATOM 2880 N N . ILE A 1 392 ? -1.315 11.285 -17.006 1.00 74.25 392 ILE A N 1
ATOM 2881 C CA . ILE A 1 392 ? -0.104 11.664 -16.284 1.00 74.25 392 ILE A CA 1
ATOM 2882 C C . ILE A 1 392 ? 0.262 13.078 -16.745 1.00 74.25 392 ILE A C 1
ATOM 2884 O O . ILE A 1 392 ? 0.969 13.257 -17.736 1.00 74.25 392 ILE A O 1
ATOM 2888 N N . CYS A 1 393 ? -0.280 14.098 -16.084 1.00 63.53 393 CYS A N 1
ATOM 2889 C CA . CYS A 1 393 ? -0.036 15.522 -16.330 1.00 63.53 393 CYS A CA 1
ATOM 2890 C C . CYS A 1 393 ? 1.379 15.942 -15.901 1.00 63.53 393 CYS A C 1
ATOM 2892 O O . CYS A 1 393 ? 1.582 16.854 -15.115 1.00 63.53 393 CYS A O 1
ATOM 2894 N N . ASN A 1 394 ? 2.400 15.281 -16.415 1.00 58.78 394 ASN A N 1
ATOM 2895 C CA . ASN A 1 394 ? 3.758 15.584 -16.021 1.00 58.78 394 ASN A CA 1
ATOM 2896 C C . ASN A 1 394 ? 4.242 16.830 -16.768 1.00 58.78 394 ASN A C 1
ATOM 2898 O O . ASN A 1 394 ? 4.676 16.751 -17.913 1.00 58.78 394 ASN A O 1
ATOM 2902 N N . THR A 1 395 ? 4.128 17.992 -16.134 1.00 62.12 395 THR A N 1
ATOM 2903 C CA . THR A 1 395 ? 4.823 19.216 -16.561 1.00 62.12 395 THR A CA 1
ATOM 2904 C C . THR A 1 395 ? 6.239 19.299 -15.973 1.00 62.12 395 THR A C 1
ATOM 2906 O O . THR A 1 395 ? 6.988 20.218 -16.296 1.00 62.12 395 THR A O 1
ATOM 2909 N N . SER A 1 396 ? 6.630 18.339 -15.128 1.00 61.53 396 SER A N 1
ATOM 2910 C CA . SER A 1 396 ? 7.661 18.497 -14.103 1.00 61.53 396 SER A CA 1
ATOM 2911 C C . SER A 1 396 ? 8.716 17.377 -14.084 1.00 61.53 396 SER A C 1
ATOM 2913 O O . SER A 1 396 ? 9.214 17.040 -13.024 1.00 61.53 396 SER A O 1
ATOM 2915 N N . SER A 1 397 ? 9.122 16.789 -15.215 1.00 71.75 397 SER A N 1
ATOM 2916 C CA . SER A 1 397 ? 10.208 15.776 -15.279 1.00 71.75 397 SER A CA 1
ATOM 2917 C C . SER A 1 397 ? 10.090 14.571 -14.312 1.00 71.75 397 SER A C 1
ATOM 2919 O O . SER A 1 397 ? 11.075 13.861 -14.120 1.00 71.75 397 SER A O 1
ATOM 2921 N N . GLN A 1 398 ? 8.928 14.314 -13.699 1.00 83.25 398 GLN A N 1
ATOM 2922 C CA . GLN A 1 398 ? 8.748 13.241 -12.706 1.00 83.25 398 GLN A CA 1
ATOM 2923 C C . GLN A 1 398 ? 8.647 11.865 -13.377 1.00 83.25 398 GLN A C 1
ATOM 2925 O O . GLN A 1 398 ? 8.230 11.765 -14.524 1.00 83.25 398 GLN A O 1
ATOM 2930 N N . ASN A 1 399 ? 9.004 10.776 -12.707 1.00 88.00 399 ASN A N 1
ATOM 2931 C CA . ASN A 1 399 ? 8.870 9.441 -13.309 1.00 88.00 399 ASN A CA 1
ATOM 2932 C C . ASN A 1 399 ? 7.518 8.840 -12.947 1.00 88.00 399 ASN A C 1
ATOM 2934 O O . ASN A 1 399 ? 7.017 9.136 -11.876 1.00 88.00 399 ASN A O 1
ATOM 2938 N N . LEU A 1 400 ? 6.930 7.960 -13.762 1.00 90.69 400 LEU A N 1
ATOM 2939 C CA . LEU A 1 400 ? 5.735 7.236 -13.299 1.00 90.69 400 LEU A CA 1
ATOM 2940 C C . LEU A 1 400 ? 6.086 6.302 -12.129 1.00 90.69 400 LEU A C 1
ATOM 2942 O O . LEU A 1 400 ? 5.342 6.221 -11.152 1.00 90.69 400 LEU A O 1
ATOM 2946 N N . ILE A 1 401 ? 7.219 5.608 -12.248 1.00 94.62 401 ILE A N 1
ATOM 2947 C CA . ILE A 1 401 ? 7.732 4.668 -11.255 1.00 94.62 401 ILE A CA 1
ATOM 2948 C C . ILE A 1 401 ? 9.167 5.067 -10.909 1.00 94.62 401 ILE A C 1
ATOM 2950 O O . ILE A 1 401 ? 10.026 5.134 -11.793 1.00 94.62 401 ILE A O 1
ATOM 2954 N N . THR A 1 402 ? 9.433 5.282 -9.624 1.00 95.56 402 THR A N 1
ATOM 2955 C CA . THR A 1 402 ? 10.783 5.492 -9.092 1.00 95.56 402 THR A CA 1
ATOM 2956 C C . THR A 1 402 ? 11.104 4.398 -8.088 1.00 95.56 402 THR A C 1
ATOM 2958 O O . THR A 1 402 ? 10.319 4.110 -7.185 1.00 95.56 402 THR A O 1
ATOM 2961 N N . VAL A 1 403 ? 12.268 3.786 -8.272 1.00 95.88 403 VAL A N 1
ATOM 2962 C CA . VAL A 1 403 ? 12.741 2.651 -7.494 1.00 95.88 403 VAL A CA 1
ATOM 2963 C C . VAL A 1 403 ? 14.104 2.975 -6.899 1.00 95.88 403 VAL A C 1
ATOM 2965 O O . VAL A 1 403 ? 15.071 3.179 -7.632 1.00 95.88 403 VAL A O 1
ATOM 2968 N N . GLY A 1 404 ? 14.171 2.984 -5.575 1.00 90.12 404 GLY A N 1
ATOM 2969 C CA . GLY A 1 404 ? 15.309 3.417 -4.778 1.00 90.12 404 GLY A CA 1
ATOM 2970 C C . GLY A 1 404 ? 15.369 4.928 -4.557 1.00 90.12 404 GLY A C 1
ATOM 2971 O O . GLY A 1 404 ? 14.697 5.711 -5.230 1.00 90.12 404 GLY A O 1
ATOM 2972 N N . GLY A 1 405 ? 16.261 5.328 -3.654 1.00 86.31 405 GLY A N 1
ATOM 2973 C CA . GLY A 1 405 ? 16.516 6.722 -3.300 1.00 86.31 405 GLY A CA 1
ATOM 2974 C C . GLY A 1 405 ? 17.964 6.933 -2.874 1.00 86.31 405 GLY A C 1
ATOM 2975 O O . GLY A 1 405 ? 18.882 6.507 -3.571 1.00 86.31 405 GLY A O 1
ATOM 2976 N N . SER A 1 406 ? 18.195 7.627 -1.760 1.00 82.69 406 SER A N 1
ATOM 2977 C CA . SER A 1 406 ? 19.561 7.920 -1.295 1.00 82.69 406 SER A CA 1
ATOM 2978 C C . SER A 1 406 ? 20.258 6.754 -0.581 1.00 82.69 406 SER A C 1
ATOM 2980 O O . SER A 1 406 ? 21.485 6.767 -0.471 1.00 82.69 406 SER A O 1
ATOM 2982 N N . GLY A 1 407 ? 19.499 5.771 -0.093 1.00 86.56 407 GLY A N 1
ATOM 2983 C CA . GLY A 1 407 ? 20.018 4.591 0.599 1.00 86.56 407 GLY A CA 1
ATOM 2984 C C . GLY A 1 407 ? 20.288 3.394 -0.321 1.00 86.56 407 GLY A C 1
ATOM 2985 O O . GLY A 1 407 ? 20.220 3.480 -1.548 1.00 86.56 407 GLY A O 1
ATOM 2986 N N . VAL A 1 408 ? 20.629 2.254 0.288 1.00 89.62 408 VAL A N 1
ATOM 2987 C CA . VAL A 1 408 ? 20.866 0.991 -0.432 1.00 89.62 408 VAL A CA 1
ATOM 2988 C C . VAL A 1 408 ? 19.585 0.162 -0.442 1.00 89.62 408 VAL A C 1
ATOM 2990 O O . VAL A 1 408 ? 19.089 -0.241 0.610 1.00 89.62 408 VAL A O 1
ATOM 2993 N N . MET A 1 409 ? 19.089 -0.150 -1.640 1.00 93.00 409 MET A N 1
ATOM 2994 C CA . MET A 1 409 ? 17.886 -0.959 -1.839 1.00 93.00 409 MET A CA 1
ATOM 2995 C C . MET A 1 409 ? 18.209 -2.228 -2.623 1.00 93.00 409 MET A C 1
ATOM 2997 O O . MET A 1 409 ? 18.908 -2.181 -3.635 1.00 93.00 409 MET A O 1
ATOM 3001 N N . SER A 1 410 ? 17.650 -3.360 -2.206 1.00 94.50 410 SER A N 1
ATOM 3002 C CA . SER A 1 410 ? 17.639 -4.589 -3.000 1.00 94.50 410 SER A CA 1
ATOM 3003 C C . SER A 1 410 ? 16.221 -4.980 -3.403 1.00 94.50 410 SER A C 1
ATOM 3005 O O . SER A 1 410 ? 15.290 -4.891 -2.610 1.00 94.50 410 SER A O 1
ATOM 3007 N N . ILE A 1 411 ? 16.051 -5.407 -4.650 1.00 95.94 411 ILE A N 1
ATOM 3008 C CA . ILE A 1 411 ? 14.782 -5.881 -5.192 1.00 95.94 411 ILE A CA 1
ATOM 3009 C C . ILE A 1 411 ? 14.986 -7.256 -5.800 1.00 95.94 411 ILE A C 1
ATOM 3011 O O . ILE A 1 411 ? 15.874 -7.443 -6.637 1.00 95.94 411 ILE A O 1
ATOM 3015 N N . GLY A 1 412 ? 14.172 -8.227 -5.393 1.00 95.69 412 GLY A N 1
ATOM 3016 C CA . GLY A 1 412 ? 14.171 -9.541 -6.028 1.00 95.69 412 GLY A CA 1
ATOM 3017 C C . GLY A 1 412 ? 13.592 -9.443 -7.438 1.00 95.69 412 GLY A C 1
ATOM 3018 O O . GLY A 1 412 ? 14.334 -9.503 -8.420 1.00 95.69 412 GLY A O 1
ATOM 3019 N N . SER A 1 413 ? 12.285 -9.236 -7.544 1.00 96.88 413 SER A N 1
ATOM 3020 C CA . SER A 1 413 ? 11.565 -9.129 -8.812 1.00 96.88 413 SER A CA 1
ATOM 3021 C C . SER A 1 413 ? 10.765 -7.831 -8.900 1.00 96.88 413 SER A C 1
ATOM 3023 O O . SER A 1 413 ? 10.030 -7.489 -7.978 1.00 96.88 413 SER A O 1
ATOM 3025 N N . LEU A 1 414 ? 10.865 -7.128 -10.026 1.00 98.19 414 LEU A N 1
ATOM 3026 C CA . LEU A 1 414 ? 9.992 -6.014 -10.390 1.00 98.19 414 LEU A CA 1
ATOM 3027 C C . LEU A 1 414 ? 9.299 -6.333 -11.713 1.00 98.19 414 LEU A C 1
ATOM 3029 O O . LEU A 1 414 ? 9.950 -6.402 -12.750 1.00 98.19 414 LEU A O 1
ATOM 3033 N N . VAL A 1 415 ? 7.981 -6.489 -11.699 1.00 98.06 415 VAL A N 1
ATOM 3034 C CA . VAL A 1 415 ? 7.178 -6.716 -12.904 1.00 98.06 415 VAL A CA 1
ATOM 3035 C C . VAL A 1 415 ? 6.215 -5.554 -13.081 1.00 98.06 415 VAL A C 1
ATOM 3037 O O . VAL A 1 415 ? 5.337 -5.331 -12.257 1.00 98.06 415 VAL A O 1
ATOM 3040 N N . VAL A 1 416 ? 6.361 -4.828 -14.182 1.00 96.81 416 VAL A N 1
ATOM 3041 C CA . VAL A 1 416 ? 5.517 -3.700 -14.573 1.00 96.81 416 VAL A CA 1
ATOM 3042 C C . VAL A 1 416 ? 4.862 -4.058 -15.896 1.00 96.81 416 VAL A C 1
ATOM 3044 O O . VAL A 1 416 ? 5.566 -4.288 -16.874 1.00 96.81 416 VAL A O 1
ATOM 3047 N N . ARG A 1 417 ? 3.533 -4.127 -15.974 1.00 94.81 417 ARG A N 1
ATOM 3048 C CA . ARG A 1 417 ? 2.841 -4.499 -17.217 1.00 94.81 417 ARG A CA 1
ATOM 3049 C C . ARG A 1 417 ? 1.509 -3.785 -17.402 1.00 94.81 417 ARG A C 1
ATOM 3051 O O . ARG A 1 417 ? 0.931 -3.253 -16.459 1.00 94.81 417 ARG A O 1
ATOM 3058 N N . ASN A 1 418 ? 1.017 -3.796 -18.641 1.00 91.56 418 ASN A N 1
ATOM 3059 C CA . ASN A 1 418 ? -0.261 -3.189 -19.020 1.00 91.56 418 ASN A CA 1
ATOM 3060 C C . ASN A 1 418 ? -0.355 -1.698 -18.640 1.00 91.56 418 ASN A C 1
ATOM 3062 O O . ASN A 1 418 ? -1.395 -1.226 -18.185 1.00 91.56 418 ASN A O 1
ATOM 3066 N N . ILE A 1 419 ? 0.743 -0.957 -18.826 1.00 90.00 419 ILE A N 1
ATOM 3067 C CA . ILE A 1 419 ? 0.796 0.488 -18.574 1.00 90.00 419 ILE A CA 1
ATOM 3068 C C . ILE A 1 419 ? 0.342 1.251 -19.821 1.00 90.00 419 ILE A C 1
ATOM 3070 O O . ILE A 1 419 ? 0.910 1.067 -20.902 1.00 90.00 419 ILE A O 1
ATOM 3074 N N . GLN A 1 420 ? -0.679 2.096 -19.664 1.00 88.38 420 GLN A N 1
ATOM 3075 C CA . GLN A 1 420 ? -1.345 2.842 -20.737 1.00 88.38 420 GLN A CA 1
ATOM 3076 C C . GLN A 1 420 ? -1.611 4.299 -20.311 1.00 88.38 420 GLN A C 1
ATOM 3078 O O . GLN A 1 420 ? -2.736 4.650 -19.933 1.00 88.38 420 GLN A O 1
ATOM 3083 N N . PRO A 1 421 ? -0.593 5.174 -20.356 1.00 82.94 421 PRO A N 1
ATOM 3084 C CA . PRO A 1 421 ? -0.804 6.595 -20.128 1.00 82.94 421 PRO A CA 1
ATOM 3085 C C . PRO A 1 421 ? -1.624 7.197 -21.278 1.00 82.94 421 PRO A C 1
ATOM 3087 O O . PRO A 1 421 ? -1.393 6.891 -22.448 1.00 82.94 421 PRO A O 1
ATOM 3090 N N . THR A 1 422 ? -2.597 8.055 -20.966 1.00 83.00 422 THR A N 1
ATOM 3091 C CA . THR A 1 422 ? -3.503 8.652 -21.970 1.00 83.00 422 THR A CA 1
ATOM 3092 C C . THR A 1 422 ? -2.953 9.931 -22.605 1.00 83.00 422 THR A C 1
ATOM 3094 O O . THR A 1 422 ? -3.600 10.517 -23.468 1.00 83.00 422 THR A O 1
ATOM 3097 N N . ASN A 1 423 ? -1.789 10.405 -22.168 1.00 76.62 423 ASN A N 1
ATOM 3098 C CA . ASN A 1 423 ? -1.110 11.593 -22.680 1.00 76.62 423 ASN A CA 1
ATOM 3099 C C . ASN A 1 423 ? 0.415 11.416 -22.603 1.00 76.62 423 ASN A C 1
ATOM 3101 O O . ASN A 1 423 ? 0.909 10.466 -21.999 1.00 76.62 423 ASN A O 1
ATOM 3105 N N . SER A 1 424 ? 1.149 12.354 -23.202 1.00 72.06 424 SER A N 1
ATOM 3106 C CA . SER A 1 424 ? 2.606 12.435 -23.093 1.00 72.06 424 SER A CA 1
ATOM 3107 C C . SER A 1 424 ? 3.061 12.566 -21.641 1.00 72.06 424 SER A C 1
ATOM 3109 O O . SER A 1 424 ? 2.550 13.404 -20.899 1.00 72.06 424 SER A O 1
ATOM 3111 N N . VAL A 1 425 ? 4.053 11.765 -21.267 1.00 70.56 425 VAL A N 1
ATOM 3112 C CA . VAL A 1 425 ? 4.767 11.809 -19.986 1.00 70.56 425 VAL A CA 1
ATOM 3113 C C . VAL A 1 425 ? 6.063 12.576 -20.220 1.00 70.56 425 VAL A C 1
ATOM 3115 O O . VAL A 1 425 ? 6.848 12.196 -21.091 1.00 70.56 425 VAL A O 1
ATOM 3118 N N . ALA A 1 426 ? 6.276 13.661 -19.470 1.00 75.38 426 ALA A N 1
ATOM 3119 C CA . ALA A 1 426 ? 7.489 14.459 -19.616 1.00 75.38 426 ALA A CA 1
ATOM 3120 C C . ALA A 1 426 ? 8.743 13.769 -19.056 1.00 75.38 426 ALA A C 1
ATOM 3122 O O . ALA A 1 426 ? 9.830 13.953 -19.601 1.00 75.38 426 ALA A O 1
ATOM 3123 N N . GLY A 1 427 ? 8.604 13.002 -17.973 1.00 80.44 427 GLY A N 1
ATOM 3124 C CA . GLY A 1 427 ? 9.660 12.171 -17.396 1.00 80.44 427 GLY A CA 1
ATOM 3125 C C . GLY A 1 427 ? 9.644 10.728 -17.894 1.00 80.44 427 GLY A C 1
ATOM 3126 O O . GLY A 1 427 ? 9.070 10.415 -18.938 1.00 80.44 427 GLY A O 1
ATOM 3127 N N . MET A 1 428 ? 10.303 9.845 -17.150 1.00 84.88 428 MET A N 1
ATOM 3128 C CA . MET A 1 428 ? 10.508 8.454 -17.558 1.00 84.88 428 MET A CA 1
ATOM 3129 C C . MET A 1 428 ? 9.363 7.560 -17.079 1.00 84.88 428 MET A C 1
ATOM 3131 O O . MET A 1 428 ? 8.671 7.866 -16.107 1.00 84.88 428 MET A O 1
ATOM 3135 N N . LEU A 1 429 ? 9.162 6.420 -17.739 1.00 89.00 429 LEU A N 1
ATOM 3136 C CA . LEU A 1 429 ? 8.234 5.407 -17.234 1.00 89.00 429 LEU A CA 1
ATOM 3137 C C . LEU A 1 429 ? 8.784 4.785 -15.943 1.00 89.00 429 LEU A C 1
ATOM 3139 O O . LEU A 1 429 ? 8.050 4.655 -14.968 1.00 89.00 429 LEU A O 1
ATOM 3143 N N . LEU A 1 430 ? 10.064 4.410 -15.946 1.00 93.50 430 LEU A N 1
ATOM 3144 C CA . LEU A 1 430 ? 10.713 3.725 -14.831 1.00 93.50 430 LEU A CA 1
ATOM 3145 C C . LEU A 1 430 ? 12.131 4.251 -14.604 1.00 93.50 430 LEU A C 1
ATOM 3147 O O . LEU A 1 430 ? 12.960 4.218 -15.515 1.00 93.50 430 LEU A O 1
ATOM 3151 N N . LEU A 1 431 ? 12.422 4.654 -13.370 1.00 95.25 431 LEU A N 1
ATOM 3152 C CA . LEU A 1 431 ? 13.760 4.992 -12.896 1.00 95.25 431 LEU A CA 1
ATOM 3153 C C . LEU A 1 431 ? 14.217 4.008 -11.819 1.00 95.25 431 LEU A C 1
ATOM 3155 O O . LEU A 1 431 ? 13.551 3.860 -10.798 1.00 95.25 431 LEU A O 1
ATOM 3159 N N . PHE A 1 432 ? 15.398 3.422 -12.006 1.00 96.50 432 PHE A N 1
ATOM 3160 C CA . PHE A 1 432 ? 16.181 2.832 -10.922 1.00 96.50 432 PHE A CA 1
ATOM 3161 C C . PHE A 1 432 ? 17.179 3.876 -10.420 1.00 96.50 432 PHE A C 1
ATOM 3163 O O . PHE A 1 432 ? 18.143 4.197 -11.114 1.00 96.50 432 PHE A O 1
ATOM 3170 N N . SER A 1 433 ? 16.950 4.419 -9.232 1.00 95.00 433 SER A N 1
ATOM 3171 C CA . SER A 1 433 ? 17.816 5.395 -8.569 1.00 95.00 433 SER A CA 1
ATOM 3172 C C . SER A 1 433 ? 19.117 4.753 -8.078 1.00 95.00 433 SER A C 1
ATOM 3174 O O . SER A 1 433 ? 19.213 3.524 -7.953 1.00 95.00 433 SER A O 1
ATOM 3176 N N . SER A 1 434 ? 20.130 5.581 -7.804 1.00 92.06 434 SER A N 1
ATOM 3177 C CA . SER A 1 434 ? 21.436 5.151 -7.272 1.00 92.06 434 SER A CA 1
ATOM 3178 C C . SER A 1 434 ? 21.289 4.238 -6.049 1.00 92.06 434 SER A C 1
ATOM 3180 O O . SER A 1 434 ? 20.332 4.359 -5.301 1.00 92.06 434 SER A O 1
ATOM 3182 N N . GLY A 1 435 ? 22.226 3.305 -5.846 1.00 91.19 435 GLY A N 1
ATOM 3183 C CA . GLY A 1 435 ? 22.202 2.398 -4.687 1.00 91.19 435 GLY A CA 1
ATOM 3184 C C . GLY A 1 435 ? 21.194 1.245 -4.785 1.00 91.19 435 GLY A C 1
ATOM 3185 O O . GLY A 1 435 ? 21.135 0.406 -3.888 1.00 91.19 435 GLY A O 1
ATOM 3186 N N . THR A 1 436 ? 20.443 1.153 -5.886 1.00 94.69 436 THR A N 1
ATOM 3187 C CA . THR A 1 436 ? 19.459 0.085 -6.113 1.00 94.69 436 THR A CA 1
ATOM 3188 C C . THR A 1 436 ? 20.083 -1.123 -6.798 1.00 94.69 436 THR A C 1
ATOM 3190 O O . THR A 1 436 ? 20.671 -0.995 -7.870 1.00 94.69 436 THR A O 1
ATOM 3193 N N . THR A 1 437 ? 19.891 -2.317 -6.243 1.00 96.94 437 THR A N 1
ATOM 3194 C CA . THR A 1 437 ? 20.188 -3.596 -6.901 1.00 96.94 437 THR A CA 1
ATOM 3195 C C . THR A 1 437 ? 18.897 -4.357 -7.169 1.00 96.94 437 THR A C 1
ATOM 3197 O O . THR A 1 437 ? 18.151 -4.642 -6.246 1.00 96.94 437 THR A O 1
ATOM 3200 N N . THR A 1 438 ? 18.629 -4.735 -8.413 1.00 97.56 438 THR A N 1
ATOM 3201 C CA . THR A 1 438 ? 17.448 -5.512 -8.811 1.00 97.56 438 THR A CA 1
ATOM 3202 C C . THR A 1 438 ? 17.873 -6.816 -9.484 1.00 97.56 438 THR A C 1
ATOM 3204 O O . THR A 1 438 ? 18.649 -6.794 -10.444 1.00 97.56 438 THR A O 1
ATOM 3207 N N . ASN A 1 439 ? 17.384 -7.967 -9.012 1.00 97.44 439 ASN A N 1
ATOM 3208 C CA . ASN A 1 439 ? 17.738 -9.257 -9.616 1.00 97.44 439 ASN A CA 1
ATOM 3209 C C . ASN A 1 439 ? 17.019 -9.468 -10.952 1.00 97.44 439 ASN A C 1
ATOM 3211 O O . ASN A 1 439 ? 17.645 -9.865 -11.936 1.00 97.44 439 ASN A O 1
ATOM 3215 N N . TYR A 1 440 ? 15.725 -9.176 -11.008 1.00 97.81 440 TYR A N 1
ATOM 3216 C CA . TYR A 1 440 ? 14.928 -9.296 -12.221 1.00 97.81 440 TYR A CA 1
ATOM 3217 C C . TYR A 1 440 ? 13.976 -8.113 -12.363 1.00 97.81 440 TYR A C 1
ATOM 3219 O O . TYR A 1 440 ? 13.262 -7.777 -11.424 1.00 97.81 440 TYR A O 1
ATOM 3227 N N . ALA A 1 441 ? 13.958 -7.503 -13.545 1.00 97.75 441 ALA A N 1
ATOM 3228 C CA . ALA A 1 441 ? 12.973 -6.505 -13.923 1.00 97.75 441 ALA A CA 1
ATOM 3229 C C . ALA A 1 441 ? 12.305 -6.901 -15.245 1.00 97.75 441 ALA A C 1
ATOM 3231 O O . ALA A 1 441 ? 12.992 -7.215 -16.218 1.00 97.75 441 ALA A O 1
ATOM 3232 N N . GLU A 1 442 ? 10.980 -6.846 -15.301 1.00 97.06 442 GLU A N 1
ATOM 3233 C CA . GLU A 1 442 ? 10.182 -6.979 -16.516 1.00 97.06 442 GLU A CA 1
ATOM 3234 C C . GLU A 1 442 ? 9.307 -5.743 -16.682 1.00 97.06 442 GLU A C 1
ATOM 3236 O O . GLU A 1 442 ? 8.598 -5.355 -15.758 1.00 97.06 442 GLU A O 1
ATOM 3241 N N . VAL A 1 443 ? 9.348 -5.126 -17.860 1.00 94.38 443 VAL A N 1
ATOM 3242 C CA . VAL A 1 443 ? 8.578 -3.924 -18.169 1.00 94.38 443 VAL A CA 1
ATOM 3243 C C . VAL A 1 443 ? 7.832 -4.130 -19.477 1.00 94.38 443 VAL A C 1
ATOM 3245 O O . VAL A 1 443 ? 8.442 -4.313 -20.528 1.00 94.38 443 VAL A O 1
ATOM 3248 N N . SER A 1 444 ? 6.508 -4.059 -19.426 1.00 90.19 444 SER A N 1
ATOM 3249 C CA . SER A 1 444 ? 5.634 -4.054 -20.587 1.00 90.19 444 SER A CA 1
ATOM 3250 C C . SER A 1 444 ? 4.732 -2.832 -20.589 1.00 90.19 444 SER A C 1
ATOM 3252 O O . SER A 1 444 ? 3.958 -2.594 -19.661 1.00 90.19 444 SER A O 1
ATOM 3254 N N . TYR A 1 445 ? 4.834 -2.032 -21.644 1.00 82.25 445 TYR A N 1
ATOM 3255 C CA . TYR A 1 445 ? 4.103 -0.778 -21.750 1.00 82.25 445 TYR A CA 1
ATOM 3256 C C . TYR A 1 445 ? 3.670 -0.524 -23.187 1.00 82.25 445 TYR A C 1
ATOM 3258 O O . TYR A 1 445 ? 4.407 -0.799 -24.130 1.00 82.25 445 TYR A O 1
ATOM 3266 N N . GLN A 1 446 ? 2.479 0.036 -23.361 1.00 78.56 446 GLN A N 1
ATOM 3267 C CA . GLN A 1 446 ? 1.990 0.451 -24.671 1.00 78.56 446 GLN A CA 1
ATOM 3268 C C . GLN A 1 446 ? 1.861 1.964 -24.664 1.00 78.56 446 GLN A C 1
ATOM 3270 O O . GLN A 1 446 ? 0.994 2.524 -23.996 1.00 78.56 446 GLN A O 1
ATOM 3275 N N . TYR A 1 447 ? 2.747 2.629 -25.397 1.00 68.44 447 TYR A N 1
ATOM 3276 C CA . TYR A 1 447 ? 2.798 4.076 -25.446 1.00 68.44 447 TYR A CA 1
ATOM 3277 C C . TYR A 1 447 ? 2.166 4.550 -26.760 1.00 68.44 447 TYR A C 1
ATOM 3279 O O . TYR A 1 447 ? 2.715 4.353 -27.842 1.00 68.44 447 TYR A O 1
ATOM 3287 N N . ALA A 1 448 ? 0.968 5.133 -26.678 1.00 56.72 448 ALA A N 1
ATOM 3288 C CA . ALA A 1 448 ? 0.250 5.645 -27.850 1.00 56.72 448 ALA A CA 1
ATOM 3289 C C . ALA A 1 448 ? 0.591 7.111 -28.182 1.00 56.72 448 ALA A C 1
ATOM 3291 O O . ALA A 1 448 ? 0.125 7.633 -29.191 1.00 56.72 448 ALA A O 1
ATOM 3292 N N . VAL A 1 449 ? 1.363 7.790 -27.328 1.00 60.31 449 VAL A N 1
ATOM 3293 C CA . VAL A 1 449 ? 1.596 9.244 -27.394 1.00 60.31 449 VAL A CA 1
ATOM 3294 C C . VAL A 1 449 ? 3.102 9.523 -27.474 1.00 60.31 449 VAL A C 1
ATOM 3296 O O . VAL A 1 449 ? 3.900 8.605 -27.435 1.00 60.31 449 VAL A O 1
ATOM 3299 N N . ALA A 1 450 ? 3.554 10.755 -27.647 1.00 61.41 450 ALA A N 1
ATOM 3300 C CA . ALA A 1 450 ? 4.982 11.053 -27.634 1.00 61.41 450 ALA A CA 1
ATOM 3301 C C . ALA A 1 450 ? 5.562 11.089 -26.214 1.00 61.41 450 ALA A C 1
ATOM 3303 O O . ALA A 1 450 ? 4.979 11.745 -25.353 1.00 61.41 450 ALA A O 1
ATOM 3304 N N . ALA A 1 451 ? 6.705 10.449 -25.968 1.00 64.94 451 ALA A N 1
ATOM 3305 C CA . ALA A 1 451 ? 7.500 10.685 -24.758 1.00 64.94 451 ALA A CA 1
ATOM 3306 C C . ALA A 1 451 ? 8.597 11.719 -25.054 1.00 64.94 451 ALA A C 1
ATOM 3308 O O . ALA A 1 451 ? 9.123 11.741 -26.164 1.00 64.94 451 ALA A O 1
ATOM 3309 N N . THR A 1 452 ? 8.965 12.552 -24.077 1.00 69.56 452 THR A N 1
ATOM 3310 C CA . THR A 1 452 ? 10.092 13.504 -24.211 1.00 69.56 452 THR A CA 1
ATOM 3311 C C . THR A 1 452 ? 11.390 12.999 -23.581 1.00 69.56 452 THR A C 1
ATOM 3313 O O . THR A 1 452 ? 12.431 13.638 -23.718 1.00 69.56 452 THR A O 1
ATOM 3316 N N . GLN A 1 453 ? 11.339 11.866 -22.878 1.00 76.00 453 GLN A N 1
ATOM 3317 C CA . GLN A 1 453 ? 12.474 11.230 -22.212 1.00 76.00 453 GLN A CA 1
ATOM 3318 C C . GLN A 1 453 ? 12.522 9.726 -22.503 1.00 76.00 453 GLN A C 1
ATOM 3320 O O . GLN A 1 453 ? 11.620 9.153 -23.118 1.00 76.00 453 GLN A O 1
ATOM 3325 N N . SER A 1 454 ? 13.604 9.088 -22.055 1.00 78.44 454 SER A N 1
ATOM 3326 C CA . SER A 1 454 ? 13.777 7.638 -22.143 1.00 78.44 454 SER A CA 1
ATOM 3327 C C . SER A 1 454 ? 12.678 6.900 -21.380 1.00 78.44 454 SER A C 1
ATOM 3329 O O . SER A 1 454 ? 12.232 7.363 -20.333 1.00 78.44 454 SER A O 1
ATOM 3331 N N . ALA A 1 455 ? 12.262 5.726 -21.856 1.00 84.94 455 ALA A N 1
ATOM 3332 C CA . ALA A 1 455 ? 11.248 4.955 -21.137 1.00 84.94 455 ALA A CA 1
ATOM 3333 C C . ALA A 1 455 ? 11.801 4.417 -19.808 1.00 84.94 455 ALA A C 1
ATOM 3335 O O . ALA A 1 455 ? 11.181 4.588 -18.761 1.00 84.94 455 ALA A O 1
ATOM 3336 N N . ILE A 1 456 ? 12.981 3.796 -19.839 1.00 91.81 456 ILE A N 1
ATOM 3337 C CA . ILE A 1 456 ? 13.609 3.190 -18.662 1.00 91.81 456 ILE A CA 1
ATOM 3338 C C . ILE A 1 456 ? 14.969 3.841 -18.430 1.00 91.81 456 ILE A C 1
ATOM 3340 O O . ILE A 1 456 ? 15.761 3.944 -19.368 1.00 91.81 456 ILE A O 1
ATOM 3344 N N . MET A 1 457 ? 15.275 4.217 -17.188 1.00 93.75 457 MET A N 1
ATOM 3345 C CA . MET A 1 457 ? 16.612 4.647 -16.788 1.00 93.75 457 MET A CA 1
ATOM 3346 C C . MET A 1 457 ? 17.185 3.799 -15.664 1.00 93.75 457 MET A C 1
ATOM 3348 O O . MET A 1 457 ? 16.560 3.601 -14.626 1.00 93.75 457 MET A O 1
ATOM 3352 N N . ILE A 1 458 ? 18.422 3.353 -15.866 1.00 95.44 458 ILE A N 1
ATOM 3353 C CA . ILE A 1 458 ? 19.260 2.738 -14.842 1.00 95.44 458 ILE A CA 1
ATOM 3354 C C . ILE A 1 458 ? 20.233 3.808 -14.359 1.00 95.44 458 ILE A C 1
ATOM 3356 O O . ILE A 1 458 ? 21.166 4.169 -15.080 1.00 95.44 458 ILE A O 1
ATOM 3360 N N . GLY A 1 459 ? 19.988 4.358 -13.175 1.00 94.50 459 GLY A N 1
ATOM 3361 C CA . GLY A 1 459 ? 20.793 5.412 -12.571 1.00 94.50 459 GLY A CA 1
ATOM 3362 C C . GLY A 1 459 ? 22.233 4.983 -12.295 1.00 94.50 459 GLY A C 1
ATOM 3363 O O . GLY A 1 459 ? 22.563 3.799 -12.228 1.00 94.50 459 GLY A O 1
ATOM 3364 N N . SER A 1 460 ? 23.123 5.967 -12.152 1.00 93.50 460 SER A N 1
ATOM 3365 C CA . SER A 1 460 ? 24.511 5.705 -11.758 1.00 93.50 460 SER A CA 1
ATOM 3366 C C . SER A 1 460 ? 24.547 5.015 -10.395 1.00 93.50 460 SER A C 1
ATOM 3368 O O . SER A 1 460 ? 23.840 5.429 -9.485 1.00 93.50 460 SER A O 1
ATOM 3370 N N . GLY A 1 461 ? 25.370 3.975 -10.250 1.00 92.62 461 GLY A N 1
ATOM 3371 C CA . GLY A 1 461 ? 25.452 3.176 -9.021 1.00 92.62 461 GLY A CA 1
ATOM 3372 C C . GLY A 1 461 ? 24.341 2.132 -8.855 1.00 92.62 461 GLY A C 1
ATOM 3373 O O . GLY A 1 461 ? 24.429 1.311 -7.946 1.00 92.62 461 GLY A O 1
ATOM 3374 N N . SER A 1 462 ? 23.329 2.113 -9.727 1.00 95.69 462 SER A N 1
ATOM 3375 C CA . SER A 1 462 ? 22.293 1.077 -9.738 1.00 95.69 462 SER A CA 1
ATOM 3376 C C . SER A 1 462 ? 22.750 -0.157 -10.517 1.00 95.69 462 SER A C 1
ATOM 3378 O O . SER A 1 462 ? 23.536 -0.061 -11.466 1.00 95.69 462 SER A O 1
ATOM 3380 N N . LYS A 1 463 ? 22.219 -1.326 -10.159 1.00 96.94 463 LYS A N 1
ATOM 3381 C CA . LYS A 1 463 ? 22.486 -2.603 -10.821 1.00 96.94 463 LYS A CA 1
ATOM 3382 C C . LYS A 1 463 ? 21.186 -3.344 -11.112 1.00 96.94 463 LYS A C 1
ATOM 3384 O O . LYS A 1 463 ? 20.417 -3.605 -10.198 1.00 96.94 463 LYS A O 1
ATOM 3389 N N . VAL A 1 464 ? 20.980 -3.775 -12.352 1.00 97.62 464 VAL A N 1
ATOM 3390 C CA . VAL A 1 464 ? 19.881 -4.673 -12.739 1.00 97.62 464 VAL A CA 1
ATOM 3391 C C . VAL A 1 464 ? 20.473 -5.933 -13.365 1.00 97.62 464 VAL A C 1
ATOM 3393 O O . VAL A 1 464 ? 21.069 -5.873 -14.436 1.00 97.62 464 VAL A O 1
ATOM 3396 N N . ASN A 1 465 ? 20.357 -7.099 -12.725 1.00 97.75 465 ASN A N 1
ATOM 3397 C CA . ASN A 1 465 ? 21.001 -8.310 -13.257 1.00 97.75 465 ASN A CA 1
ATOM 3398 C C . ASN A 1 465 ? 20.359 -8.750 -14.584 1.00 97.75 465 ASN A C 1
ATOM 3400 O O . ASN A 1 465 ? 21.073 -9.102 -15.524 1.00 97.75 465 ASN A O 1
ATOM 3404 N N . ARG A 1 466 ? 19.027 -8.684 -14.686 1.00 97.44 466 ARG A N 1
ATOM 3405 C CA . ARG A 1 466 ? 18.282 -8.961 -15.919 1.00 97.44 466 ARG A CA 1
ATOM 3406 C C . ARG A 1 466 ? 17.118 -7.990 -16.085 1.00 97.44 466 ARG A C 1
ATOM 3408 O O . ARG A 1 466 ? 16.257 -7.923 -15.215 1.00 97.44 466 ARG A O 1
ATOM 3415 N N . LEU A 1 467 ? 17.077 -7.309 -17.227 1.00 96.88 467 LEU A N 1
ATOM 3416 C CA . LEU A 1 467 ? 15.977 -6.454 -17.663 1.00 96.88 467 LEU A CA 1
ATOM 3417 C C . LEU A 1 467 ? 15.290 -7.082 -18.881 1.00 96.88 467 LEU A C 1
ATOM 3419 O O . LEU A 1 467 ? 15.940 -7.352 -19.886 1.00 96.88 467 LEU A O 1
ATOM 3423 N N . SER A 1 468 ? 13.984 -7.304 -18.798 1.00 96.00 468 SER A N 1
ATOM 3424 C CA . SER A 1 468 ? 13.130 -7.747 -19.899 1.00 96.00 468 SER A CA 1
ATOM 3425 C C . SER A 1 468 ? 12.163 -6.624 -20.267 1.00 96.00 468 SER A C 1
ATOM 3427 O O . SER A 1 468 ? 11.477 -6.095 -19.400 1.00 96.00 468 SER A O 1
ATOM 3429 N N . VAL A 1 469 ? 12.096 -6.249 -21.537 1.00 92.50 469 VAL A N 1
ATOM 3430 C CA . VAL A 1 469 ? 11.228 -5.197 -22.070 1.00 92.50 469 VAL A CA 1
ATOM 3431 C C . VAL A 1 469 ? 10.308 -5.833 -23.104 1.00 92.50 469 VAL A C 1
ATOM 3433 O O . VAL A 1 469 ? 10.784 -6.312 -24.131 1.00 92.50 469 VAL A O 1
ATOM 3436 N N . ARG A 1 470 ? 9.001 -5.862 -22.833 1.00 90.44 470 ARG A N 1
ATOM 3437 C CA . ARG A 1 470 ? 8.021 -6.616 -23.628 1.00 90.44 470 ARG A CA 1
ATOM 3438 C C . ARG A 1 470 ? 6.896 -5.772 -24.192 1.00 90.44 470 ARG A C 1
ATOM 3440 O O . ARG A 1 470 ? 6.422 -4.863 -23.514 1.00 90.44 470 ARG A O 1
ATOM 3447 N N . GLY A 1 471 ? 6.365 -6.113 -25.362 1.00 83.50 471 GLY A N 1
ATOM 3448 C CA . GLY A 1 471 ? 5.123 -5.493 -25.848 1.00 83.50 471 GLY A CA 1
ATOM 3449 C C . GLY A 1 471 ? 5.253 -3.994 -26.112 1.00 83.50 471 GLY A C 1
ATOM 3450 O O . GLY A 1 471 ? 4.238 -3.298 -26.173 1.00 83.50 471 GLY A O 1
ATOM 3451 N N . PHE A 1 472 ? 6.485 -3.477 -26.184 1.00 79.44 472 PHE A N 1
ATOM 3452 C CA . PHE A 1 472 ? 6.714 -2.044 -26.182 1.00 79.44 472 PHE A CA 1
ATOM 3453 C C . PHE A 1 472 ? 6.273 -1.455 -27.522 1.00 79.44 472 PHE A C 1
ATOM 3455 O O . PHE A 1 472 ? 6.589 -1.972 -28.592 1.00 79.44 472 PHE A O 1
ATOM 3462 N N . ARG A 1 473 ? 5.530 -0.353 -27.460 1.00 78.69 473 ARG A N 1
ATOM 3463 C CA . ARG A 1 473 ? 5.243 0.501 -28.614 1.00 78.69 473 ARG A CA 1
ATOM 3464 C C . ARG A 1 473 ? 5.645 1.898 -28.220 1.00 78.69 473 ARG A C 1
ATOM 3466 O O . ARG A 1 473 ? 5.064 2.440 -27.287 1.00 78.69 473 ARG A O 1
ATOM 3473 N N . HIS A 1 474 ? 6.667 2.433 -28.868 1.00 68.75 474 HIS A N 1
ATOM 3474 C CA . HIS A 1 474 ? 7.177 3.766 -28.579 1.00 68.75 474 HIS A CA 1
ATOM 3475 C C . HIS A 1 474 ? 7.079 4.606 -29.845 1.00 68.75 474 HIS A C 1
ATOM 3477 O O . HIS A 1 474 ? 7.614 4.197 -30.874 1.00 68.75 474 HIS A O 1
ATOM 3483 N N . SER A 1 475 ? 6.392 5.746 -29.757 1.00 67.88 475 SER A N 1
ATOM 3484 C CA . SER A 1 475 ? 6.321 6.748 -30.819 1.00 67.88 475 SER A CA 1
ATOM 3485 C C . SER A 1 475 ? 7.071 7.994 -30.363 1.00 67.88 475 SER A C 1
ATOM 3487 O O . SER A 1 475 ? 6.703 8.607 -29.364 1.00 67.88 475 SER A O 1
ATOM 3489 N N . ALA A 1 476 ? 8.119 8.376 -31.084 1.00 62.81 476 ALA A N 1
ATOM 3490 C CA . ALA A 1 476 ? 8.850 9.615 -30.826 1.00 62.81 476 ALA A CA 1
ATOM 3491 C C . ALA A 1 476 ? 8.091 10.847 -31.354 1.00 62.81 476 ALA A C 1
ATOM 3493 O O . ALA A 1 476 ? 7.577 10.804 -32.476 1.00 62.81 476 ALA A O 1
ATOM 3494 N N . ASP A 1 477 ? 8.083 11.958 -30.602 1.00 62.56 477 ASP A N 1
ATOM 3495 C CA . ASP A 1 477 ? 7.861 13.282 -31.205 1.00 62.56 477 ASP A CA 1
ATOM 3496 C C . ASP A 1 477 ? 9.176 13.798 -31.787 1.00 62.56 477 ASP A C 1
ATOM 3498 O O . ASP A 1 477 ? 10.237 13.744 -31.168 1.00 62.56 477 ASP A O 1
ATOM 3502 N N . THR A 1 478 ? 9.075 14.333 -32.992 1.00 54.97 478 THR A N 1
ATOM 3503 C CA . THR A 1 478 ? 10.146 14.777 -33.886 1.00 54.97 478 THR A CA 1
ATOM 3504 C C . THR A 1 478 ? 11.038 15.908 -33.362 1.00 54.97 478 THR A C 1
ATOM 3506 O O . THR A 1 478 ? 12.015 16.252 -34.027 1.00 54.97 478 THR A O 1
ATOM 3509 N N . THR A 1 479 ? 10.735 16.504 -32.206 1.00 61.06 479 THR A N 1
ATOM 3510 C CA . THR A 1 479 ? 11.391 17.737 -31.737 1.00 61.06 479 THR A CA 1
ATOM 3511 C C . THR A 1 479 ? 12.469 17.530 -30.669 1.00 61.06 479 THR A C 1
ATOM 3513 O O . THR A 1 479 ? 13.334 18.393 -30.521 1.00 61.06 479 THR A O 1
ATOM 3516 N N . SER A 1 480 ? 12.483 16.402 -29.950 1.00 58.66 480 SER A N 1
ATOM 3517 C CA . SER A 1 480 ? 13.472 16.128 -28.895 1.00 58.66 480 SER A CA 1
ATOM 3518 C C . SER A 1 480 ? 14.571 15.188 -29.407 1.00 58.66 480 SER A C 1
ATOM 3520 O O . SER A 1 480 ? 14.325 14.080 -29.870 1.00 58.66 480 SER A O 1
ATOM 3522 N N . GLY A 1 481 ? 15.817 15.671 -29.387 1.00 53.81 481 GLY A N 1
ATOM 3523 C CA . GLY A 1 481 ? 16.925 15.145 -30.193 1.00 53.81 481 GLY A CA 1
ATOM 3524 C C . GLY A 1 481 ? 17.430 13.728 -29.894 1.00 53.81 481 GLY A C 1
ATOM 3525 O O . GLY A 1 481 ? 18.356 13.296 -30.577 1.00 53.81 481 GLY A O 1
ATOM 3526 N N . SER A 1 482 ? 16.889 12.988 -28.923 1.00 58.06 482 SER A N 1
ATOM 3527 C CA . SER A 1 482 ? 17.236 11.579 -28.666 1.00 58.06 482 SER A CA 1
ATOM 3528 C C . SER A 1 482 ? 16.229 10.939 -27.710 1.00 58.06 482 SER A C 1
ATOM 3530 O O . SER A 1 482 ? 16.139 11.357 -26.557 1.00 58.06 482 SER A O 1
ATOM 3532 N N . LEU A 1 483 ? 15.511 9.907 -28.159 1.00 65.31 483 LEU A N 1
ATOM 3533 C CA . LEU A 1 483 ? 14.642 9.098 -27.299 1.00 65.31 483 LEU A CA 1
ATOM 3534 C C . LEU A 1 483 ? 15.186 7.674 -27.223 1.00 65.31 483 LEU A C 1
ATOM 3536 O O . LEU A 1 483 ? 15.525 7.067 -28.242 1.00 65.31 483 LEU A O 1
ATOM 3540 N N . PHE A 1 484 ? 15.292 7.154 -26.001 1.00 69.62 484 PHE A N 1
ATOM 3541 C CA . PHE A 1 484 ? 15.875 5.844 -25.736 1.00 69.62 484 PHE A CA 1
ATOM 3542 C C . PHE A 1 484 ? 14.854 4.897 -25.107 1.00 69.62 484 PHE A C 1
ATOM 3544 O O . PHE A 1 484 ? 14.122 5.273 -24.192 1.00 69.62 484 PHE A O 1
ATOM 3551 N N . GLY A 1 485 ? 14.840 3.638 -25.547 1.00 77.38 485 GLY A N 1
ATOM 3552 C CA . GLY A 1 485 ? 14.121 2.582 -24.834 1.00 77.38 485 GLY A CA 1
ATOM 3553 C C . GLY A 1 485 ? 14.693 2.401 -23.425 1.00 77.38 485 GLY A C 1
ATOM 3554 O O . GLY A 1 485 ? 13.953 2.414 -22.442 1.00 77.38 485 GLY A O 1
ATOM 3555 N N . VAL A 1 486 ? 16.023 2.305 -23.334 1.00 86.81 486 VAL A N 1
ATOM 3556 C CA . VAL A 1 486 ? 16.772 2.191 -22.077 1.00 86.81 486 VAL A CA 1
ATOM 3557 C C . VAL A 1 486 ? 17.948 3.170 -22.061 1.00 86.81 486 VAL A C 1
ATOM 3559 O O . VAL A 1 486 ? 18.816 3.119 -22.931 1.00 86.81 486 VAL A O 1
ATOM 3562 N N . LEU A 1 487 ? 18.012 4.018 -21.037 1.00 89.56 487 LEU A N 1
ATOM 3563 C CA . LEU A 1 487 ? 19.156 4.855 -20.677 1.00 89.56 487 LEU A CA 1
ATOM 3564 C C . LEU A 1 487 ? 19.886 4.218 -19.489 1.00 89.56 487 LEU A C 1
ATOM 3566 O O . LEU A 1 487 ? 19.334 4.119 -18.402 1.00 89.56 487 LEU A O 1
ATOM 3570 N N . CYS A 1 488 ? 21.128 3.785 -19.654 1.00 90.12 488 CYS A N 1
ATOM 3571 C CA . CYS A 1 488 ? 21.851 3.034 -18.634 1.00 90.12 488 CYS A CA 1
ATOM 3572 C C . CYS A 1 488 ? 23.124 3.753 -18.187 1.00 90.12 488 CYS A C 1
ATOM 3574 O O . CYS A 1 488 ? 24.189 3.571 -18.766 1.00 90.12 488 CYS A O 1
ATOM 3576 N N . SER A 1 489 ? 23.020 4.532 -17.116 1.00 92.00 489 SER A N 1
ATOM 3577 C CA . SER A 1 489 ? 24.164 5.108 -16.397 1.00 92.00 489 SER A CA 1
ATOM 3578 C C . SER A 1 489 ? 24.725 4.162 -15.321 1.00 92.00 489 SER A C 1
ATOM 3580 O O . SER A 1 489 ? 25.820 4.399 -14.817 1.00 92.00 489 SER A O 1
ATOM 3582 N N . GLY A 1 490 ? 23.978 3.117 -14.948 1.00 93.06 490 GLY A N 1
ATOM 3583 C CA . GLY A 1 490 ? 24.382 2.066 -14.007 1.00 93.06 490 GLY A CA 1
ATOM 3584 C C . GLY A 1 490 ? 24.875 0.790 -14.692 1.00 93.06 490 GLY A C 1
ATOM 3585 O O . GLY A 1 490 ? 25.443 0.836 -15.778 1.00 93.06 490 GLY A O 1
ATOM 3586 N N . THR A 1 491 ? 24.6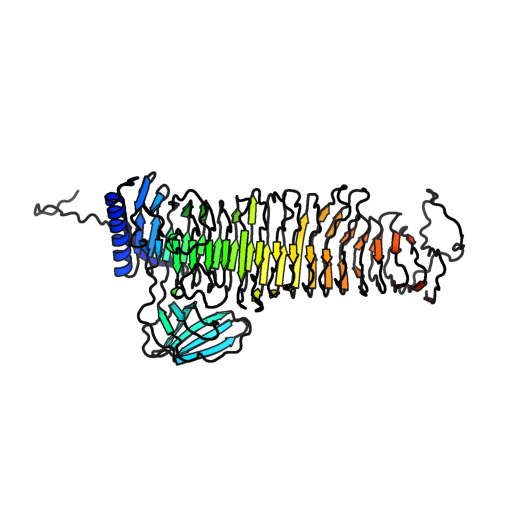70 -0.362 -14.054 1.00 94.25 491 THR A N 1
ATOM 3587 C CA . THR A 1 491 ? 25.058 -1.680 -14.585 1.00 94.25 491 THR A CA 1
ATOM 3588 C C . THR A 1 491 ? 23.835 -2.523 -14.916 1.00 94.25 491 THR A C 1
ATOM 3590 O O . THR A 1 491 ? 22.984 -2.738 -14.055 1.00 94.25 491 THR A O 1
ATOM 3593 N N . VAL A 1 492 ? 23.777 -3.085 -16.122 1.00 94.88 492 VAL A N 1
ATOM 3594 C CA . VAL A 1 492 ? 22.784 -4.100 -16.487 1.00 94.88 492 VAL A CA 1
ATOM 3595 C C . VAL A 1 492 ? 23.474 -5.376 -16.939 1.00 94.88 492 VAL A C 1
ATOM 3597 O O . VAL A 1 492 ? 24.251 -5.354 -17.885 1.00 94.88 492 VAL A O 1
ATOM 3600 N N . GLY A 1 493 ? 23.189 -6.506 -16.291 1.00 94.56 493 GLY A N 1
ATOM 3601 C CA . GLY A 1 493 ? 23.800 -7.789 -16.657 1.00 94.56 493 GLY A CA 1
ATOM 3602 C C . GLY A 1 493 ? 23.324 -8.303 -18.019 1.00 94.56 493 GLY A C 1
ATOM 3603 O O . GLY A 1 493 ? 24.130 -8.735 -18.839 1.00 94.56 493 GLY A O 1
ATOM 3604 N N . ARG A 1 494 ? 22.016 -8.227 -18.282 1.00 94.00 494 ARG A N 1
ATOM 3605 C CA . ARG A 1 494 ? 21.410 -8.590 -19.570 1.00 94.00 494 ARG A CA 1
ATOM 3606 C C . ARG A 1 494 ? 20.146 -7.781 -19.837 1.00 94.00 494 ARG A C 1
ATOM 3608 O O . ARG A 1 494 ? 19.321 -7.642 -18.936 1.00 94.00 494 ARG A O 1
ATOM 3615 N N . ILE A 1 495 ? 19.963 -7.335 -21.076 1.00 93.06 495 ILE A N 1
ATOM 3616 C CA . ILE A 1 495 ? 18.724 -6.734 -21.578 1.00 93.06 495 ILE A CA 1
ATOM 3617 C C . ILE A 1 495 ? 18.089 -7.677 -22.604 1.00 93.06 495 ILE A C 1
ATOM 3619 O O . ILE A 1 495 ? 18.766 -8.189 -23.494 1.00 93.06 495 ILE A O 1
ATOM 3623 N N . VAL A 1 496 ? 16.789 -7.913 -22.482 1.00 93.38 496 VAL A N 1
ATOM 3624 C CA . VAL A 1 496 ? 15.972 -8.669 -23.433 1.00 93.38 496 VAL A CA 1
ATOM 3625 C C . VAL A 1 496 ? 14.846 -7.761 -23.907 1.00 93.38 496 VAL A C 1
ATOM 3627 O O . VAL A 1 496 ? 14.073 -7.295 -23.085 1.00 93.38 496 VAL A O 1
ATOM 3630 N N . PHE A 1 497 ? 14.744 -7.520 -25.205 1.00 90.31 497 PHE A N 1
ATOM 3631 C CA . PHE A 1 497 ? 13.580 -6.924 -25.849 1.00 90.31 497 PHE A CA 1
ATOM 3632 C C . PHE A 1 497 ? 12.801 -8.041 -26.544 1.00 90.31 497 PHE A C 1
ATOM 3634 O O . PHE A 1 497 ? 13.395 -8.803 -27.303 1.00 90.31 497 PHE A O 1
ATOM 3641 N N . ASP A 1 498 ? 11.505 -8.145 -26.272 1.00 90.81 498 ASP A N 1
ATOM 3642 C CA . ASP A 1 498 ? 10.648 -9.255 -26.707 1.00 90.81 498 ASP A CA 1
ATOM 3643 C C . ASP A 1 498 ? 9.305 -8.701 -27.208 1.00 90.81 498 ASP A C 1
ATOM 3645 O O . ASP A 1 498 ? 8.688 -7.886 -26.520 1.00 90.81 498 ASP A O 1
ATOM 3649 N N . ASP A 1 499 ? 8.856 -9.110 -28.394 1.00 85.88 499 ASP A N 1
ATOM 3650 C CA . ASP A 1 499 ? 7.563 -8.730 -28.988 1.00 85.88 499 ASP A CA 1
ATOM 3651 C C . ASP A 1 499 ? 7.290 -7.209 -28.955 1.00 85.88 499 ASP A C 1
ATOM 3653 O O . ASP A 1 499 ? 6.452 -6.730 -28.190 1.00 85.88 499 ASP A O 1
ATOM 3657 N N . GLY A 1 500 ? 7.983 -6.405 -29.763 1.00 80.94 500 GLY A N 1
ATOM 3658 C CA . GLY A 1 500 ? 7.854 -4.942 -29.690 1.00 80.94 500 GLY A CA 1
ATOM 3659 C C . GLY A 1 500 ? 8.048 -4.208 -31.008 1.00 80.94 500 GLY A C 1
ATOM 3660 O O . GLY A 1 500 ? 8.521 -4.771 -31.991 1.00 80.94 500 GLY A O 1
ATOM 3661 N N . VAL A 1 501 ? 7.671 -2.930 -31.028 1.00 73.88 501 VAL A N 1
ATOM 3662 C CA . VAL A 1 501 ? 7.739 -2.071 -32.214 1.00 73.88 501 VAL A CA 1
ATOM 3663 C C . VAL A 1 501 ? 8.332 -0.711 -31.843 1.00 73.88 501 VAL A C 1
ATOM 3665 O O . VAL A 1 501 ? 7.756 0.050 -31.058 1.00 73.88 501 VAL A O 1
ATOM 3668 N N . PHE A 1 502 ? 9.469 -0.369 -32.445 1.00 70.88 502 PHE A N 1
ATOM 3669 C CA . PHE A 1 502 ? 10.020 0.986 -32.414 1.00 70.88 502 PHE A CA 1
ATOM 3670 C C . PHE A 1 502 ? 9.440 1.785 -33.582 1.00 70.88 502 PHE A C 1
ATOM 3672 O O . PHE A 1 502 ? 9.897 1.644 -34.716 1.00 70.88 502 PHE A O 1
ATOM 3679 N N . LEU A 1 503 ? 8.442 2.631 -33.322 1.00 66.06 503 LEU A N 1
ATOM 3680 C CA . LEU A 1 503 ? 7.859 3.502 -34.339 1.00 66.06 503 LEU A CA 1
ATOM 3681 C C . LEU A 1 503 ? 8.525 4.876 -34.268 1.00 66.06 503 LEU A C 1
ATOM 3683 O O . LEU A 1 503 ? 8.401 5.608 -33.291 1.00 66.06 503 LEU A O 1
ATOM 3687 N N . GLY A 1 504 ? 9.240 5.241 -35.324 1.00 61.03 504 GLY A N 1
ATOM 3688 C CA . GLY A 1 504 ? 9.749 6.592 -35.485 1.00 61.03 504 GLY A CA 1
ATOM 3689 C C . GLY A 1 504 ? 9.092 7.276 -36.665 1.00 61.03 504 GLY A C 1
ATOM 3690 O O . GLY A 1 504 ? 8.982 6.695 -37.742 1.00 61.03 504 GLY A O 1
ATOM 3691 N N . THR A 1 505 ? 8.657 8.516 -36.470 1.00 54.69 505 THR A N 1
ATOM 3692 C CA . THR A 1 505 ? 8.321 9.404 -37.582 1.00 54.69 505 THR A CA 1
ATOM 3693 C C . THR A 1 505 ? 9.628 9.907 -38.197 1.00 54.69 505 THR A C 1
ATOM 3695 O O . THR A 1 505 ? 10.620 10.090 -37.498 1.00 54.69 505 THR A O 1
ATOM 3698 N N . SER A 1 506 ? 9.656 10.084 -39.517 1.00 50.59 506 SER A N 1
ATOM 3699 C CA . SER A 1 506 ? 10.831 10.328 -40.376 1.00 50.59 506 SER A CA 1
ATOM 3700 C C . SER A 1 506 ? 11.622 11.631 -40.121 1.00 50.59 506 SER A C 1
ATOM 3702 O O . SER A 1 506 ? 12.300 12.126 -41.021 1.00 50.59 506 SER A O 1
ATOM 3704 N N . GLY A 1 507 ? 11.521 12.221 -38.929 1.00 55.19 507 GLY A N 1
ATOM 3705 C CA . GLY A 1 507 ? 12.312 13.366 -38.491 1.00 55.19 507 GLY A CA 1
ATOM 3706 C C . GLY A 1 507 ? 13.726 12.965 -38.067 1.00 55.19 507 GLY A C 1
ATOM 3707 O O . GLY A 1 507 ? 14.021 11.805 -37.804 1.00 55.19 507 GLY A O 1
ATOM 3708 N N . THR A 1 508 ? 14.618 13.944 -37.966 1.00 54.22 508 THR A N 1
ATOM 3709 C CA . THR A 1 508 ? 16.046 13.814 -37.613 1.00 54.22 508 THR A CA 1
ATOM 3710 C C . THR A 1 508 ? 16.343 13.210 -36.228 1.00 54.22 508 THR A C 1
ATOM 3712 O O . THR A 1 508 ? 17.509 13.123 -35.843 1.00 54.22 508 THR A O 1
ATOM 3715 N N . GLY A 1 509 ? 15.321 12.815 -35.464 1.00 55.25 509 GLY A N 1
ATOM 3716 C CA . GLY A 1 509 ? 15.461 12.179 -34.158 1.00 55.25 509 GLY A CA 1
ATOM 3717 C C . GLY A 1 509 ? 15.949 10.735 -34.278 1.00 55.25 509 GLY A C 1
ATOM 3718 O O . GLY A 1 509 ? 15.452 9.956 -35.087 1.00 55.25 509 GLY A O 1
ATOM 3719 N N . SER A 1 510 ? 16.939 10.370 -33.466 1.00 56.34 510 SER A N 1
ATOM 3720 C CA . SER A 1 510 ? 17.407 8.985 -33.353 1.00 56.34 510 SER A CA 1
ATOM 3721 C C . SER A 1 510 ? 16.626 8.282 -32.240 1.00 56.34 510 SER A C 1
ATOM 3723 O O . SER A 1 510 ? 16.600 8.783 -31.115 1.00 56.34 510 SER A O 1
ATOM 3725 N N . ILE A 1 511 ? 15.996 7.139 -32.542 1.00 58.06 511 ILE A N 1
ATOM 3726 C CA . ILE A 1 511 ? 15.380 6.264 -31.533 1.00 58.06 511 ILE A CA 1
ATOM 3727 C C . ILE A 1 511 ? 16.344 5.122 -31.260 1.00 58.06 511 ILE A C 1
ATOM 3729 O O . ILE A 1 511 ? 16.517 4.240 -32.096 1.00 58.06 511 ILE A O 1
ATOM 3733 N N . ALA A 1 512 ? 16.960 5.107 -30.087 1.00 63.62 512 ALA A N 1
ATOM 3734 C CA . ALA A 1 512 ? 17.871 4.030 -29.729 1.00 63.62 512 ALA A CA 1
ATOM 3735 C C . ALA A 1 512 ? 17.239 3.046 -28.753 1.00 63.62 512 ALA A C 1
ATOM 3737 O O . ALA A 1 512 ? 16.606 3.436 -27.778 1.00 63.62 512 ALA A O 1
ATOM 3738 N N . GLY A 1 513 ? 17.458 1.751 -28.984 1.00 69.94 513 GLY A N 1
ATOM 3739 C CA . GLY A 1 513 ? 17.034 0.723 -28.036 1.00 69.94 513 GLY A CA 1
ATOM 3740 C C . GLY A 1 513 ? 17.730 0.888 -26.682 1.00 69.94 513 GLY A C 1
ATOM 3741 O O . GLY A 1 513 ? 17.064 0.895 -25.650 1.00 69.94 513 GLY A O 1
ATOM 3742 N N . VAL A 1 514 ? 19.056 1.078 -26.687 1.00 80.44 514 VAL A N 1
ATOM 3743 C CA . VAL A 1 514 ? 19.878 1.188 -25.472 1.00 80.44 514 VAL A CA 1
ATOM 3744 C C . VAL A 1 514 ? 20.942 2.271 -25.639 1.00 80.44 514 VAL A C 1
ATOM 3746 O O . VAL A 1 514 ? 21.721 2.239 -26.589 1.00 80.44 514 VAL A O 1
ATOM 3749 N N . TYR A 1 515 ? 21.037 3.185 -24.678 1.00 83.81 515 TYR A N 1
ATOM 3750 C CA . TYR A 1 515 ? 22.104 4.177 -24.591 1.00 83.81 515 TYR A CA 1
ATOM 3751 C C . TYR A 1 515 ? 22.781 4.131 -23.229 1.00 83.81 515 TYR A C 1
ATOM 3753 O O . TYR A 1 515 ? 22.120 4.055 -22.201 1.00 83.81 515 TYR A O 1
ATOM 3761 N N . VAL A 1 516 ? 24.109 4.178 -23.225 1.00 80.88 516 VAL A N 1
ATOM 3762 C CA . VAL A 1 516 ? 24.937 4.073 -22.019 1.00 80.88 516 VAL A CA 1
ATOM 3763 C C . VAL A 1 516 ? 25.836 5.303 -21.986 1.00 80.88 516 VAL A C 1
ATOM 3765 O O . VAL A 1 516 ? 26.745 5.394 -22.815 1.00 80.88 516 VAL A O 1
ATOM 3768 N N . PRO A 1 517 ? 25.559 6.294 -21.125 1.00 79.06 517 PRO A N 1
ATOM 3769 C CA . PRO A 1 517 ? 26.453 7.424 -20.940 1.00 79.06 517 PRO A CA 1
ATOM 3770 C C . PRO A 1 517 ? 27.530 7.114 -19.892 1.00 79.06 517 PRO A C 1
ATOM 3772 O O . PRO A 1 517 ? 27.262 6.518 -18.848 1.00 79.06 517 PRO A O 1
ATOM 3775 N N . GLY A 1 518 ? 28.743 7.627 -20.104 1.00 78.56 518 GLY A N 1
ATOM 3776 C CA . GLY A 1 518 ? 29.726 7.748 -19.026 1.00 78.56 518 GLY A CA 1
ATOM 3777 C C . GLY A 1 518 ? 30.207 6.405 -18.472 1.00 78.56 518 GLY A C 1
ATOM 3778 O O . GLY A 1 518 ? 30.888 5.676 -19.173 1.00 78.56 518 GLY A O 1
ATOM 3779 N N . ALA A 1 519 ? 29.951 6.123 -17.194 1.00 79.06 519 ALA A N 1
ATOM 3780 C CA . ALA A 1 519 ? 30.513 4.971 -16.476 1.00 79.06 519 ALA A CA 1
ATOM 3781 C C . ALA A 1 519 ? 29.586 3.739 -16.430 1.00 79.06 519 ALA A C 1
ATOM 3783 O O . ALA A 1 519 ? 29.906 2.761 -15.753 1.00 79.06 519 ALA A O 1
ATOM 3784 N N . GLY A 1 520 ? 28.435 3.787 -17.109 1.00 84.88 520 GLY A N 1
ATOM 3785 C CA . GLY A 1 520 ? 27.503 2.664 -17.144 1.00 84.88 520 GLY A CA 1
ATOM 3786 C C . GLY A 1 520 ? 28.067 1.440 -17.875 1.00 84.88 520 GLY A C 1
ATOM 3787 O O . GLY A 1 520 ? 28.979 1.546 -18.694 1.00 84.88 520 GLY A O 1
ATOM 3788 N N . SER A 1 521 ? 27.506 0.261 -17.607 1.00 87.69 521 SER A N 1
ATOM 3789 C CA . SER A 1 521 ? 27.836 -0.972 -18.325 1.00 87.69 521 SER A CA 1
ATOM 3790 C C . SER A 1 521 ? 26.594 -1.803 -18.625 1.00 87.69 521 SER A C 1
ATOM 3792 O O . SER A 1 521 ? 25.652 -1.860 -17.838 1.00 87.69 521 SER A O 1
ATOM 3794 N N . VAL A 1 522 ? 26.587 -2.452 -19.786 1.00 86.50 522 VAL A N 1
ATOM 3795 C CA . VAL A 1 522 ? 25.533 -3.378 -20.207 1.00 86.50 522 VAL A CA 1
ATOM 3796 C C . VAL A 1 522 ? 26.210 -4.657 -20.686 1.00 86.50 522 VAL A C 1
ATOM 3798 O O . VAL A 1 522 ? 27.159 -4.580 -21.462 1.00 86.50 522 VAL A O 1
ATOM 3801 N N . GLY A 1 523 ? 25.758 -5.816 -20.210 1.00 87.75 523 GLY A N 1
ATOM 3802 C CA . GLY A 1 523 ? 26.201 -7.116 -20.708 1.00 87.75 523 GLY A CA 1
ATOM 3803 C C . GLY A 1 523 ? 25.492 -7.489 -22.010 1.00 87.75 523 GLY A C 1
ATOM 3804 O O . GLY A 1 523 ? 25.523 -6.738 -22.981 1.00 87.75 523 GLY A O 1
ATOM 3805 N N . ASP A 1 524 ? 24.851 -8.655 -22.056 1.00 87.62 524 ASP A N 1
ATOM 3806 C CA . ASP A 1 524 ? 24.200 -9.133 -23.281 1.00 87.62 524 ASP A CA 1
ATOM 3807 C C . ASP A 1 524 ? 22.924 -8.332 -23.590 1.00 87.62 524 ASP A C 1
ATOM 3809 O O . ASP A 1 524 ? 22.080 -8.133 -22.716 1.00 87.62 524 ASP A O 1
ATOM 3813 N N . VAL A 1 525 ? 22.732 -7.939 -24.849 1.00 87.06 525 VAL A N 1
ATOM 3814 C CA . VAL A 1 525 ? 21.476 -7.367 -25.355 1.00 87.06 525 VAL A CA 1
ATOM 3815 C C . VAL A 1 525 ? 20.865 -8.343 -26.356 1.00 87.06 525 VAL A C 1
ATOM 3817 O O . VAL A 1 525 ? 21.510 -8.741 -27.323 1.00 87.06 525 VAL A O 1
ATOM 3820 N N . TYR A 1 526 ? 19.623 -8.746 -26.125 1.00 88.06 526 TYR A N 1
ATOM 3821 C CA . TYR A 1 526 ? 18.890 -9.697 -26.955 1.00 88.06 526 TYR A CA 1
ATOM 3822 C C . TYR A 1 526 ? 17.614 -9.044 -27.476 1.00 88.06 526 TYR A C 1
ATOM 3824 O O . TYR A 1 526 ? 16.830 -8.548 -26.675 1.00 88.06 526 TYR A O 1
ATOM 3832 N N . PHE A 1 527 ? 17.399 -9.055 -28.784 1.00 86.69 527 PHE A N 1
ATOM 3833 C CA . PHE A 1 527 ? 16.157 -8.631 -29.423 1.00 86.69 527 PHE A CA 1
ATOM 3834 C C . PHE A 1 527 ? 15.461 -9.859 -30.007 1.00 86.69 527 PHE A C 1
ATOM 3836 O O . PHE A 1 527 ? 16.104 -10.618 -30.728 1.00 86.69 527 PHE A O 1
ATOM 3843 N N . HIS A 1 528 ? 14.179 -10.052 -29.710 1.00 87.56 528 HIS A N 1
ATOM 3844 C CA . HIS A 1 528 ? 13.357 -11.136 -30.242 1.00 87.56 528 HIS A CA 1
ATOM 3845 C C . HIS A 1 528 ? 11.978 -10.628 -30.655 1.00 87.56 528 HIS A C 1
ATOM 3847 O O . HIS A 1 528 ? 11.341 -9.909 -29.889 1.00 87.56 528 HIS A O 1
ATOM 3853 N N . ASN A 1 529 ? 11.534 -10.961 -31.871 1.00 87.00 529 ASN A N 1
ATOM 3854 C CA . ASN A 1 529 ? 10.256 -10.493 -32.427 1.00 87.00 529 ASN A CA 1
ATOM 3855 C C . ASN A 1 529 ? 10.095 -8.961 -32.382 1.00 87.00 529 ASN A C 1
ATOM 3857 O O . ASN A 1 529 ? 9.027 -8.435 -32.063 1.00 87.00 529 ASN A O 1
ATOM 3861 N N . VAL A 1 530 ? 11.175 -8.224 -32.660 1.00 81.38 530 VAL A N 1
ATOM 3862 C CA . VAL A 1 530 ? 11.159 -6.756 -32.640 1.00 81.38 530 VAL A CA 1
ATOM 3863 C C . VAL A 1 530 ? 11.098 -6.195 -34.055 1.00 81.38 530 VAL A C 1
ATOM 3865 O O . VAL A 1 530 ? 11.893 -6.564 -34.921 1.00 81.38 530 VAL A O 1
ATOM 3868 N N . GLU A 1 531 ? 10.187 -5.252 -34.273 1.00 80.94 531 GLU A N 1
ATOM 3869 C CA . GLU A 1 531 ? 10.114 -4.433 -35.479 1.00 80.94 531 GLU A CA 1
ATOM 3870 C C . GLU A 1 531 ? 10.754 -3.057 -35.229 1.00 80.94 531 GLU A C 1
ATOM 3872 O O . GLU A 1 531 ? 10.390 -2.336 -34.297 1.00 80.94 531 GLU A O 1
ATOM 3877 N N . PHE A 1 532 ? 11.705 -2.664 -36.075 1.00 72.25 532 PHE A N 1
ATOM 3878 C CA . PHE A 1 532 ? 12.374 -1.365 -35.999 1.00 72.25 532 PHE A CA 1
ATOM 3879 C C . PHE A 1 532 ? 11.985 -0.471 -37.174 1.00 72.25 532 PHE A C 1
ATOM 3881 O O . PHE A 1 532 ? 12.356 -0.740 -38.315 1.00 72.25 532 PHE A O 1
ATOM 3888 N N . GLY A 1 533 ? 11.308 0.640 -36.899 1.00 57.84 533 GLY A N 1
ATOM 3889 C CA . GLY A 1 533 ? 10.980 1.667 -37.889 1.00 57.84 533 GLY A CA 1
ATOM 3890 C C . GLY A 1 533 ? 12.130 2.627 -38.230 1.00 57.84 533 GLY A C 1
ATOM 3891 O O . GLY A 1 533 ? 12.090 3.238 -39.293 1.00 57.84 533 GLY A O 1
ATOM 3892 N N . LEU A 1 534 ? 13.157 2.774 -37.375 1.00 53.00 534 LEU A N 1
ATOM 3893 C CA . LEU A 1 534 ? 14.284 3.718 -37.544 1.00 53.00 534 LEU A CA 1
ATOM 3894 C C . LEU A 1 534 ? 15.602 3.229 -36.893 1.00 53.00 534 LEU A C 1
ATOM 3896 O O . LEU A 1 534 ? 15.619 2.225 -36.184 1.00 53.00 534 LEU A O 1
ATOM 3900 N N . ARG A 1 535 ? 16.695 3.980 -37.145 1.00 54.69 535 ARG A N 1
ATOM 3901 C CA . ARG A 1 535 ? 18.087 3.757 -36.689 1.00 54.69 535 ARG A CA 1
ATOM 3902 C C . ARG A 1 535 ? 18.191 3.396 -35.210 1.00 54.69 535 ARG A C 1
ATOM 3904 O O . ARG A 1 535 ? 18.074 4.289 -34.382 1.00 54.69 535 ARG A O 1
ATOM 3911 N N . ALA A 1 536 ? 18.556 2.154 -34.883 1.00 50.31 536 ALA A N 1
ATOM 3912 C CA . ALA A 1 536 ? 19.108 1.869 -33.557 1.00 50.31 536 ALA A CA 1
ATOM 3913 C C . ALA A 1 536 ? 20.420 2.653 -33.377 1.00 50.31 536 ALA A C 1
ATOM 3915 O O . ALA A 1 536 ? 21.141 2.846 -34.349 1.00 50.31 536 ALA A O 1
ATOM 3916 N N . HIS A 1 537 ? 20.718 3.112 -32.163 1.00 56.22 537 HIS A N 1
ATOM 3917 C CA . HIS A 1 537 ? 22.040 3.585 -31.743 1.00 56.22 537 HIS A CA 1
ATOM 3918 C C . HIS A 1 537 ? 22.396 2.878 -30.421 1.00 56.22 537 HIS A C 1
ATOM 3920 O O . HIS A 1 537 ? 21.520 2.585 -29.613 1.00 56.22 537 HIS A O 1
ATOM 3926 N N . GLY A 1 538 ? 23.678 2.608 -30.199 1.00 48.75 538 GLY A N 1
ATOM 3927 C CA . GLY A 1 538 ? 24.267 2.092 -28.953 1.00 48.75 538 GLY A CA 1
ATOM 3928 C C . GLY A 1 538 ? 25.782 2.041 -29.165 1.00 48.75 538 GLY A C 1
ATOM 3929 O O . GLY A 1 538 ? 26.192 1.794 -30.296 1.00 48.75 538 GLY A O 1
ATOM 3930 N N . VAL A 1 539 ? 26.702 2.308 -28.238 1.00 55.41 539 VAL A N 1
ATOM 3931 C CA . VAL A 1 539 ? 26.796 2.416 -26.765 1.00 55.41 539 VAL A CA 1
ATOM 3932 C C . VAL A 1 539 ? 28.106 3.195 -26.506 1.00 55.41 539 VAL A C 1
ATOM 3934 O O . VAL A 1 539 ? 29.004 3.100 -27.345 1.00 55.41 539 VAL A O 1
ATOM 3937 N N . ASN A 1 540 ? 28.290 3.920 -25.389 1.00 51.34 540 ASN A N 1
ATOM 3938 C CA . ASN A 1 540 ? 29.562 4.613 -25.140 1.00 51.34 540 ASN A CA 1
ATOM 3939 C C . ASN A 1 540 ? 30.192 4.383 -23.752 1.00 51.34 540 ASN A C 1
ATOM 3941 O O . ASN A 1 540 ? 29.533 4.517 -22.731 1.00 51.34 540 ASN A O 1
ATOM 3945 N N . ASN A 1 541 ? 31.508 4.142 -23.808 1.00 50.09 541 ASN A N 1
ATOM 3946 C CA . ASN A 1 541 ? 32.567 3.848 -22.828 1.00 50.09 541 ASN A CA 1
ATOM 3947 C C . ASN A 1 541 ? 32.902 2.375 -22.589 1.00 50.09 541 ASN A C 1
ATOM 3949 O O . ASN A 1 541 ? 32.464 1.772 -21.625 1.00 50.09 541 ASN A O 1
ATOM 3953 N N . GLY A 1 542 ? 33.808 1.830 -23.408 1.00 54.28 542 GLY A N 1
ATOM 3954 C CA . GLY A 1 542 ? 34.747 0.796 -22.943 1.00 54.28 542 GLY A CA 1
ATOM 3955 C C . GLY A 1 542 ? 34.220 -0.637 -22.801 1.00 54.28 542 GLY A C 1
ATOM 3956 O O . GLY A 1 542 ? 34.992 -1.523 -22.440 1.00 54.28 542 GLY A O 1
ATOM 3957 N N . VAL A 1 543 ? 32.928 -0.877 -23.034 1.00 57.78 543 VAL A N 1
ATOM 3958 C CA . VAL A 1 543 ? 32.274 -2.152 -22.704 1.00 57.78 543 VAL A CA 1
ATOM 3959 C C . VAL A 1 543 ? 32.023 -2.989 -23.958 1.00 57.78 543 VAL A C 1
ATOM 3961 O O . VAL A 1 543 ? 31.405 -2.538 -24.924 1.00 57.78 543 VAL A O 1
ATOM 3964 N N . SER A 1 544 ? 32.466 -4.248 -23.922 1.00 62.81 544 SER A N 1
ATOM 3965 C CA . SER A 1 544 ? 32.094 -5.255 -24.915 1.00 62.81 544 SER A CA 1
ATOM 3966 C C . SER A 1 544 ? 30.655 -5.718 -24.685 1.00 62.81 544 SER A C 1
ATOM 3968 O O . SER A 1 544 ? 30.383 -6.474 -23.758 1.00 62.81 544 SER A O 1
ATOM 3970 N N . VAL A 1 545 ? 29.745 -5.265 -25.549 1.00 67.94 545 VAL A N 1
ATOM 3971 C CA . VAL A 1 545 ? 28.318 -5.621 -25.529 1.00 67.94 545 VAL A CA 1
ATOM 3972 C C . VAL A 1 545 ? 28.026 -6.639 -26.627 1.00 67.94 545 VAL A C 1
ATOM 3974 O O . VAL A 1 545 ? 28.146 -6.312 -27.808 1.00 67.94 545 VAL A O 1
ATOM 3977 N N . LYS A 1 546 ? 27.580 -7.846 -26.268 1.00 75.38 546 LYS A N 1
ATOM 3978 C CA . LYS A 1 546 ? 27.082 -8.826 -27.243 1.00 75.38 546 LYS A CA 1
ATOM 3979 C C . LYS A 1 546 ? 25.626 -8.511 -27.581 1.00 75.38 546 LYS A C 1
ATOM 3981 O O . LYS A 1 546 ? 24.762 -8.600 -26.715 1.00 75.38 546 LYS A O 1
ATOM 3986 N N . VAL A 1 547 ? 25.346 -8.188 -28.845 1.00 76.81 547 VAL A N 1
ATOM 3987 C CA . VAL A 1 547 ? 23.991 -7.854 -29.318 1.00 76.81 547 VAL A CA 1
ATOM 3988 C C . VAL A 1 547 ? 23.452 -8.937 -30.247 1.00 76.81 547 VAL A C 1
ATOM 3990 O O . VAL A 1 547 ? 23.952 -9.078 -31.354 1.00 76.81 547 VAL A O 1
ATOM 3993 N N . THR A 1 548 ? 22.425 -9.671 -29.823 1.00 81.44 548 THR A N 1
ATOM 3994 C CA . THR A 1 548 ? 21.784 -10.761 -30.582 1.00 81.44 548 THR A CA 1
ATOM 3995 C C . THR A 1 548 ? 20.405 -10.332 -31.090 1.00 81.44 548 THR A C 1
ATOM 3997 O O . THR A 1 548 ? 19.670 -9.684 -30.349 1.00 81.44 548 THR A O 1
ATOM 4000 N N . PHE A 1 549 ? 20.048 -10.710 -32.320 1.00 77.69 549 PHE A N 1
ATOM 4001 C CA . PHE A 1 549 ? 18.747 -10.426 -32.937 1.00 77.69 549 PHE A CA 1
ATOM 4002 C C . PHE A 1 549 ? 18.130 -11.726 -33.433 1.00 77.69 549 PHE A C 1
ATOM 4004 O O . PHE A 1 549 ? 18.725 -12.379 -34.278 1.00 77.69 549 PHE A O 1
ATOM 4011 N N . ASP A 1 550 ? 16.939 -12.062 -32.964 1.00 80.31 550 ASP A N 1
ATOM 4012 C CA . ASP A 1 550 ? 16.213 -13.270 -33.335 1.00 80.31 550 ASP A CA 1
ATOM 4013 C C . ASP A 1 550 ? 14.822 -12.898 -33.863 1.00 80.31 550 ASP A C 1
ATOM 4015 O O . ASP A 1 550 ? 14.095 -12.132 -33.231 1.00 80.31 550 ASP A O 1
ATOM 4019 N N . ASN A 1 551 ? 14.465 -13.369 -35.056 1.00 81.38 551 ASN A N 1
ATOM 4020 C CA . ASN A 1 551 ? 13.181 -13.083 -35.706 1.00 81.38 551 ASN A CA 1
ATOM 4021 C C . ASN A 1 551 ? 12.775 -11.586 -35.698 1.00 81.38 551 ASN A C 1
ATOM 4023 O O . ASN A 1 551 ? 11.648 -11.220 -35.364 1.00 81.38 551 ASN A O 1
ATOM 4027 N N . CYS A 1 552 ? 13.713 -10.688 -36.009 1.00 78.06 552 CYS A N 1
ATOM 4028 C CA . CYS A 1 552 ? 13.472 -9.239 -36.010 1.00 78.06 552 CYS A CA 1
ATOM 4029 C C . CYS A 1 552 ? 13.209 -8.705 -37.428 1.00 78.06 552 CYS A C 1
ATOM 4031 O O . CYS A 1 552 ? 13.778 -9.190 -38.406 1.00 78.06 552 CYS A O 1
ATOM 4033 N N . THR A 1 553 ? 12.398 -7.651 -37.544 1.00 75.31 553 THR A N 1
ATOM 4034 C CA . THR A 1 553 ? 12.160 -6.939 -38.813 1.00 75.31 553 THR A CA 1
ATOM 4035 C C . THR A 1 553 ? 12.773 -5.542 -38.748 1.00 75.31 553 THR A C 1
ATOM 4037 O O . THR A 1 553 ? 12.497 -4.775 -37.826 1.00 75.31 553 THR A O 1
ATOM 4040 N N . LEU A 1 554 ? 13.610 -5.191 -39.724 1.00 71.19 554 LEU A N 1
ATOM 4041 C CA . LEU A 1 554 ? 14.266 -3.882 -39.812 1.00 71.19 554 LEU A CA 1
ATOM 4042 C C . LEU A 1 554 ? 13.661 -3.094 -40.980 1.00 71.19 554 LEU A C 1
ATOM 4044 O O . LEU A 1 554 ? 13.998 -3.327 -42.142 1.00 71.19 554 LEU A O 1
ATOM 4048 N N . ASN A 1 555 ? 12.769 -2.153 -40.674 1.00 68.56 555 ASN A N 1
ATOM 4049 C CA . ASN A 1 555 ? 12.166 -1.247 -41.656 1.00 68.56 555 ASN A CA 1
ATOM 4050 C C . ASN A 1 555 ? 13.010 0.032 -41.835 1.00 68.56 555 ASN A C 1
ATOM 4052 O O . ASN A 1 555 ? 13.033 0.604 -42.927 1.00 68.56 555 ASN A O 1
ATOM 4056 N N . GLY A 1 556 ? 13.759 0.434 -40.800 1.00 61.81 556 GLY A N 1
ATOM 4057 C CA . GLY A 1 556 ? 14.837 1.430 -40.849 1.00 61.81 556 GLY A CA 1
ATOM 4058 C C . GLY A 1 556 ? 16.211 0.784 -40.621 1.00 61.81 556 GLY A C 1
ATOM 4059 O O . GLY A 1 556 ? 16.307 -0.264 -39.991 1.00 61.81 556 GLY A O 1
ATOM 4060 N N . GLY A 1 557 ? 17.290 1.371 -41.155 1.00 60.62 557 GLY A N 1
ATOM 4061 C CA . GLY A 1 557 ? 18.654 0.840 -40.977 1.00 60.62 557 GLY A CA 1
ATOM 4062 C C . GLY A 1 557 ? 19.066 0.648 -39.511 1.00 60.62 557 GLY A C 1
ATOM 4063 O O . GLY A 1 557 ? 18.468 1.225 -38.614 1.00 60.62 557 GLY A O 1
ATOM 4064 N N . LEU A 1 558 ? 20.110 -0.143 -39.260 1.00 65.25 558 LEU A N 1
ATOM 4065 C CA . LEU A 1 558 ? 20.615 -0.451 -37.918 1.00 65.25 558 LEU A CA 1
ATOM 4066 C C . LEU A 1 558 ? 21.955 0.268 -37.702 1.00 65.25 558 LEU A C 1
ATOM 4068 O O . LEU A 1 558 ? 22.898 0.021 -38.439 1.00 65.25 558 LEU A O 1
ATOM 4072 N N . ALA A 1 559 ? 22.099 1.153 -36.716 1.00 64.12 559 ALA A N 1
ATOM 4073 C CA . ALA A 1 559 ? 23.399 1.769 -36.433 1.00 64.12 559 ALA A CA 1
ATOM 4074 C C . ALA A 1 559 ? 23.942 1.348 -35.056 1.00 64.12 559 ALA A C 1
ATOM 4076 O O . ALA A 1 559 ? 23.231 1.256 -34.060 1.00 64.12 559 ALA A O 1
ATOM 4077 N N . PHE A 1 560 ? 25.245 1.107 -34.986 1.00 64.62 560 PHE A N 1
ATOM 4078 C CA . PHE A 1 560 ? 25.986 1.033 -33.735 1.00 64.62 560 PHE A CA 1
ATOM 4079 C C . PHE A 1 560 ? 27.011 2.162 -33.743 1.00 64.62 560 PHE A C 1
ATOM 4081 O O . PHE A 1 560 ? 27.825 2.297 -34.659 1.00 64.62 560 PHE A O 1
ATOM 4088 N N . VAL A 1 561 ? 26.948 3.011 -32.727 1.00 63.19 561 VAL A N 1
ATOM 4089 C CA . VAL A 1 561 ? 27.790 4.196 -32.593 1.00 63.19 561 VAL A CA 1
ATOM 4090 C C . VAL A 1 561 ? 28.497 4.100 -31.253 1.00 63.19 561 VAL A C 1
ATOM 4092 O O . VAL A 1 561 ? 27.858 4.234 -30.212 1.00 63.19 561 VAL A O 1
ATOM 4095 N N . SER A 1 562 ? 29.811 3.896 -31.274 1.00 58.62 562 SER A N 1
ATOM 4096 C CA . SER A 1 562 ? 30.650 3.942 -30.077 1.00 58.62 562 SER A CA 1
ATOM 4097 C C . SER A 1 562 ? 31.717 5.017 -30.240 1.00 58.62 562 SER A C 1
ATOM 4099 O O . SER A 1 562 ? 32.385 5.085 -31.268 1.00 58.62 562 SER A O 1
ATOM 4101 N N . SER A 1 563 ? 31.922 5.864 -29.230 1.00 55.62 563 SER A N 1
ATOM 4102 C CA . SER A 1 563 ? 33.012 6.851 -29.246 1.00 55.62 563 SER A CA 1
ATOM 4103 C C . SER A 1 563 ? 34.237 6.414 -28.432 1.00 55.62 563 SER A C 1
ATOM 4105 O O . SER A 1 563 ? 35.119 7.234 -28.182 1.00 55.62 563 SER A O 1
ATOM 4107 N N . SER A 1 564 ? 34.314 5.151 -28.002 1.00 53.81 564 SER A N 1
ATOM 4108 C CA . SER A 1 564 ? 35.345 4.651 -27.075 1.00 53.81 564 SER A CA 1
ATOM 4109 C C . SER A 1 564 ? 35.710 3.181 -27.339 1.00 53.81 564 SER A C 1
ATOM 4111 O O . SER A 1 564 ? 35.065 2.485 -28.115 1.00 53.81 564 SER A O 1
ATOM 4113 N N . ILE A 1 565 ? 36.813 2.718 -26.750 1.00 46.91 565 ILE A N 1
ATOM 4114 C CA . ILE A 1 565 ? 37.529 1.486 -27.124 1.00 46.91 565 ILE A CA 1
ATOM 4115 C C . ILE A 1 565 ? 36.727 0.222 -26.730 1.00 46.91 565 ILE A C 1
ATOM 4117 O O . ILE A 1 565 ? 36.479 0.035 -25.549 1.00 46.91 565 ILE A O 1
ATOM 4121 N N . GLY A 1 566 ? 36.389 -0.680 -27.672 1.00 53.19 566 GLY A N 1
ATOM 4122 C CA . GLY A 1 566 ? 36.051 -2.087 -27.349 1.00 53.19 566 GLY A CA 1
ATOM 4123 C C . GLY A 1 566 ? 34.619 -2.612 -27.590 1.00 53.19 566 GLY A C 1
ATOM 4124 O O . GLY A 1 566 ? 34.144 -3.409 -26.780 1.00 53.19 566 GLY A O 1
ATOM 4125 N N . LEU A 1 567 ? 33.935 -2.247 -28.686 1.00 52.94 567 LEU A N 1
ATOM 4126 C CA . LEU A 1 567 ? 32.634 -2.844 -29.045 1.00 52.94 567 LEU A CA 1
ATOM 4127 C C . LEU A 1 567 ? 32.791 -4.195 -29.782 1.00 52.94 567 LEU A C 1
ATOM 4129 O O . LEU A 1 567 ? 33.356 -4.244 -30.870 1.00 52.94 567 LEU A O 1
ATOM 4133 N N . SER A 1 568 ? 32.205 -5.278 -29.257 1.00 52.81 568 SER A N 1
ATOM 4134 C CA . SER A 1 568 ? 32.095 -6.575 -29.952 1.00 52.81 568 SER A CA 1
ATOM 4135 C C . SER A 1 568 ? 30.629 -6.952 -30.185 1.00 52.81 568 SER A C 1
ATOM 4137 O O . SER A 1 568 ? 30.029 -7.644 -29.369 1.00 52.81 568 SER A O 1
ATOM 4139 N N . ALA A 1 569 ? 30.045 -6.512 -31.302 1.00 54.06 569 ALA A N 1
ATOM 4140 C CA . ALA A 1 569 ? 28.653 -6.809 -31.646 1.00 54.06 569 ALA A CA 1
ATOM 4141 C C . ALA A 1 569 ? 28.532 -8.109 -32.462 1.00 54.06 569 ALA A C 1
ATOM 4143 O O . ALA A 1 569 ? 28.929 -8.144 -33.623 1.00 54.06 569 ALA A O 1
ATOM 4144 N N . THR A 1 570 ? 27.953 -9.167 -31.885 1.00 56.03 570 THR A N 1
ATOM 4145 C CA . THR A 1 570 ? 27.725 -10.451 -32.576 1.00 56.03 570 THR A CA 1
ATOM 4146 C C . THR A 1 570 ? 26.257 -10.638 -32.960 1.00 56.03 570 THR A C 1
ATOM 4148 O O . THR A 1 570 ? 25.479 -11.122 -32.145 1.00 56.03 570 THR A O 1
ATOM 4151 N N . VAL A 1 571 ? 25.894 -10.335 -34.208 1.00 57.75 571 VAL A N 1
ATOM 4152 C CA . VAL A 1 571 ? 24.530 -10.530 -34.730 1.00 57.75 571 VAL A CA 1
ATOM 4153 C C . VAL A 1 571 ? 24.289 -12.021 -35.020 1.00 57.75 571 VAL A C 1
ATOM 4155 O O . VAL A 1 571 ? 24.978 -12.639 -35.823 1.00 57.75 571 VAL A O 1
ATOM 4158 N N . ILE A 1 572 ? 23.330 -12.650 -34.344 1.00 57.69 572 ILE A N 1
ATOM 4159 C CA . ILE A 1 572 ? 23.005 -14.073 -34.548 1.00 57.69 572 ILE A CA 1
ATOM 4160 C C . ILE A 1 572 ? 21.493 -14.196 -34.682 1.00 57.69 572 ILE A C 1
ATOM 4162 O O . ILE A 1 572 ? 20.818 -14.074 -33.668 1.00 57.69 572 ILE A O 1
ATOM 4166 N N . GLY A 1 573 ? 21.002 -14.457 -35.896 1.00 55.59 573 GLY A N 1
ATOM 4167 C CA . GLY A 1 573 ? 19.601 -14.787 -36.169 1.00 55.59 573 GLY A CA 1
ATOM 4168 C C . GLY A 1 573 ? 19.073 -14.182 -37.470 1.00 55.59 573 GLY A C 1
ATOM 4169 O O . GLY A 1 573 ? 19.699 -13.302 -38.066 1.00 55.59 573 GLY A O 1
ATOM 4170 N N . GLY A 1 574 ? 17.931 -14.703 -37.928 1.00 55.88 574 GLY A N 1
ATOM 4171 C CA . GLY A 1 574 ? 17.294 -14.274 -39.168 1.00 55.88 574 GLY A CA 1
ATOM 4172 C C . GLY A 1 574 ? 16.553 -12.953 -39.003 1.00 55.88 574 GLY A C 1
ATOM 4173 O O . GLY A 1 574 ? 15.805 -12.759 -38.046 1.00 55.88 574 GLY A O 1
ATOM 4174 N N . PHE A 1 575 ? 16.774 -12.036 -39.939 1.00 61.59 575 PHE A N 1
ATOM 4175 C CA . PHE A 1 575 ? 16.070 -10.763 -39.997 1.00 61.59 575 PHE A CA 1
ATOM 4176 C C . PHE A 1 575 ? 15.590 -10.483 -41.414 1.00 61.59 575 PHE A C 1
ATOM 4178 O O . PHE A 1 575 ? 16.275 -10.800 -42.389 1.00 61.59 575 PHE A O 1
ATOM 4185 N N . VAL A 1 576 ? 14.417 -9.861 -41.505 1.00 58.28 576 VAL A N 1
ATOM 4186 C CA . VAL A 1 576 ? 13.842 -9.387 -42.765 1.00 58.28 576 VAL A CA 1
ATOM 4187 C C . VAL A 1 576 ? 14.088 -7.884 -42.855 1.00 58.28 576 VAL A C 1
ATOM 4189 O O . VAL A 1 576 ? 13.620 -7.112 -42.015 1.00 58.28 576 VAL A O 1
ATOM 4192 N N . VAL A 1 577 ? 14.850 -7.459 -43.863 1.00 57.56 577 VAL A N 1
ATOM 4193 C CA . VAL A 1 577 ? 15.027 -6.038 -44.196 1.00 57.56 577 VAL A CA 1
ATOM 4194 C C . VAL A 1 577 ? 14.006 -5.697 -45.273 1.00 57.56 577 VAL A C 1
ATOM 4196 O O . VAL A 1 577 ? 14.153 -6.123 -46.415 1.00 57.56 577 VAL A O 1
ATOM 4199 N N . SER A 1 578 ? 12.946 -4.972 -44.919 1.00 48.84 578 SER A N 1
ATOM 4200 C CA . SER A 1 578 ? 11.830 -4.714 -45.844 1.00 48.84 578 SER A CA 1
ATOM 4201 C C . SER A 1 578 ? 12.047 -3.494 -46.754 1.00 48.84 578 SER A C 1
ATOM 4203 O O . SER A 1 578 ? 11.299 -3.306 -47.714 1.00 48.84 578 SER A O 1
ATOM 4205 N N . SER A 1 579 ? 13.063 -2.660 -46.482 1.00 49.47 579 SER A N 1
ATOM 4206 C CA . SER A 1 579 ? 13.343 -1.433 -47.238 1.00 49.47 579 SER A CA 1
ATOM 4207 C C . SER A 1 579 ? 14.793 -1.355 -47.745 1.00 49.47 579 SER A C 1
ATOM 4209 O O . SER A 1 579 ? 15.749 -1.740 -47.074 1.00 49.47 579 SER A O 1
ATOM 4211 N N . VAL A 1 580 ? 14.963 -0.797 -48.952 1.00 41.09 580 VAL A N 1
ATOM 4212 C CA . VAL A 1 580 ? 16.218 -0.711 -49.743 1.00 41.09 580 VAL A CA 1
ATOM 4213 C C . VAL A 1 580 ? 17.320 0.153 -49.075 1.00 41.09 580 VAL A C 1
ATOM 4215 O O . VAL A 1 580 ? 18.385 0.378 -49.642 1.00 41.09 580 VAL A O 1
ATOM 4218 N N . GLN A 1 581 ? 17.100 0.659 -47.857 1.00 48.12 581 GLN A N 1
ATOM 4219 C CA . GLN A 1 581 ? 18.038 1.521 -47.119 1.00 48.12 581 GLN A CA 1
ATOM 4220 C C . GLN A 1 581 ? 18.421 0.974 -45.734 1.00 48.12 581 GLN A C 1
ATOM 4222 O O . GLN A 1 581 ? 18.880 1.726 -44.868 1.00 48.12 581 GLN A O 1
ATOM 4227 N N . GLY A 1 582 ? 18.270 -0.332 -45.503 1.00 48.00 582 GLY A N 1
ATOM 4228 C CA . GLY A 1 582 ? 18.794 -0.984 -44.307 1.00 48.00 582 GLY A CA 1
ATOM 4229 C C . GLY A 1 582 ? 20.324 -0.954 -44.285 1.00 48.00 582 GLY A C 1
ATOM 4230 O O . GLY A 1 582 ? 20.956 -1.837 -44.857 1.00 48.00 582 GLY A O 1
ATOM 4231 N N . VAL A 1 583 ? 20.915 0.070 -43.659 1.00 53.91 583 VAL A N 1
ATOM 4232 C CA . VAL A 1 583 ? 22.370 0.216 -43.513 1.00 53.91 583 VAL A CA 1
ATOM 4233 C C . VAL A 1 583 ? 22.801 -0.190 -42.114 1.00 53.91 583 VAL A C 1
ATOM 4235 O O . VAL A 1 583 ? 22.380 0.461 -41.161 1.00 53.91 583 VAL A O 1
ATOM 4238 N N . LEU A 1 584 ? 23.668 -1.205 -41.999 1.00 58.03 584 LEU A N 1
ATOM 4239 C CA . LEU A 1 584 ? 24.431 -1.464 -40.774 1.00 58.03 584 LEU A CA 1
ATOM 4240 C C . LEU A 1 584 ? 25.600 -0.479 -40.690 1.00 58.03 584 LEU A C 1
ATOM 4242 O O . LEU A 1 584 ? 26.615 -0.734 -41.328 1.00 58.03 584 LEU A O 1
ATOM 4246 N N . ASN A 1 585 ? 25.470 0.616 -39.934 1.00 58.12 585 ASN A N 1
ATOM 4247 C CA . ASN A 1 585 ? 26.571 1.564 -39.726 1.00 58.12 585 ASN A CA 1
ATOM 4248 C C . ASN A 1 585 ? 27.295 1.282 -38.411 1.00 58.12 585 ASN A C 1
ATOM 4250 O O . ASN A 1 585 ? 26.686 1.387 -37.352 1.00 58.12 585 ASN A O 1
ATOM 4254 N N . LEU A 1 586 ? 28.593 0.990 -38.471 1.00 57.97 586 LEU A N 1
ATOM 4255 C CA . LEU A 1 586 ? 29.473 0.943 -37.300 1.00 57.97 586 LEU A CA 1
ATOM 4256 C C . LEU A 1 586 ? 30.324 2.210 -37.301 1.00 57.97 586 LEU A C 1
ATOM 4258 O O . LEU A 1 586 ? 31.001 2.444 -38.297 1.00 57.97 586 LEU A O 1
ATOM 4262 N N . TYR A 1 587 ? 30.297 3.005 -36.232 1.00 57.56 587 TYR A N 1
ATOM 4263 C CA . TYR A 1 587 ? 31.167 4.176 -36.064 1.00 57.56 587 TYR A CA 1
ATOM 4264 C C . TYR A 1 587 ? 32.044 4.009 -34.818 1.00 57.56 587 TYR A C 1
ATOM 4266 O O . TYR A 1 587 ? 31.510 3.754 -33.739 1.00 57.56 587 TYR A O 1
ATOM 4274 N N . GLY A 1 588 ? 33.363 4.204 -34.953 1.00 55.38 588 GLY A N 1
ATOM 4275 C CA . GLY A 1 588 ? 34.288 4.245 -33.814 1.00 55.38 588 GLY A CA 1
ATOM 4276 C C . GLY A 1 588 ? 35.739 4.558 -34.191 1.00 55.38 588 GLY A C 1
ATOM 4277 O O . GLY A 1 588 ? 36.172 4.260 -35.300 1.00 55.38 588 GLY A O 1
ATOM 4278 N N . THR A 1 589 ? 36.497 5.182 -33.281 1.00 50.62 589 THR A N 1
ATOM 4279 C CA . THR A 1 589 ? 37.803 5.803 -33.585 1.00 50.62 589 THR A CA 1
ATOM 4280 C C . THR A 1 589 ? 39.034 4.892 -33.504 1.00 50.62 589 THR A C 1
ATOM 4282 O O . THR A 1 589 ? 40.077 5.315 -33.986 1.00 50.62 589 THR A O 1
ATOM 4285 N N . SER A 1 590 ? 38.954 3.660 -32.982 1.00 51.16 590 SER A N 1
ATOM 4286 C CA . SER A 1 590 ? 39.996 2.607 -33.075 1.00 51.16 590 SER A CA 1
ATOM 4287 C C . SER A 1 590 ? 39.501 1.292 -32.433 1.00 51.16 590 SER A C 1
ATOM 4289 O O . SER A 1 590 ? 39.472 1.229 -31.205 1.00 51.16 590 SER A O 1
ATOM 4291 N N . GLN A 1 591 ? 39.013 0.285 -33.183 1.00 58.28 591 GLN A N 1
ATOM 4292 C CA . GLN A 1 591 ? 38.238 -0.835 -32.594 1.00 58.28 591 GLN A CA 1
ATOM 4293 C C . GLN A 1 591 ? 38.328 -2.189 -33.336 1.00 58.28 591 GLN A C 1
ATOM 4295 O O . GLN A 1 591 ? 38.415 -2.252 -34.557 1.00 58.28 591 GLN A O 1
ATOM 4300 N N . THR A 1 592 ? 38.238 -3.302 -32.603 1.00 52.50 592 THR A N 1
ATOM 4301 C CA . THR A 1 592 ? 38.028 -4.643 -33.180 1.00 52.50 592 THR A CA 1
ATOM 4302 C C . THR A 1 592 ? 36.543 -4.974 -33.127 1.00 52.50 592 THR A C 1
ATOM 4304 O O . THR A 1 592 ? 36.009 -5.122 -32.034 1.00 52.50 592 THR A O 1
ATOM 4307 N N . TYR A 1 593 ? 35.894 -5.125 -34.282 1.00 52.84 593 TYR A N 1
ATOM 4308 C CA . TYR A 1 593 ? 34.493 -5.541 -34.368 1.00 52.84 593 TYR A CA 1
ATOM 4309 C C . TYR A 1 593 ? 34.418 -6.988 -34.864 1.00 52.84 593 TYR A C 1
ATOM 4311 O O . TYR A 1 593 ? 34.963 -7.326 -35.916 1.00 52.84 593 TYR A O 1
ATOM 4319 N N . ALA A 1 594 ? 33.713 -7.853 -34.137 1.00 55.03 594 ALA A N 1
ATOM 4320 C CA . ALA A 1 594 ? 33.432 -9.221 -34.567 1.00 55.03 594 ALA A CA 1
ATOM 4321 C C . ALA A 1 594 ? 31.963 -9.349 -34.985 1.00 55.03 594 ALA A C 1
ATOM 4323 O O . ALA A 1 594 ? 31.126 -9.770 -34.189 1.00 55.03 594 ALA A O 1
ATOM 4324 N N . VAL A 1 595 ? 31.660 -8.986 -36.234 1.00 54.47 595 VAL A N 1
ATOM 4325 C CA . VAL A 1 595 ? 30.313 -9.138 -36.798 1.00 54.47 595 VAL A CA 1
ATOM 4326 C C . VAL A 1 595 ? 30.189 -10.530 -37.408 1.00 54.47 595 VAL A C 1
ATOM 4328 O O . VAL A 1 595 ? 30.717 -10.806 -38.483 1.00 54.47 595 VAL A O 1
ATOM 4331 N N . ARG A 1 596 ? 29.466 -11.411 -36.721 1.00 58.94 596 ARG A N 1
ATOM 4332 C CA . ARG A 1 596 ? 28.901 -12.614 -37.337 1.00 58.94 596 ARG A CA 1
ATOM 4333 C C . ARG A 1 596 ? 27.519 -12.244 -37.872 1.00 58.94 596 ARG A C 1
ATOM 4335 O O . ARG A 1 596 ? 26.857 -11.433 -37.244 1.00 58.94 596 ARG A O 1
ATOM 4342 N N . VAL A 1 597 ? 27.121 -12.781 -39.020 1.00 56.56 597 VAL A N 1
ATOM 4343 C CA . VAL A 1 597 ? 25.747 -12.711 -39.541 1.00 56.56 597 VAL A CA 1
ATOM 4344 C C . VAL A 1 597 ? 25.403 -14.116 -40.027 1.00 56.56 597 VAL A C 1
ATOM 4346 O O . VAL A 1 597 ? 26.210 -14.731 -40.720 1.00 56.56 597 VAL A O 1
ATOM 4349 N N . SER A 1 598 ? 24.246 -14.641 -39.636 1.00 55.09 598 SER A N 1
ATOM 4350 C CA . SER A 1 598 ? 23.732 -15.951 -40.062 1.00 55.09 598 SER A CA 1
ATOM 4351 C C . SER A 1 598 ? 22.216 -15.864 -40.231 1.00 55.09 598 SER A C 1
ATOM 4353 O O . SER A 1 598 ? 21.565 -15.292 -39.358 1.00 55.09 598 SER A O 1
ATOM 4355 N N . GLY A 1 599 ? 21.662 -16.427 -41.306 1.00 56.06 599 GLY A N 1
ATOM 4356 C CA . GLY A 1 599 ? 20.216 -16.500 -41.555 1.00 56.06 599 GLY A CA 1
ATOM 4357 C C . GLY A 1 599 ? 19.548 -15.248 -42.144 1.00 56.06 599 GLY A C 1
ATOM 4358 O O . GLY A 1 599 ? 18.336 -15.101 -42.025 1.00 56.06 599 GLY A O 1
ATOM 4359 N N . MET A 1 600 ? 20.295 -14.324 -42.751 1.00 55.97 600 MET A N 1
ATOM 4360 C CA . MET A 1 600 ? 19.744 -13.083 -43.316 1.00 55.97 600 MET A CA 1
ATOM 4361 C C . MET A 1 600 ? 19.047 -13.320 -44.671 1.00 55.97 600 MET A C 1
ATOM 4363 O O . MET A 1 600 ? 19.713 -13.676 -45.642 1.00 55.97 600 MET A O 1
ATOM 4367 N N . ASP A 1 601 ? 17.740 -13.052 -44.765 1.00 56.50 601 ASP A N 1
ATOM 4368 C CA . ASP A 1 601 ? 16.994 -13.044 -46.036 1.00 56.50 601 ASP A CA 1
ATOM 4369 C C . ASP A 1 601 ? 17.038 -11.626 -46.645 1.00 56.50 601 ASP A C 1
ATOM 4371 O O . ASP A 1 601 ? 16.208 -10.754 -46.370 1.00 56.50 601 ASP A O 1
ATOM 4375 N N . ALA A 1 602 ? 18.118 -11.335 -47.376 1.00 52.38 602 ALA A N 1
ATOM 4376 C CA . ALA A 1 602 ? 18.452 -9.991 -47.846 1.00 52.38 602 ALA A CA 1
ATOM 4377 C C . ALA A 1 602 ? 17.899 -9.690 -49.251 1.00 52.38 602 ALA A C 1
ATOM 4379 O O . ALA A 1 602 ? 18.646 -9.670 -50.233 1.00 52.38 602 ALA A O 1
ATOM 4380 N N . ASN A 1 603 ? 16.626 -9.310 -49.358 1.00 51.66 603 ASN A N 1
ATOM 4381 C CA . ASN A 1 603 ? 16.138 -8.605 -50.550 1.00 51.66 603 ASN A CA 1
ATOM 4382 C C . ASN A 1 603 ? 16.556 -7.117 -50.514 1.00 51.66 603 ASN A C 1
ATOM 4384 O O . ASN A 1 603 ? 15.746 -6.232 -50.261 1.00 51.66 603 ASN A O 1
ATOM 4388 N N . GLY A 1 604 ? 17.841 -6.828 -50.774 1.00 51.75 604 GLY A N 1
ATOM 4389 C CA . GLY A 1 604 ? 18.340 -5.457 -51.017 1.00 51.75 604 GLY A CA 1
ATOM 4390 C C . GLY A 1 604 ? 19.001 -4.725 -49.839 1.00 51.75 604 GLY A C 1
ATOM 4391 O O . GLY A 1 604 ? 19.128 -3.502 -49.873 1.00 51.75 604 GLY A O 1
ATOM 4392 N N . ALA A 1 605 ? 19.442 -5.434 -48.801 1.00 48.94 605 ALA A N 1
ATOM 4393 C CA . ALA A 1 605 ? 20.158 -4.834 -47.675 1.00 48.94 605 ALA A CA 1
ATOM 4394 C C . ALA A 1 605 ? 21.625 -4.494 -48.016 1.00 48.94 605 ALA A C 1
ATOM 4396 O O . ALA A 1 605 ? 22.310 -5.266 -48.686 1.00 48.94 605 ALA A O 1
ATOM 4397 N N . THR A 1 606 ? 22.129 -3.357 -47.519 1.00 50.94 606 THR A N 1
ATOM 4398 C CA . THR A 1 606 ? 23.518 -2.906 -47.728 1.00 50.94 606 THR A CA 1
ATOM 4399 C C . THR A 1 606 ? 24.235 -2.794 -46.383 1.00 50.94 606 THR A C 1
ATOM 4401 O O . THR A 1 606 ? 23.822 -2.029 -45.520 1.00 50.94 606 THR A O 1
ATOM 4404 N N . VAL A 1 607 ? 25.347 -3.500 -46.182 1.00 53.44 607 VAL A N 1
ATOM 4405 C CA . VAL A 1 607 ? 26.166 -3.357 -44.963 1.00 53.44 607 VAL A CA 1
ATOM 4406 C C . VAL A 1 607 ? 27.231 -2.281 -45.210 1.00 53.44 607 VAL A C 1
ATOM 4408 O O . VAL A 1 607 ? 28.134 -2.506 -46.007 1.00 53.44 607 VAL A O 1
ATOM 4411 N N . MET A 1 608 ? 27.160 -1.113 -44.552 1.00 51.28 608 MET A N 1
ATOM 4412 C CA . MET A 1 608 ? 28.180 -0.054 -44.697 1.00 51.28 608 MET A CA 1
ATOM 4413 C C . MET A 1 608 ? 28.899 0.224 -43.375 1.00 51.28 608 MET A C 1
ATOM 4415 O O . MET A 1 608 ? 28.396 0.947 -42.524 1.00 51.28 608 MET A O 1
ATOM 4419 N N . ALA A 1 609 ? 30.125 -0.268 -43.213 1.00 51.34 609 ALA A N 1
ATOM 4420 C CA . ALA A 1 609 ? 30.982 0.167 -42.109 1.00 51.34 609 ALA A CA 1
ATOM 4421 C C . ALA A 1 609 ? 31.572 1.564 -42.411 1.00 51.34 609 ALA A C 1
ATOM 4423 O O . ALA A 1 609 ? 31.998 1.820 -43.535 1.00 51.34 609 ALA A O 1
ATOM 4424 N N . SER A 1 610 ? 31.611 2.483 -41.435 1.00 45.56 610 SER A N 1
ATOM 4425 C CA . SER A 1 610 ? 32.188 3.830 -41.602 1.00 45.56 610 SER A CA 1
ATOM 4426 C C . SER A 1 610 ? 33.250 4.113 -40.528 1.00 45.56 610 SER A C 1
ATOM 4428 O O . SER A 1 610 ? 33.060 3.872 -39.346 1.00 45.56 610 SER A O 1
ATOM 4430 N N . TYR A 1 611 ? 34.408 4.629 -40.935 1.00 49.03 611 TYR A N 1
ATOM 4431 C CA . TYR A 1 611 ? 35.683 4.355 -40.257 1.00 49.03 611 TYR A CA 1
ATOM 4432 C C . TYR A 1 611 ? 36.148 5.400 -39.238 1.00 49.03 611 TYR A C 1
ATOM 4434 O O . TYR A 1 611 ? 35.965 6.603 -39.426 1.00 49.03 611 TYR A O 1
ATOM 4442 N N . GLY A 1 612 ? 36.889 4.909 -38.238 1.00 47.59 612 GLY A N 1
ATOM 4443 C CA . GLY A 1 612 ? 37.992 5.601 -37.566 1.00 47.59 612 GLY A CA 1
ATOM 4444 C C . GLY A 1 612 ? 39.341 4.914 -37.843 1.00 47.59 612 GLY A C 1
ATOM 4445 O O . GLY A 1 612 ? 39.393 3.872 -38.489 1.00 47.59 612 GLY A O 1
ATOM 4446 N N . THR A 1 613 ? 40.451 5.500 -37.394 1.00 44.88 613 THR A N 1
ATOM 4447 C CA . THR A 1 613 ? 41.813 5.313 -37.945 1.00 44.88 613 THR A CA 1
ATOM 4448 C C . THR A 1 613 ? 42.519 3.969 -37.683 1.00 44.88 613 THR A C 1
ATOM 4450 O O . THR A 1 613 ? 43.636 3.794 -38.164 1.00 44.88 613 THR A O 1
ATOM 4453 N N . SER A 1 614 ? 41.918 3.003 -36.973 1.00 53.59 614 SER A N 1
ATOM 4454 C CA . SER A 1 614 ? 42.446 1.627 -36.870 1.00 53.59 614 SER A CA 1
ATOM 4455 C C . SER A 1 614 ? 41.347 0.626 -36.481 1.00 53.59 614 SER A C 1
ATOM 4457 O O . SER A 1 614 ? 40.710 0.765 -35.445 1.00 53.59 614 SER A O 1
ATOM 4459 N N . SER A 1 615 ? 41.018 -0.376 -37.299 1.00 49.25 615 SER A N 1
ATOM 4460 C CA . SER A 1 615 ? 40.005 -1.376 -36.914 1.00 49.25 615 SER A CA 1
ATOM 4461 C C . SER A 1 615 ? 40.268 -2.747 -37.524 1.00 49.25 615 SER A C 1
ATOM 4463 O O . SER A 1 615 ? 40.733 -2.819 -38.659 1.00 49.25 615 SER A O 1
ATOM 4465 N N . THR A 1 616 ? 39.960 -3.812 -36.775 1.00 49.16 616 THR A N 1
ATOM 4466 C CA . THR A 1 616 ? 40.101 -5.217 -37.205 1.00 49.16 616 THR A CA 1
ATOM 4467 C C . THR A 1 616 ? 38.718 -5.856 -37.315 1.00 49.16 616 THR A C 1
ATOM 4469 O O . THR A 1 616 ? 37.930 -5.752 -36.375 1.00 49.16 616 THR A O 1
ATOM 4472 N N . TYR A 1 617 ? 38.427 -6.526 -38.432 1.00 49.84 617 TYR A N 1
ATOM 4473 C CA . TYR A 1 617 ? 37.137 -7.176 -38.689 1.00 49.84 617 TYR A CA 1
ATOM 4474 C C . TYR A 1 617 ? 37.330 -8.653 -39.033 1.00 49.84 617 TYR A C 1
ATOM 4476 O O . TYR A 1 617 ? 38.203 -8.987 -39.833 1.00 49.84 617 TYR A O 1
ATOM 4484 N N . ASN A 1 618 ? 36.480 -9.512 -38.469 1.00 52.00 618 ASN A N 1
ATOM 4485 C CA . ASN A 1 618 ? 36.348 -10.915 -38.861 1.00 52.00 618 ASN A CA 1
ATOM 4486 C C . ASN A 1 618 ? 34.914 -11.145 -39.350 1.00 52.00 618 ASN A C 1
ATOM 4488 O O . ASN A 1 618 ? 33.983 -11.020 -38.557 1.00 52.00 618 ASN A O 1
ATOM 4492 N N . TRP A 1 619 ? 34.749 -11.470 -40.633 1.00 48.72 619 TRP A N 1
ATOM 4493 C CA . TRP A 1 619 ? 33.465 -11.861 -41.225 1.00 48.72 619 TRP A CA 1
ATOM 4494 C C . TRP A 1 619 ? 33.456 -13.365 -41.512 1.00 48.72 619 TRP A C 1
ATOM 4496 O O . TRP A 1 619 ? 34.429 -13.897 -42.051 1.00 48.72 619 TRP A O 1
ATOM 4506 N N . SER A 1 620 ? 32.351 -14.036 -41.184 1.00 51.00 620 SER A N 1
ATOM 4507 C CA . SER A 1 620 ? 32.109 -15.447 -41.511 1.00 51.00 620 SER A CA 1
ATOM 4508 C C . SER A 1 620 ? 30.623 -15.669 -41.791 1.00 51.00 620 SER A C 1
ATOM 4510 O O . SER A 1 620 ? 29.811 -15.333 -40.923 1.00 51.00 620 SER A O 1
ATOM 4512 N N . ASN A 1 621 ? 30.276 -16.257 -42.941 1.00 51.88 621 ASN A N 1
ATOM 4513 C CA . ASN A 1 621 ? 28.907 -16.654 -43.278 1.00 51.88 621 ASN A CA 1
ATOM 4514 C C . ASN A 1 621 ? 28.775 -18.189 -43.220 1.00 51.88 621 ASN A C 1
ATOM 4516 O O . ASN A 1 621 ? 29.109 -18.867 -44.185 1.00 51.88 621 ASN A O 1
ATOM 4520 N N . PRO A 1 622 ? 28.295 -18.766 -42.110 1.00 47.59 622 PRO A N 1
ATOM 4521 C CA . PRO A 1 622 ? 28.253 -20.218 -41.959 1.00 47.59 622 PRO A CA 1
ATOM 4522 C C . PRO A 1 622 ? 27.224 -20.925 -42.863 1.00 47.59 622 PRO A C 1
ATOM 4524 O O . PRO A 1 622 ? 27.300 -22.145 -42.985 1.00 47.59 622 PRO A O 1
ATOM 4527 N N . ASP A 1 623 ? 26.295 -20.203 -43.504 1.00 48.84 623 ASP A N 1
ATOM 4528 C CA . ASP A 1 623 ? 25.140 -20.807 -44.191 1.00 48.84 623 ASP A CA 1
ATOM 4529 C C . ASP A 1 623 ? 25.392 -21.154 -45.672 1.00 48.84 623 ASP A C 1
ATOM 4531 O O . ASP A 1 623 ? 24.482 -21.591 -46.375 1.00 48.84 623 ASP A O 1
ATOM 4535 N N . GLY A 1 624 ? 26.619 -20.983 -46.177 1.00 43.88 624 GLY A N 1
ATOM 4536 C CA . GLY A 1 624 ? 27.039 -21.514 -47.482 1.00 43.88 624 GLY A CA 1
ATOM 4537 C C . GLY A 1 624 ? 26.333 -20.930 -48.715 1.00 43.88 624 GLY A C 1
ATOM 4538 O O . GLY A 1 624 ? 26.569 -21.407 -49.827 1.00 43.88 624 GLY A O 1
ATOM 4539 N N . GLN A 1 625 ? 25.493 -19.898 -48.570 1.00 43.25 625 GLN A N 1
ATOM 4540 C CA . GLN A 1 625 ? 24.977 -19.164 -49.723 1.00 43.25 625 GLN A CA 1
ATOM 4541 C C . GLN A 1 625 ? 26.106 -18.336 -50.341 1.00 43.25 625 GLN A C 1
ATOM 4543 O O . GLN A 1 625 ? 26.729 -17.508 -49.673 1.00 43.25 625 GLN A O 1
ATOM 4548 N N . ALA A 1 626 ? 26.396 -18.622 -51.613 1.00 35.22 626 ALA A N 1
ATOM 4549 C CA . ALA A 1 626 ? 27.509 -18.045 -52.351 1.00 35.22 626 ALA A CA 1
ATOM 4550 C C . ALA A 1 626 ? 27.497 -16.507 -52.265 1.00 35.22 626 ALA A C 1
ATOM 4552 O O . ALA A 1 626 ? 26.440 -15.896 -52.448 1.00 35.22 626 ALA A O 1
ATOM 4553 N N . PRO A 1 627 ? 28.651 -15.859 -52.022 1.00 39.59 627 PRO A N 1
ATOM 4554 C CA . PRO A 1 627 ? 28.736 -14.416 -52.130 1.00 39.59 627 PRO A CA 1
ATOM 4555 C C . PRO A 1 627 ? 28.376 -14.022 -53.563 1.00 39.59 627 PRO A C 1
ATOM 4557 O O . PRO A 1 627 ? 28.877 -14.598 -54.531 1.00 39.59 627 PRO A O 1
ATOM 4560 N N . VAL A 1 628 ? 27.493 -13.036 -53.680 1.00 41.66 628 VAL A N 1
ATOM 4561 C CA . VAL A 1 628 ? 27.253 -12.314 -54.926 1.00 41.66 628 VAL A CA 1
ATOM 4562 C C . VAL A 1 628 ? 28.608 -11.923 -55.525 1.00 41.66 628 VAL A C 1
ATOM 4564 O O . VAL A 1 628 ? 29.477 -11.408 -54.825 1.00 41.66 628 VAL A O 1
ATOM 4567 N N . ASP A 1 629 ? 28.759 -12.239 -56.809 1.00 37.56 629 ASP A N 1
ATOM 4568 C CA . ASP A 1 629 ? 29.917 -12.038 -57.680 1.00 37.56 629 ASP A CA 1
ATOM 4569 C C . ASP A 1 629 ? 30.920 -10.957 -57.214 1.00 37.56 629 ASP A C 1
ATOM 4571 O O . ASP A 1 629 ? 30.654 -9.752 -57.254 1.00 37.56 629 ASP A O 1
ATOM 4575 N N . GLY A 1 630 ? 32.114 -11.407 -56.813 1.00 37.00 630 GLY A N 1
ATOM 4576 C CA . GLY A 1 630 ? 33.234 -10.570 -56.371 1.00 37.00 630 GLY A CA 1
ATOM 4577 C C . GLY A 1 630 ? 33.849 -9.680 -57.460 1.00 37.00 630 GLY A C 1
ATOM 4578 O O . GLY A 1 630 ? 34.793 -8.945 -57.175 1.00 37.00 630 GLY A O 1
ATOM 4579 N N . SER A 1 631 ? 33.327 -9.695 -58.691 1.00 33.41 631 SER A N 1
ATOM 4580 C CA . SER A 1 631 ? 33.812 -8.875 -59.808 1.00 33.41 631 SER A CA 1
ATOM 4581 C C . SER A 1 631 ? 33.461 -7.376 -59.721 1.00 33.41 631 SER A C 1
ATOM 4583 O O . SER A 1 631 ? 33.895 -6.601 -60.575 1.00 33.41 631 SER A O 1
ATOM 4585 N N . LYS A 1 632 ? 32.717 -6.924 -58.696 1.00 32.84 632 LYS A N 1
ATOM 4586 C CA . LYS A 1 632 ? 32.240 -5.525 -58.574 1.00 32.84 632 LYS A CA 1
ATOM 4587 C C . LYS A 1 632 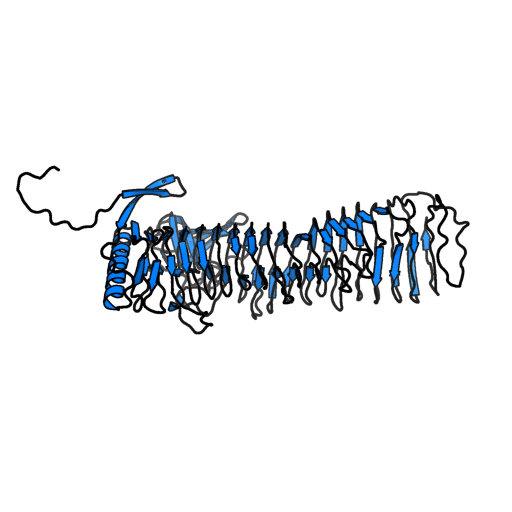? 32.761 -4.723 -57.377 1.00 32.84 632 LYS A C 1
ATOM 4589 O O . LYS A 1 632 ? 32.255 -3.633 -57.115 1.00 32.84 632 LYS A O 1
ATOM 4594 N N . ILE A 1 633 ? 33.796 -5.183 -56.675 1.00 32.94 633 ILE A N 1
ATOM 4595 C CA . ILE A 1 633 ? 34.422 -4.390 -55.604 1.00 32.94 633 ILE A CA 1
ATOM 4596 C C . ILE A 1 633 ? 35.622 -3.629 -56.180 1.00 32.94 633 ILE A C 1
ATOM 4598 O O . ILE A 1 633 ? 36.721 -4.164 -56.283 1.00 32.94 633 ILE A O 1
ATOM 4602 N N . THR A 1 634 ? 35.408 -2.367 -56.566 1.00 29.36 634 THR A N 1
ATOM 4603 C CA . THR A 1 634 ? 36.500 -1.453 -56.953 1.00 29.36 634 THR A CA 1
ATOM 4604 C C . THR A 1 634 ? 36.730 -0.441 -55.826 1.00 29.36 634 THR A C 1
ATOM 4606 O O . THR A 1 634 ? 35.777 0.235 -55.434 1.00 29.36 634 THR A O 1
ATOM 4609 N N . PRO A 1 635 ? 37.953 -0.287 -55.289 1.00 29.05 635 PRO A N 1
ATOM 4610 C CA . PRO A 1 635 ? 38.235 0.752 -54.309 1.00 29.05 635 PRO A CA 1
ATOM 4611 C C . PRO A 1 635 ? 38.314 2.104 -55.028 1.00 29.05 635 PRO A C 1
ATOM 4613 O O . PRO A 1 635 ? 39.248 2.352 -55.787 1.00 29.05 635 PRO A O 1
ATOM 4616 N N . MET A 1 636 ? 37.343 2.993 -54.802 1.00 26.50 636 MET A N 1
ATOM 4617 C CA . MET A 1 636 ? 37.443 4.389 -55.238 1.00 26.50 636 MET A CA 1
ATOM 4618 C C . MET A 1 636 ? 37.638 5.321 -54.041 1.00 26.50 636 MET A C 1
ATOM 4620 O O . MET A 1 636 ? 36.823 5.385 -53.120 1.00 26.50 636 MET A O 1
ATOM 4624 N N . SER A 1 637 ? 38.746 6.058 -54.090 1.00 26.70 637 SER A N 1
ATOM 4625 C CA . SER A 1 637 ? 38.995 7.264 -53.305 1.00 26.70 637 SER A CA 1
ATOM 4626 C C . SER A 1 637 ? 38.221 8.429 -53.932 1.00 26.70 637 SER A C 1
ATOM 4628 O O . SER A 1 637 ? 38.409 8.719 -55.111 1.00 26.70 637 SER A O 1
ATOM 4630 N N . GLY A 1 638 ? 37.369 9.096 -53.148 1.00 29.06 638 GLY A N 1
ATOM 4631 C CA . GLY A 1 638 ? 36.594 10.273 -53.568 1.00 29.06 638 GLY A CA 1
ATOM 4632 C C . GLY A 1 638 ? 35.082 10.063 -53.437 1.00 29.06 638 GLY A C 1
ATOM 4633 O O . GLY A 1 638 ? 34.557 9.012 -53.776 1.00 29.06 638 GLY A O 1
ATOM 4634 N N . ALA A 1 639 ? 34.376 11.038 -52.867 1.00 29.22 639 ALA A N 1
ATOM 4635 C CA . ALA A 1 639 ? 32.940 10.962 -52.587 1.00 29.22 639 ALA A CA 1
ATOM 4636 C C . ALA A 1 639 ? 32.060 11.063 -53.854 1.00 29.22 639 ALA A C 1
ATOM 4638 O O . ALA A 1 639 ? 32.372 11.892 -54.700 1.00 29.22 639 ALA A O 1
ATOM 4639 N N . LEU A 1 640 ? 30.928 10.333 -53.923 1.00 25.06 640 LEU A N 1
ATOM 4640 C CA . LEU A 1 640 ? 29.549 10.870 -54.052 1.00 25.06 640 LEU A CA 1
ATOM 4641 C C . LEU A 1 640 ? 28.464 9.758 -54.078 1.00 25.06 640 LEU A C 1
ATOM 4643 O O . LEU A 1 640 ? 28.758 8.590 -54.299 1.00 25.06 640 LEU A O 1
ATOM 4647 N N . PHE A 1 641 ? 27.212 10.160 -53.828 1.00 31.70 641 PHE A N 1
ATOM 4648 C CA . PHE A 1 641 ? 25.987 9.358 -53.659 1.00 31.70 641 PHE A CA 1
ATOM 4649 C C . PHE A 1 641 ? 25.326 8.809 -54.948 1.00 31.70 641 PHE A C 1
ATOM 4651 O O . PHE A 1 641 ? 25.472 9.385 -56.018 1.00 31.70 641 PHE A O 1
ATOM 4658 N N . TYR A 1 642 ? 24.506 7.762 -54.732 1.00 26.42 642 TYR A N 1
ATOM 4659 C CA . TYR A 1 642 ? 23.225 7.363 -55.365 1.00 26.42 642 TYR A CA 1
ATOM 4660 C C . TYR A 1 642 ? 23.057 7.491 -56.896 1.00 26.42 642 TYR A C 1
ATOM 4662 O O . TYR A 1 642 ? 22.899 8.584 -57.430 1.00 26.42 642 TYR A O 1
ATOM 4670 N N . ASN A 1 643 ? 22.872 6.348 -57.572 1.00 24.72 643 ASN A N 1
ATOM 4671 C CA . ASN A 1 643 ? 21.981 6.261 -58.733 1.00 24.72 643 ASN A CA 1
ATOM 4672 C C . ASN A 1 643 ? 20.766 5.396 -58.363 1.00 24.72 643 ASN A C 1
ATOM 4674 O O . ASN A 1 643 ? 20.872 4.186 -58.162 1.00 24.72 643 ASN A O 1
ATOM 4678 N N . SER A 1 644 ? 19.617 6.055 -58.250 1.00 36.25 644 SER A N 1
ATOM 4679 C CA . SER A 1 644 ? 18.286 5.466 -58.191 1.00 36.25 644 SER A CA 1
ATOM 4680 C C . SER A 1 644 ? 17.879 4.982 -59.585 1.00 36.25 644 SER A C 1
ATOM 4682 O O . SER A 1 644 ? 17.418 5.791 -60.385 1.00 36.25 644 SER A O 1
ATOM 4684 N N . ASN A 1 645 ? 18.080 3.695 -59.881 1.00 33.84 645 ASN A N 1
ATOM 4685 C CA . ASN A 1 645 ? 17.264 2.866 -60.786 1.00 33.84 645 ASN A CA 1
ATOM 4686 C C . ASN A 1 645 ? 18.057 1.637 -61.242 1.00 33.84 645 ASN A C 1
ATOM 4688 O O . ASN A 1 645 ? 18.642 1.606 -62.321 1.00 33.84 645 ASN A O 1
ATOM 4692 N N . SER A 1 646 ? 18.003 0.579 -60.446 1.00 32.66 646 SER A N 1
ATOM 4693 C CA . SER A 1 646 ? 18.052 -0.774 -60.991 1.00 32.66 646 SER A CA 1
ATOM 4694 C C . SER A 1 646 ? 17.253 -1.677 -60.069 1.00 32.66 646 SER A C 1
ATOM 4696 O O . SER A 1 646 ? 17.706 -2.074 -58.997 1.00 32.66 646 SER A O 1
ATOM 4698 N N . SER A 1 647 ? 16.030 -1.963 -60.486 1.00 40.22 647 SER A N 1
ATOM 4699 C CA . SER A 1 647 ? 15.282 -3.127 -60.047 1.00 40.22 647 SER A CA 1
ATOM 4700 C C . SER A 1 647 ? 16.145 -4.370 -60.329 1.00 40.22 647 SER A C 1
ATOM 4702 O O . SER A 1 647 ? 16.558 -4.576 -61.466 1.00 40.22 647 SER A O 1
ATOM 4704 N N . TYR A 1 648 ? 16.425 -5.169 -59.293 1.00 36.25 648 TYR A N 1
ATOM 4705 C CA . TYR A 1 648 ? 17.127 -6.471 -59.329 1.00 36.25 648 TYR A CA 1
ATOM 4706 C C . TYR A 1 648 ? 18.668 -6.502 -59.320 1.00 36.25 648 TYR A C 1
ATOM 4708 O O . TYR A 1 648 ? 19.277 -7.296 -60.032 1.00 36.25 648 TYR A O 1
ATOM 4716 N N . ALA A 1 649 ? 19.319 -5.747 -58.432 1.00 35.66 649 ALA A N 1
ATOM 4717 C CA . ALA A 1 649 ? 20.678 -6.098 -58.003 1.00 35.66 649 ALA A CA 1
ATOM 4718 C C . ALA A 1 649 ? 20.780 -6.121 -56.470 1.00 35.66 649 ALA A C 1
ATOM 4720 O O . ALA A 1 649 ? 21.176 -5.143 -55.841 1.00 35.66 649 ALA A O 1
ATOM 4721 N N . SER A 1 650 ? 20.405 -7.247 -55.863 1.00 36.31 650 SER A N 1
ATOM 4722 C CA . SER A 1 650 ? 20.766 -7.587 -54.485 1.00 36.31 650 SER A CA 1
ATOM 4723 C C . SER A 1 650 ? 22.263 -7.903 -54.445 1.00 36.31 650 SER A C 1
ATOM 4725 O O . SER A 1 650 ? 22.709 -8.931 -54.945 1.00 36.31 650 SER A O 1
ATOM 4727 N N . GLY A 1 651 ? 23.059 -6.989 -53.894 1.00 39.75 651 GLY A N 1
ATOM 4728 C CA . GLY A 1 651 ? 24.492 -7.180 -53.692 1.00 39.75 651 GLY A CA 1
ATOM 4729 C C . GLY A 1 651 ? 24.896 -6.758 -52.287 1.00 39.75 651 GLY A C 1
ATOM 4730 O O . GLY A 1 651 ? 24.583 -5.651 -51.861 1.00 39.75 651 GLY A O 1
ATOM 4731 N N . VAL A 1 652 ? 25.614 -7.629 -51.575 1.00 41.75 652 VAL A N 1
ATOM 4732 C CA . VAL A 1 652 ? 26.291 -7.277 -50.320 1.00 41.75 652 VAL A CA 1
ATOM 4733 C C . VAL A 1 652 ? 27.650 -6.683 -50.690 1.00 41.75 652 VAL A C 1
ATOM 4735 O O . VAL A 1 652 ? 28.555 -7.406 -51.094 1.00 41.75 652 VAL A O 1
ATOM 4738 N N . GLY A 1 653 ? 27.796 -5.360 -50.604 1.00 43.00 653 GLY A N 1
ATOM 4739 C CA . GLY A 1 653 ? 29.074 -4.675 -50.820 1.00 43.00 653 GLY A CA 1
ATOM 4740 C C . GLY A 1 653 ? 29.725 -4.292 -49.494 1.00 43.00 653 GLY A C 1
ATOM 4741 O O . GLY A 1 653 ? 29.096 -3.614 -48.690 1.00 43.00 653 GLY A O 1
ATOM 4742 N N . LEU A 1 654 ? 30.983 -4.685 -49.267 1.00 44.62 654 LEU A N 1
ATOM 4743 C CA . LEU A 1 654 ? 31.792 -4.156 -48.164 1.00 44.62 654 LEU A CA 1
ATOM 4744 C C . LEU A 1 654 ? 32.481 -2.867 -48.639 1.00 44.62 654 LEU A C 1
ATOM 4746 O O . LEU A 1 654 ? 33.316 -2.909 -49.542 1.00 44.62 654 LEU A O 1
ATOM 4750 N N . TYR A 1 655 ? 32.138 -1.720 -48.053 1.00 44.91 655 TYR A N 1
ATOM 4751 C CA . TYR A 1 655 ? 32.751 -0.434 -48.399 1.00 44.91 655 TYR A CA 1
ATOM 4752 C C . TYR A 1 655 ? 33.784 -0.016 -47.348 1.00 44.91 655 TYR A C 1
ATOM 4754 O O . TYR A 1 655 ? 33.402 0.209 -46.205 1.00 44.91 655 TYR A O 1
ATOM 4762 N N . CYS A 1 656 ? 35.059 0.136 -47.750 1.00 43.78 656 CYS A N 1
ATOM 4763 C CA . CYS A 1 656 ? 36.156 0.589 -46.884 1.00 43.78 656 CYS A CA 1
ATOM 4764 C C . CYS A 1 656 ? 36.670 2.000 -47.208 1.00 43.78 656 CYS A C 1
ATOM 4766 O O . CYS A 1 656 ? 37.086 2.258 -48.333 1.00 43.78 656 CYS A O 1
ATOM 4768 N N . LYS A 1 657 ? 36.723 2.908 -46.218 1.00 41.62 657 LYS A N 1
ATOM 4769 C CA . LYS A 1 657 ? 37.210 4.293 -46.370 1.00 41.62 657 LYS A CA 1
ATOM 4770 C C . LYS A 1 657 ? 38.172 4.688 -45.238 1.00 41.62 657 LYS A C 1
ATOM 4772 O O . LYS A 1 657 ? 37.736 5.168 -44.202 1.00 41.62 657 LYS A O 1
ATOM 4777 N N . GLY A 1 658 ? 39.483 4.539 -45.457 1.00 43.12 658 GLY A N 1
ATOM 4778 C CA . GLY A 1 658 ? 40.554 4.933 -44.519 1.00 43.12 658 GLY A CA 1
ATOM 4779 C C . GLY A 1 658 ? 41.638 3.857 -44.335 1.00 43.12 658 GLY A C 1
ATOM 4780 O O . GLY A 1 658 ? 41.480 2.735 -44.811 1.00 43.12 658 GLY A O 1
ATOM 4781 N N . ALA A 1 659 ? 42.742 4.185 -43.649 1.00 40.41 659 ALA A N 1
ATOM 4782 C CA . ALA A 1 659 ? 43.830 3.246 -43.342 1.00 40.41 659 ALA A CA 1
ATOM 4783 C C . ALA A 1 659 ? 43.364 2.194 -42.318 1.00 40.41 659 ALA A C 1
ATOM 4785 O O . ALA A 1 659 ? 43.315 2.452 -41.120 1.00 40.41 659 ALA A O 1
ATOM 4786 N N . SER A 1 660 ? 42.962 1.019 -42.790 1.00 42.31 660 SER A N 1
ATOM 4787 C CA . SER A 1 660 ? 42.480 -0.082 -41.950 1.00 42.31 660 SER A CA 1
ATOM 4788 C C . SER A 1 660 ? 42.931 -1.425 -42.527 1.00 42.31 660 SER A C 1
ATOM 4790 O O . SER A 1 660 ? 43.082 -1.562 -43.741 1.00 42.31 660 SER A O 1
ATOM 4792 N N . THR A 1 661 ? 43.184 -2.405 -41.654 1.00 47.72 661 THR A N 1
ATOM 4793 C CA . THR A 1 661 ? 43.701 -3.730 -42.025 1.00 47.72 661 THR A CA 1
ATOM 4794 C C . THR A 1 661 ? 42.576 -4.754 -41.903 1.00 47.72 661 THR A C 1
ATOM 4796 O O . THR A 1 661 ? 42.155 -5.092 -40.798 1.00 47.72 661 THR A O 1
ATOM 4799 N N . VAL A 1 662 ? 42.084 -5.277 -43.027 1.00 47.69 662 VAL A N 1
ATOM 4800 C CA . VAL A 1 662 ? 41.221 -6.468 -43.020 1.00 47.69 662 VAL A CA 1
ATOM 4801 C C . VAL A 1 662 ? 42.129 -7.680 -42.832 1.00 47.69 662 VAL A C 1
ATOM 4803 O O . VAL A 1 662 ? 42.900 -8.019 -43.725 1.00 47.69 662 VAL A O 1
ATOM 4806 N N . THR A 1 663 ? 42.093 -8.306 -41.659 1.00 42.84 663 THR A N 1
ATOM 4807 C CA . THR A 1 663 ? 42.999 -9.417 -41.318 1.00 42.84 663 THR A CA 1
ATOM 4808 C C . THR A 1 663 ? 42.476 -10.779 -41.759 1.00 42.84 663 THR A C 1
ATOM 4810 O O . THR A 1 663 ? 43.287 -11.672 -42.005 1.00 42.84 663 THR A O 1
ATOM 4813 N N . ARG A 1 664 ? 41.152 -10.970 -41.874 1.00 42.56 664 ARG A N 1
ATOM 4814 C CA . ARG A 1 664 ? 40.571 -12.242 -42.326 1.00 42.56 664 ARG A CA 1
ATOM 4815 C C . ARG A 1 664 ? 39.166 -12.073 -42.916 1.00 42.56 664 ARG A C 1
ATOM 4817 O O . ARG A 1 664 ? 38.236 -11.671 -42.224 1.00 42.56 664 ARG A O 1
ATOM 4824 N N . LEU A 1 665 ? 39.014 -12.450 -44.184 1.00 39.09 665 LEU A N 1
ATOM 4825 C CA . LEU A 1 665 ? 37.726 -12.731 -44.819 1.00 39.09 665 LEU A CA 1
ATOM 4826 C C . LEU A 1 665 ? 37.649 -14.255 -44.987 1.00 39.09 665 LEU A C 1
ATOM 4828 O O . LEU A 1 665 ? 38.500 -14.824 -45.670 1.00 39.09 665 LEU A O 1
ATOM 4832 N N . SER A 1 666 ? 36.697 -14.929 -44.345 1.00 39.75 666 SER A N 1
ATOM 4833 C CA . SER A 1 666 ? 36.447 -16.355 -44.592 1.00 39.75 666 SER A CA 1
ATOM 4834 C C . SER A 1 666 ? 35.024 -16.536 -45.097 1.00 39.75 666 SER A C 1
ATOM 4836 O O . SER A 1 666 ? 34.089 -16.097 -44.425 1.00 39.75 666 SER A O 1
ATOM 4838 N N . ALA A 1 667 ? 34.905 -17.144 -46.279 1.00 35.12 667 ALA A N 1
ATOM 4839 C CA . ALA A 1 667 ? 33.642 -17.636 -46.813 1.00 35.12 667 ALA A CA 1
ATOM 4840 C C . ALA A 1 667 ? 33.130 -18.796 -45.960 1.00 35.12 667 ALA A C 1
ATOM 4842 O O . ALA A 1 667 ? 33.969 -19.649 -45.577 1.00 35.12 667 ALA A O 1
#